Protein AF-0000000066432647 (afdb_homodimer)

Solvent-accessible surface area (backbone atoms only — not comparable to full-atom values): 32970 Å² total; per-residue (Å²): 132,80,75,77,78,53,58,47,59,56,43,50,81,70,80,72,74,79,67,53,71,60,80,69,85,65,52,72,68,50,48,53,52,50,53,54,47,49,53,48,37,49,53,50,50,54,50,50,41,52,49,50,51,51,47,51,52,51,50,52,59,48,46,57,60,50,47,56,50,50,51,52,50,44,50,54,52,53,53,49,30,69,75,46,62,86,68,66,82,50,73,85,34,76,65,25,40,55,40,36,21,44,55,39,42,52,53,93,40,69,37,74,70,45,48,65,58,34,47,36,35,67,48,68,46,65,49,78,37,71,72,94,56,37,31,38,35,41,37,40,32,36,49,92,60,86,53,38,74,60,48,62,52,42,34,36,41,32,42,43,61,66,57,46,88,92,48,48,84,71,53,79,66,41,20,35,77,48,69,44,42,46,87,77,52,62,45,87,54,88,78,64,63,79,62,88,85,66,69,72,53,50,72,50,67,28,57,62,77,76,72,59,88,52,78,83,41,88,57,26,65,60,44,47,51,50,50,44,52,52,45,52,52,54,49,42,40,56,73,42,45,55,68,40,34,63,42,29,52,62,38,70,47,74,54,65,50,63,77,75,59,81,75,68,74,71,69,75,66,73,73,74,73,74,76,72,77,75,73,82,61,88,120,133,82,75,77,79,54,59,48,62,55,43,50,83,71,80,72,74,78,66,52,71,60,80,69,85,64,50,74,70,51,48,54,53,49,52,54,48,49,51,48,38,50,53,48,51,54,51,49,42,52,49,53,51,54,46,52,52,51,50,53,60,48,45,58,59,50,45,54,50,51,51,52,50,44,49,54,52,52,52,48,30,70,75,46,63,84,68,65,80,52,74,83,35,77,67,24,41,54,38,36,19,44,54,39,41,53,53,92,42,68,36,77,72,46,47,64,58,34,48,37,38,66,46,69,48,67,48,77,38,70,73,95,56,37,31,37,36,42,35,40,31,37,49,92,59,86,54,38,73,60,48,61,50,42,35,38,41,33,42,43,59,66,57,46,88,92,48,48,83,70,54,80,66,41,19,37,77,49,70,43,43,47,88,78,53,62,44,86,54,89,80,64,64,78,60,86,83,66,69,72,53,50,73,52,67,28,57,60,78,78,73,58,87,51,78,80,41,86,57,27,65,59,44,46,51,52,50,43,52,52,45,52,51,53,49,42,40,56,72,42,46,57,67,41,34,63,41,30,52,63,38,68,47,75,55,66,52,64,76,76,60,82,77,68,72,73,70,74,67,74,73,74,73,74,76,73,77,75,76,83,57,89,119

Secondary structure (DSSP, 8-state):
----------EE---------------HHHHHHHHHHHHHHHHHHHHHHHHHHHHHHHHHHHHHHHHHHHHHHHHHHHHHHHHSGGGTT-TTSGGGHHHHHHHHHB-TT--HHHHHHHTTEEEEEEEEE-SSSEEEEEEEEE-S-SSBS-SEEEEEEEEE-SPPTT-GGG--S-EEEEEE-----B---TT----S-----GGGGGSPPPPPS-TTSTTHHHHHHHHHHHHHHHHHIIIIITTTHHHHHHTS----B--------------------------/----------EE---------------HHHHHHHHHHHHHHHHHHHHHHHHHHHHHHHHHHHHHHHHHHHHHHHHHHHHHHHHSGGGTT-TTSGGGHHHHHHHHHB-TT--HHHHHHHTTEEEEEEEEE-SSSEEEEEEEEE-S-SSBS-SEEEEEEEEE-SPPTT-GGG--S-EEEEEE-----B---TT----S-----GGGGGSPPPPPS-TTSTTHHHHHHHHHHHHHHHHHIIIIITTTHHHHHHTS----B--------------------------

Sequence (566 aa):
METVRNRNPPRMKYTAPPKMESDLNFTEKEKKTLTELKQLYLETINLDVALQRDIYNIEKKYEDKHNIIFDKRKKILDEFRKQNHGDVETNQSVPNFWLRVLKASYTEFISKRDEKILECLSDIRSRLYNEPVVKFDIEFHFDPNDYFTNTVLTKTYFLNCLPDPDDPLAYDGAEIYKCEGCVIDWKQTKDQTKTENQEPSFFEFFSPPLLPEDTLDPNYCDVNAMLQNDFEVGFYLKERVIPKAVIFFTGEIADCQSSSGSETESEDTEDESDAEEEDGVDKMETVRNRNPPRMKYTAPPKMESDLNFTEKEKKTLTELKQLYLETINLDVALQRDIYNIEKKYEDKHNIIFDKRKKILDEFRKQNHGDVETNQSVPNFWLRVLKASYTEFISKRDEKILECLSDIRSRLYNEPVVKFDIEFHFDPNDYFTNTVLTKTYFLNCLPDPDDPLAYDGAEIYKCEGCVIDWKQTKDQTKTENQEPSFFEFFSPPLLPEDTLDPNYCDVNAMLQNDFEVGFYLKERVIPKAVIFFTGEIADCQSSSGSETESEDTEDESDAEEEDGVDK

Foldseek 3Di:
DPPPPFDPQAAADDPPPPPPPPPPPDDPVVVVVVVVVLVVLLVVLVVVLVVVLVVLVVVQVCLVVVVVVQVVVLVVLVVVCVVCVPVPPDCLDSLLLVLLLCCLAEPDAADPVNSVQSSQFRAWDKHFDSPPFTKMKIKTAGDDDQFFDDRIWIKMWTKDAAADPVCRSVDDGIHTHDIATDDTGTDPDVPPPVPPPDGHHPNCLRVQDDADPDCPPPCNVVSSVVVRLSSSVVSCCHPPSRVCSVCSSVVVDRPHPHPPDPPPPPPPPVCPVVPPPPPPPDD/DPPPPFDPQAAADDPPPPPPPPPPVDDPVRVVVVVVVLVVLLVVLVVVLVVVLVVLVVVQVCLVVVVVVQVVVLVVLVVVCVVCVPVPPDCLDSLLLVLLLCCLAEPDAADPVNSVQSSQFRAWDKHFDSPPFTKMKIKTAGDDDQFFDDRIWIKMWTKDAAADPVCNSVDDGIHTHDIATDDTGTDPDVPPPVPPPDGHHPNCLRVQDDADPDCPPPCNVVSSVVVRLSSSVVSCCHPPSRVCSVCSSVVVDRPHPHPPDPPPPPPPPVCPVVPPPPPPPPD

InterPro domains:
  IPR002164 Nucleosome assembly protein [PF00956] (34-252)
  IPR002164 Nucleosome assembly protein [PTHR11875] (27-263)
  IPR037231 NAP-like superfamily [SSF143113] (26-272)

GO terms:
  GO:0005829 cytosol (C, IDA)
  GO:0016006 Nebenkern (C, IDA)
  GO:0042393 histone binding (F, IDA)
  GO:0006334 nucleosome assembly (P, IDA)
  GO:0007283 spermatogenesis (P, IMP)
  GO:0007613 memory (P, IMP)
  GO:0008049 male courtship behavior (P, IMP)

pLDDT: mean 78.14, std 24.03, range [18.36, 98.5]

Structure (mmCIF, N/CA/C/O backbone):
data_AF-0000000066432647-model_v1
#
loop_
_entity.id
_entity.type
_entity.pdbx_description
1 polymer AT14585p
#
loop_
_atom_site.group_PDB
_atom_site.id
_atom_site.type_symbol
_atom_site.label_atom_id
_atom_site.label_alt_id
_atom_site.label_comp_id
_atom_site.label_asym_id
_atom_site.label_entity_id
_atom_site.label_seq_id
_atom_site.pdbx_PDB_ins_code
_atom_site.Cartn_x
_atom_site.Cartn_y
_atom_site.Cartn_z
_atom_site.occupancy
_atom_site.B_iso_or_equiv
_atom_site.auth_seq_id
_atom_site.auth_comp_id
_atom_site.auth_asym_id
_atom_site.auth_atom_id
_atom_site.pdbx_PDB_model_num
ATOM 1 N N . MET A 1 1 ? -13.055 -0.162 -15.062 1 18.64 1 MET A N 1
ATOM 2 C CA . MET A 1 1 ? -11.656 0.205 -14.898 1 18.64 1 MET A CA 1
ATOM 3 C C . MET A 1 1 ? -11.188 -0.075 -13.469 1 18.64 1 MET A C 1
ATOM 5 O O . MET A 1 1 ? -11.484 0.688 -12.555 1 18.64 1 MET A O 1
ATOM 9 N N . GLU A 1 2 ? -11.227 -1.333 -13.156 1 24.12 2 GLU A N 1
ATOM 10 C CA . GLU A 1 2 ? -11.078 -1.922 -11.828 1 24.12 2 GLU A CA 1
ATOM 11 C C . GLU A 1 2 ? -9.734 -1.565 -11.219 1 24.12 2 GLU A C 1
ATOM 13 O O . GLU A 1 2 ? -8.688 -1.817 -11.82 1 24.12 2 GLU A O 1
ATOM 18 N N . THR A 1 3 ? -9.641 -0.494 -10.531 1 26.17 3 THR A N 1
ATOM 19 C CA . THR A 1 3 ? -8.461 0.125 -9.945 1 26.17 3 THR A CA 1
ATOM 20 C C . THR A 1 3 ? -7.691 -0.878 -9.086 1 26.17 3 THR A C 1
ATOM 22 O O . THR A 1 3 ? -8.273 -1.548 -8.234 1 26.17 3 THR A O 1
ATOM 25 N N . VAL A 1 4 ? -6.812 -1.608 -9.633 1 27.05 4 VAL A N 1
ATOM 26 C CA . VAL A 1 4 ? -5.828 -2.512 -9.047 1 27.05 4 VAL A CA 1
ATOM 27 C C . VAL A 1 4 ? -5.207 -1.866 -7.809 1 27.05 4 VAL A C 1
ATOM 29 O O . VAL A 1 4 ? -4.496 -0.864 -7.914 1 27.05 4 VAL A O 1
ATOM 32 N N . ARG A 1 5 ? -5.914 -1.972 -6.734 1 30.22 5 ARG A N 1
ATOM 33 C CA . ARG A 1 5 ? -5.602 -1.502 -5.391 1 30.22 5 ARG A CA 1
ATOM 34 C C . ARG A 1 5 ? -4.281 -2.08 -4.898 1 30.22 5 ARG A C 1
ATOM 36 O O . ARG A 1 5 ? -4.242 -3.189 -4.363 1 30.22 5 ARG A O 1
ATOM 43 N N . ASN A 1 6 ? -3.119 -2.02 -5.684 1 27.66 6 ASN A N 1
ATOM 44 C CA . ASN A 1 6 ? -1.811 -2.611 -5.43 1 27.66 6 ASN A CA 1
ATOM 45 C C . ASN A 1 6 ? -1.201 -2.084 -4.133 1 27.66 6 ASN A C 1
ATOM 47 O O . ASN A 1 6 ? -1.36 -0.908 -3.801 1 27.66 6 ASN A O 1
ATOM 51 N N . ARG A 1 7 ? -0.941 -2.92 -3.176 1 33.16 7 ARG A N 1
ATOM 52 C CA . ARG A 1 7 ? -0.026 -2.643 -2.074 1 33.16 7 ARG A CA 1
ATOM 53 C C . ARG A 1 7 ? 1.127 -1.755 -2.529 1 33.16 7 ARG A C 1
ATOM 55 O O . ARG A 1 7 ? 1.512 -1.779 -3.699 1 33.16 7 ARG A O 1
ATOM 62 N N . ASN A 1 8 ? 1.34 -0.667 -1.76 1 35.25 8 ASN A N 1
ATOM 63 C CA . ASN A 1 8 ? 2.41 0.242 -2.154 1 35.25 8 ASN A CA 1
ATOM 64 C C . ASN A 1 8 ? 3.613 -0.517 -2.707 1 35.25 8 ASN A C 1
ATOM 66 O O . ASN A 1 8 ? 4.324 -1.19 -1.96 1 35.25 8 ASN A O 1
ATOM 70 N N . PRO A 1 9 ? 3.498 -0.935 -3.895 1 40.56 9 PRO A N 1
ATOM 71 C CA . PRO A 1 9 ? 4.73 -1.571 -4.371 1 40.56 9 PRO A CA 1
ATOM 72 C C . PRO A 1 9 ? 5.957 -0.679 -4.211 1 40.56 9 PRO A C 1
ATOM 74 O O . PRO A 1 9 ? 5.844 0.548 -4.266 1 40.56 9 PRO A O 1
ATOM 77 N N . PRO A 1 10 ? 6.938 -1.25 -3.549 1 42.81 10 PRO A N 1
ATOM 78 C CA . PRO A 1 10 ? 8.219 -0.54 -3.629 1 42.81 10 PRO A CA 1
ATOM 79 C C . PRO A 1 10 ? 8.461 0.089 -5 1 42.81 10 PRO A C 1
ATOM 81 O O . PRO A 1 10 ? 8.055 -0.472 -6.02 1 42.81 10 PRO A O 1
ATOM 84 N N . ARG A 1 11 ? 8.539 1.493 -5.012 1 46.28 11 ARG A N 1
ATOM 85 C CA . ARG A 1 11 ? 8.727 2.203 -6.273 1 46.28 11 ARG A CA 1
ATOM 86 C C . ARG A 1 11 ? 10.18 2.141 -6.727 1 46.28 11 ARG A C 1
ATOM 88 O O . ARG A 1 11 ? 11.086 1.958 -5.91 1 46.28 11 ARG A O 1
ATOM 95 N N . MET A 1 12 ? 10.297 1.998 -8.055 1 44.78 12 MET A N 1
ATOM 96 C CA . MET A 1 12 ? 11.633 2.207 -8.609 1 44.78 12 MET A CA 1
ATOM 97 C C . MET A 1 12 ? 12.078 3.65 -8.422 1 44.78 12 MET A C 1
ATOM 99 O O . MET A 1 12 ? 11.25 4.555 -8.305 1 44.78 12 MET A O 1
ATOM 103 N N . LYS A 1 13 ? 13.328 3.906 -8.344 1 43.72 13 LYS A N 1
ATOM 104 C CA . LYS A 1 13 ? 13.945 5.215 -8.125 1 43.72 13 LYS A CA 1
ATOM 105 C C . LYS A 1 13 ? 13.398 6.242 -9.117 1 43.72 13 LYS A C 1
ATOM 107 O O . LYS A 1 13 ? 13.492 6.051 -10.328 1 43.72 13 LYS A O 1
ATOM 112 N N . TYR A 1 14 ? 12.391 6.996 -8.789 1 38.06 14 TYR A N 1
ATOM 113 C CA . TYR A 1 14 ? 12.031 8.172 -9.578 1 38.06 14 TYR A CA 1
ATOM 114 C C . TYR A 1 14 ? 13.031 9.297 -9.359 1 38.06 14 TYR A C 1
ATOM 116 O O . TYR A 1 14 ? 13.523 9.5 -8.25 1 38.06 14 TYR A O 1
ATOM 124 N N . THR A 1 15 ? 13.734 9.648 -10.375 1 39.22 15 THR A N 1
ATOM 125 C CA . THR A 1 15 ? 14.484 10.898 -10.289 1 39.22 15 THR A CA 1
ATOM 126 C C . THR A 1 15 ? 13.539 12.086 -10.125 1 39.22 15 THR A C 1
ATOM 128 O O . THR A 1 15 ? 12.664 12.312 -10.969 1 39.22 15 THR A O 1
ATOM 131 N N . ALA A 1 16 ? 13.406 12.625 -8.961 1 41.75 16 ALA A N 1
ATOM 132 C CA . ALA A 1 16 ? 12.594 13.797 -8.633 1 41.75 16 ALA A CA 1
ATOM 133 C C . ALA A 1 16 ? 12.812 14.922 -9.633 1 41.75 16 ALA A C 1
ATOM 135 O O . ALA A 1 16 ? 13.93 15.109 -10.133 1 41.75 16 ALA A O 1
ATOM 136 N N . PRO A 1 17 ? 11.711 15.445 -10.266 1 39.94 17 PRO A N 1
ATOM 137 C CA . PRO A 1 17 ? 11.984 16.656 -11.055 1 39.94 17 PRO A CA 1
ATOM 138 C C . PRO A 1 17 ? 12.953 17.609 -10.359 1 39.94 17 PRO A C 1
ATOM 140 O O . PRO A 1 17 ? 13.117 17.547 -9.141 1 39.94 17 PRO A O 1
ATOM 143 N N . PRO A 1 18 ? 13.68 18.516 -11.172 1 40.94 18 PRO A N 1
ATOM 144 C CA . PRO A 1 18 ? 14.648 19.469 -10.648 1 40.94 18 PRO A CA 1
ATOM 145 C C . PRO A 1 18 ? 14.125 20.234 -9.422 1 40.94 18 PRO A C 1
ATOM 147 O O . PRO A 1 18 ? 12.922 20.469 -9.305 1 40.94 18 PRO A O 1
ATOM 150 N N . LYS A 1 19 ? 14.859 20.219 -8.375 1 44.22 19 LYS A N 1
ATOM 151 C CA . LYS A 1 19 ? 14.688 21.047 -7.188 1 44.22 19 LYS A CA 1
ATOM 152 C C . LYS A 1 19 ? 14.133 22.422 -7.547 1 44.22 19 LYS A C 1
ATOM 154 O O . LYS A 1 19 ? 14.742 23.156 -8.32 1 44.22 19 LYS A O 1
ATOM 159 N N . MET A 1 20 ? 12.945 22.484 -7.742 1 38.97 20 MET A N 1
ATOM 160 C CA . MET A 1 20 ? 12.602 23.891 -7.816 1 38.97 20 MET A CA 1
ATOM 161 C C . MET A 1 20 ? 13.305 24.688 -6.719 1 38.97 20 MET A C 1
ATOM 163 O O . MET A 1 20 ? 13.055 24.469 -5.531 1 38.97 20 MET A O 1
ATOM 167 N N . GLU A 1 21 ? 14.477 24.891 -6.832 1 44.22 21 GLU A N 1
ATOM 168 C CA . GLU A 1 21 ? 15.086 25.891 -5.969 1 44.22 21 GLU A CA 1
ATOM 169 C C . GLU A 1 21 ? 14.102 27.016 -5.66 1 44.22 21 GLU A C 1
ATOM 171 O O . GLU A 1 21 ? 13.836 27.875 -6.512 1 44.22 21 GLU A O 1
ATOM 176 N N . SER A 1 22 ? 12.93 26.656 -5.195 1 47.28 22 SER A N 1
ATOM 177 C CA . SER A 1 22 ? 12.109 27.812 -4.859 1 47.28 22 SER A CA 1
ATOM 178 C C . SER A 1 22 ? 12.922 28.891 -4.148 1 47.28 22 SER A C 1
ATOM 180 O O . SER A 1 22 ? 13.68 28.594 -3.221 1 47.28 22 SER A O 1
ATOM 182 N N . ASP A 1 23 ? 13.359 29.812 -4.812 1 53.44 23 ASP A N 1
ATOM 183 C CA . ASP A 1 23 ? 13.891 31.094 -4.379 1 53.44 23 ASP A CA 1
ATOM 184 C C . ASP A 1 23 ? 13.141 31.625 -3.158 1 53.44 23 ASP A C 1
ATOM 186 O O . ASP A 1 23 ? 12.438 32.625 -3.24 1 53.44 23 ASP A O 1
ATOM 190 N N . LEU A 1 24 ? 12.594 30.703 -2.379 1 60.88 24 LEU A N 1
ATOM 191 C CA . LEU A 1 24 ? 11.906 31.297 -1.24 1 60.88 24 LEU A CA 1
ATOM 192 C C . LEU A 1 24 ? 12.883 32.062 -0.346 1 60.88 24 LEU A C 1
ATOM 194 O O . LEU A 1 24 ? 13.945 31.531 0.006 1 60.88 24 LEU A O 1
ATOM 198 N N . ASN A 1 25 ? 12.992 33.281 -0.513 1 73.81 25 ASN A N 1
ATOM 199 C CA . ASN A 1 25 ? 13.797 34.219 0.283 1 73.81 25 ASN A CA 1
ATOM 200 C C . ASN A 1 25 ? 13.438 34.125 1.765 1 73.81 25 ASN A C 1
ATOM 202 O O . ASN A 1 25 ? 12.586 34.875 2.246 1 73.81 25 ASN A O 1
ATOM 206 N N . PHE A 1 26 ? 13.992 33.062 2.488 1 82.38 26 PHE A N 1
ATOM 207 C CA . PHE A 1 26 ? 13.781 32.938 3.924 1 82.38 26 PHE A CA 1
ATOM 208 C C . PHE A 1 26 ? 14.766 33.781 4.699 1 82.38 26 PHE A C 1
ATOM 210 O O . PHE A 1 26 ? 15.914 33.969 4.277 1 82.38 26 PHE A O 1
ATOM 217 N N . THR A 1 27 ? 14.195 34.406 5.715 1 86 27 THR A N 1
ATOM 218 C CA . THR A 1 27 ? 15.086 35.125 6.637 1 86 27 THR A CA 1
ATOM 219 C C . THR A 1 27 ? 16.031 34.125 7.32 1 86 27 THR A C 1
ATOM 221 O O . THR A 1 27 ? 15.844 32.906 7.246 1 86 27 THR A O 1
ATOM 224 N N . GLU A 1 28 ? 17.062 34.688 7.945 1 86.31 28 GLU A N 1
ATOM 225 C CA . GLU A 1 28 ? 18.016 33.844 8.648 1 86.31 28 GLU A CA 1
ATOM 226 C C . GLU A 1 28 ? 17.344 33.062 9.766 1 86.31 28 GLU A C 1
ATOM 228 O O . GLU A 1 28 ? 17.688 31.891 9.992 1 86.31 28 GLU A O 1
ATOM 233 N N . LYS A 1 29 ? 16.391 33.688 10.453 1 86.94 29 LYS A N 1
ATOM 234 C CA . LYS A 1 29 ? 15.656 33 11.523 1 86.94 29 LYS A CA 1
ATOM 235 C C . LYS A 1 29 ? 14.812 31.859 10.977 1 86.94 29 LYS A C 1
ATOM 237 O O . LYS A 1 29 ? 14.742 30.781 11.57 1 86.94 29 LYS A O 1
ATOM 242 N N . GLU A 1 30 ? 14.227 32.094 9.875 1 90.25 30 GLU A N 1
ATOM 243 C CA . GLU A 1 30 ? 13.398 31.062 9.242 1 90.25 30 GLU A CA 1
ATOM 244 C C . GLU A 1 30 ? 14.25 29.891 8.773 1 90.25 30 GLU A C 1
ATOM 246 O O . GLU A 1 30 ? 13.852 28.734 8.922 1 90.25 30 GLU A O 1
ATOM 251 N N . LYS A 1 31 ? 15.43 30.203 8.211 1 90.62 31 LYS A N 1
ATOM 252 C CA . LYS A 1 31 ? 16.328 29.156 7.742 1 90.62 31 LYS A CA 1
ATOM 253 C C . LYS A 1 31 ? 16.75 28.25 8.891 1 90.62 31 LYS A C 1
ATOM 255 O O . LYS A 1 31 ? 16.828 27.031 8.727 1 90.62 31 LYS A O 1
ATOM 260 N N . LYS A 1 32 ? 17.062 28.875 10.016 1 92.38 32 LYS A N 1
ATOM 261 C CA . LYS A 1 32 ? 17.453 28.109 11.188 1 92.38 32 LYS A CA 1
ATOM 262 C C . LYS A 1 32 ? 16.328 27.188 11.641 1 92.38 32 LYS A C 1
ATOM 264 O O . LYS A 1 32 ? 16.547 26 11.922 1 92.38 32 LYS A O 1
ATOM 269 N N . THR A 1 33 ? 15.117 27.766 11.695 1 93.88 33 THR A N 1
ATOM 270 C CA . THR A 1 33 ? 13.945 27 12.086 1 93.88 33 THR A CA 1
ATOM 271 C C . THR A 1 33 ? 13.703 25.844 11.109 1 93.88 33 THR A C 1
ATOM 273 O O . THR A 1 33 ? 13.422 24.719 11.523 1 93.88 33 THR A O 1
ATOM 276 N N . LEU A 1 34 ? 13.852 26.109 9.828 1 94.62 34 LEU A N 1
ATOM 277 C CA . LEU A 1 34 ? 13.641 25.094 8.805 1 94.62 34 LEU A CA 1
ATOM 278 C C . LEU A 1 34 ? 14.664 23.969 8.914 1 94.62 34 LEU A C 1
ATOM 280 O O . LEU A 1 34 ? 14.344 22.797 8.68 1 94.62 34 LEU A O 1
ATOM 284 N N . THR A 1 35 ? 15.898 24.328 9.242 1 95.56 35 THR A N 1
ATOM 285 C CA . THR A 1 35 ? 16.938 23.312 9.445 1 95.56 35 THR A CA 1
ATOM 286 C C . THR A 1 35 ? 16.562 22.391 10.602 1 95.56 35 THR A C 1
ATOM 288 O O . THR A 1 35 ? 16.734 21.172 10.508 1 95.56 35 THR A O 1
ATOM 291 N N . GLU A 1 36 ? 16.016 22.969 11.688 1 96.88 36 GLU A N 1
ATOM 292 C CA . GLU A 1 36 ? 15.586 22.172 12.828 1 96.88 36 GLU A CA 1
ATOM 293 C C . GLU A 1 36 ? 14.438 21.25 12.438 1 96.88 36 GLU A C 1
ATOM 295 O O . GLU A 1 36 ? 14.414 20.078 12.836 1 96.88 36 GLU A O 1
ATOM 300 N N . LEU A 1 37 ? 13.516 21.781 11.68 1 97.81 37 LEU A N 1
ATOM 301 C CA . LEU A 1 37 ? 12.375 20.984 11.242 1 97.81 37 LEU A CA 1
ATOM 302 C C . LEU A 1 37 ? 12.82 19.844 10.328 1 97.81 37 LEU A C 1
ATOM 304 O O . LEU A 1 37 ? 12.273 18.75 10.391 1 97.81 37 LEU A O 1
ATOM 308 N N . LYS A 1 38 ? 13.797 20.078 9.492 1 97.06 38 LYS A N 1
ATOM 309 C CA . LYS A 1 38 ? 14.32 19.047 8.602 1 97.06 38 LYS A CA 1
ATOM 310 C C . LYS A 1 38 ? 15.031 17.953 9.391 1 97.06 38 LYS A C 1
ATOM 312 O O . LYS A 1 38 ? 15 16.781 9.008 1 97.06 38 LYS A O 1
ATOM 317 N N . GLN A 1 39 ? 15.711 18.328 10.484 1 97.81 39 GLN A N 1
ATOM 318 C CA . GLN A 1 39 ? 16.328 17.328 11.352 1 97.81 39 GLN A CA 1
ATOM 319 C C . GLN A 1 39 ? 15.258 16.422 11.969 1 97.81 39 GLN A C 1
ATOM 321 O O . GLN A 1 39 ? 15.461 15.211 12.078 1 97.81 39 GLN A O 1
ATOM 326 N N . LEU A 1 40 ? 14.164 17.016 12.398 1 98.19 40 LEU A N 1
ATOM 327 C CA . LEU A 1 40 ? 13.062 16.219 12.938 1 98.19 40 LEU A CA 1
ATOM 328 C C . LEU A 1 40 ? 12.492 15.289 11.875 1 98.19 40 LEU A C 1
ATOM 330 O O . LEU A 1 40 ? 12.117 14.156 12.172 1 98.19 40 LEU A O 1
ATOM 334 N N . TYR A 1 41 ? 12.445 15.805 10.602 1 97.62 41 TYR A N 1
ATOM 335 C CA . TYR A 1 41 ? 11.977 14.945 9.516 1 97.62 41 TYR A CA 1
ATOM 336 C C . TYR A 1 41 ? 12.922 13.766 9.312 1 97.62 41 TYR A C 1
ATOM 338 O O . TYR A 1 41 ? 12.477 12.641 9.078 1 97.62 41 TYR A O 1
ATOM 346 N N . LEU A 1 42 ? 14.211 14 9.43 1 97.69 42 LEU A N 1
ATOM 347 C CA . LEU A 1 42 ? 15.18 12.914 9.328 1 97.69 42 LEU A CA 1
ATOM 348 C C . LEU A 1 42 ? 14.93 11.867 10.406 1 97.69 42 LEU A C 1
ATOM 350 O O . LEU A 1 42 ? 15.023 10.664 10.141 1 97.69 42 LEU A O 1
ATOM 354 N N . GLU A 1 43 ? 14.602 12.297 11.656 1 98.12 43 GLU A N 1
ATOM 355 C CA . GLU A 1 43 ? 14.25 11.367 12.719 1 98.12 43 GLU A CA 1
ATOM 356 C C . GLU A 1 43 ? 13.008 10.555 12.359 1 98.12 43 GLU A C 1
ATOM 358 O O . GLU A 1 43 ? 12.938 9.359 12.648 1 98.12 43 GLU A O 1
ATOM 363 N N . THR A 1 44 ? 12.047 11.234 11.742 1 98 44 THR A N 1
ATOM 364 C CA . THR A 1 44 ? 10.836 10.555 11.297 1 98 44 THR A CA 1
ATOM 365 C C . THR A 1 44 ? 11.172 9.469 10.281 1 98 44 THR A C 1
ATOM 367 O O . THR A 1 44 ? 10.664 8.344 10.367 1 98 44 THR A O 1
ATOM 370 N N . ILE A 1 45 ? 12.023 9.797 9.32 1 97.31 45 ILE A N 1
ATOM 371 C CA . ILE A 1 45 ? 12.453 8.844 8.297 1 97.31 45 ILE A CA 1
ATOM 372 C C . ILE A 1 45 ? 13.086 7.621 8.961 1 97.31 45 ILE A C 1
ATOM 374 O O . ILE A 1 45 ? 12.789 6.484 8.594 1 97.31 45 ILE A O 1
ATOM 378 N N . ASN A 1 46 ? 13.953 7.867 9.938 1 97.56 46 ASN A N 1
ATOM 379 C CA . ASN A 1 46 ? 14.625 6.773 10.633 1 97.56 46 ASN A CA 1
ATOM 380 C C . ASN A 1 46 ? 13.617 5.852 11.32 1 97.56 46 ASN A C 1
ATOM 382 O O . ASN A 1 46 ? 13.773 4.629 11.297 1 97.56 46 ASN A O 1
ATOM 386 N N . LEU A 1 47 ? 12.617 6.414 11.922 1 97.44 47 LEU A N 1
ATOM 387 C CA . LEU A 1 47 ? 11.57 5.617 12.555 1 97.44 47 LEU A CA 1
ATOM 388 C C . LEU A 1 47 ? 10.797 4.816 11.516 1 97.44 47 LEU A C 1
ATOM 390 O O . LEU A 1 47 ? 10.453 3.654 11.75 1 97.44 47 LEU A O 1
ATOM 394 N N . ASP A 1 48 ? 10.531 5.477 10.383 1 96.5 48 ASP A N 1
ATOM 395 C CA . ASP A 1 48 ? 9.797 4.797 9.312 1 96.5 48 ASP A CA 1
ATOM 396 C C . ASP A 1 48 ? 10.586 3.602 8.781 1 96.5 48 ASP A C 1
ATOM 398 O O . ASP A 1 48 ? 10.008 2.555 8.484 1 96.5 48 ASP A O 1
ATOM 402 N N . VAL A 1 49 ? 11.867 3.754 8.609 1 95.94 49 VAL A N 1
ATOM 403 C CA . VAL A 1 49 ? 12.734 2.668 8.164 1 95.94 49 VAL A CA 1
ATOM 404 C C . VAL A 1 49 ? 12.672 1.514 9.164 1 95.94 49 VAL A C 1
ATOM 406 O O . VAL A 1 49 ? 12.547 0.352 8.773 1 95.94 49 VAL A O 1
ATOM 409 N N . ALA A 1 50 ? 12.75 1.828 10.453 1 96.81 50 ALA A N 1
ATOM 410 C CA . ALA A 1 50 ? 12.664 0.809 11.5 1 96.81 50 ALA A CA 1
ATOM 411 C C . ALA A 1 50 ? 11.312 0.109 11.469 1 96.81 50 ALA A C 1
ATOM 413 O O . ALA A 1 50 ? 11.234 -1.112 11.625 1 96.81 50 ALA A O 1
ATOM 414 N N . LEU A 1 51 ? 10.289 0.869 11.312 1 96.69 51 LEU A N 1
ATOM 415 C CA . LEU A 1 51 ? 8.945 0.314 11.203 1 96.69 51 LEU A CA 1
ATOM 416 C C . LEU A 1 51 ? 8.844 -0.647 10.023 1 96.69 51 LEU A C 1
ATOM 418 O O . LEU A 1 51 ? 8.32 -1.754 10.164 1 96.69 51 LEU A O 1
ATOM 422 N N . GLN A 1 52 ? 9.312 -0.25 8.867 1 94.5 52 GLN A N 1
ATOM 423 C CA . GLN A 1 52 ? 9.258 -1.088 7.68 1 94.5 52 GLN A CA 1
ATOM 424 C C . GLN A 1 52 ? 10.008 -2.4 7.895 1 94.5 52 GLN A C 1
ATOM 426 O O . GLN A 1 52 ? 9.547 -3.461 7.461 1 94.5 52 GLN A O 1
ATOM 431 N N . ARG A 1 53 ? 11.125 -2.324 8.516 1 93.81 53 ARG A N 1
ATOM 432 C CA . ARG A 1 53 ? 11.898 -3.523 8.82 1 93.81 53 ARG A CA 1
ATOM 433 C C . ARG A 1 53 ? 11.109 -4.473 9.711 1 93.81 53 ARG A C 1
ATOM 435 O O . ARG A 1 53 ? 11.086 -5.684 9.469 1 93.81 53 ARG A O 1
ATOM 442 N N . ASP A 1 54 ? 10.484 -3.945 10.727 1 95.62 54 ASP A N 1
ATOM 443 C CA . ASP A 1 54 ? 9.68 -4.77 11.625 1 95.62 54 ASP A CA 1
ATOM 444 C C . ASP A 1 54 ? 8.516 -5.41 10.883 1 95.62 54 ASP A C 1
ATOM 446 O O . ASP A 1 54 ? 8.172 -6.57 11.133 1 95.62 54 ASP A O 1
ATOM 450 N N . ILE A 1 55 ? 7.918 -4.641 9.992 1 94.62 55 ILE A N 1
ATOM 451 C CA . ILE A 1 55 ? 6.82 -5.168 9.195 1 94.62 55 ILE A CA 1
ATOM 452 C C . ILE A 1 55 ? 7.32 -6.316 8.32 1 94.62 55 ILE A C 1
ATOM 454 O O . ILE A 1 55 ? 6.695 -7.379 8.258 1 94.62 55 ILE A O 1
ATOM 458 N N . TYR A 1 56 ? 8.398 -6.148 7.66 1 92.56 56 TYR A N 1
ATOM 459 C CA . TYR A 1 56 ? 8.969 -7.199 6.82 1 92.56 56 TYR A CA 1
ATOM 460 C C . TYR A 1 56 ? 9.273 -8.445 7.641 1 92.56 56 TYR A C 1
ATOM 462 O O . TYR A 1 56 ? 9.07 -9.57 7.176 1 92.56 56 TYR A O 1
ATOM 470 N N . ASN A 1 57 ? 9.75 -8.258 8.844 1 94.19 57 ASN A N 1
ATOM 471 C CA . ASN A 1 57 ? 10.047 -9.383 9.719 1 94.19 57 ASN A CA 1
ATOM 472 C C . ASN A 1 57 ? 8.781 -10.156 10.078 1 94.19 57 ASN A C 1
ATOM 474 O O . ASN A 1 57 ? 8.797 -11.391 10.117 1 94.19 57 ASN A O 1
ATOM 478 N N . ILE A 1 58 ? 7.723 -9.477 10.328 1 95.81 58 ILE A N 1
ATOM 479 C CA . ILE A 1 58 ? 6.457 -10.125 10.633 1 95.81 58 ILE A CA 1
ATOM 480 C C . ILE A 1 58 ? 5.949 -10.875 9.406 1 95.81 58 ILE A C 1
ATOM 482 O O . ILE A 1 58 ? 5.465 -12.008 9.516 1 95.81 58 ILE A O 1
ATOM 486 N N . GLU A 1 59 ? 6.043 -10.203 8.227 1 94.56 59 GLU A N 1
ATOM 487 C CA . GLU A 1 59 ? 5.621 -10.844 6.984 1 94.56 59 GLU A CA 1
ATOM 488 C C . GLU A 1 59 ? 6.383 -12.148 6.75 1 94.56 59 GLU A C 1
ATOM 490 O O . GLU A 1 59 ? 5.797 -13.148 6.328 1 94.56 59 GLU A O 1
ATOM 495 N N . LYS A 1 60 ? 7.672 -12.117 7.02 1 93.88 60 LYS A N 1
ATOM 496 C CA . LYS A 1 60 ? 8.5 -13.305 6.848 1 93.88 60 LYS A CA 1
ATOM 497 C C . LYS A 1 60 ? 8.031 -14.438 7.766 1 93.88 60 LYS A C 1
ATOM 499 O O . LYS A 1 60 ? 7.98 -15.594 7.352 1 93.88 60 LYS A O 1
ATOM 504 N N . LYS A 1 61 ? 7.691 -14.094 8.953 1 94.81 61 LYS A N 1
ATOM 505 C CA . LYS A 1 61 ? 7.191 -15.086 9.898 1 94.81 61 LYS A CA 1
ATOM 506 C C . LYS A 1 61 ? 5.887 -15.703 9.406 1 94.81 61 LYS A C 1
ATOM 508 O O . LYS A 1 61 ? 5.68 -16.922 9.531 1 94.81 61 LYS A O 1
ATOM 513 N N . TYR A 1 62 ? 5.027 -14.93 8.852 1 97.06 62 TYR A N 1
ATOM 514 C CA . TYR A 1 62 ? 3.744 -15.422 8.359 1 97.06 62 TYR A CA 1
ATOM 515 C C . TYR A 1 62 ? 3.918 -16.203 7.066 1 97.06 62 TYR A C 1
ATOM 517 O O . TYR A 1 62 ? 3.096 -17.062 6.738 1 97.06 62 TYR A O 1
ATOM 525 N N . GLU A 1 63 ? 4.949 -15.859 6.289 1 95.88 63 GLU A N 1
ATOM 526 C CA . GLU A 1 63 ? 5.234 -16.594 5.062 1 95.88 63 GLU A CA 1
ATOM 527 C C . GLU A 1 63 ? 5.328 -18.094 5.328 1 95.88 63 GLU A C 1
ATOM 529 O O . GLU A 1 63 ? 4.844 -18.906 4.535 1 95.88 63 GLU A O 1
ATOM 534 N N . ASP A 1 64 ? 5.961 -18.438 6.465 1 95.56 64 ASP A N 1
ATOM 535 C CA . ASP A 1 64 ? 6.086 -19.859 6.82 1 95.56 64 ASP A CA 1
ATOM 536 C C . ASP A 1 64 ? 4.715 -20.5 6.961 1 95.56 64 ASP A C 1
ATOM 538 O O . ASP A 1 64 ? 4.508 -21.641 6.508 1 95.56 64 ASP A O 1
ATOM 542 N N . LYS A 1 65 ? 3.83 -19.828 7.598 1 97.44 65 LYS A N 1
ATOM 543 C CA . LYS A 1 65 ? 2.473 -20.344 7.766 1 97.44 65 LYS A CA 1
ATOM 544 C C . LYS A 1 65 ? 1.741 -20.406 6.43 1 97.44 65 LYS A C 1
ATOM 546 O O . LYS A 1 65 ? 1.021 -21.375 6.156 1 97.44 65 LYS A O 1
ATOM 551 N N . HIS A 1 66 ? 1.914 -19.406 5.613 1 97.75 66 HIS A N 1
ATOM 552 C CA . HIS A 1 66 ? 1.336 -19.406 4.273 1 97.75 66 HIS A CA 1
ATOM 553 C C . HIS A 1 66 ? 1.854 -20.594 3.453 1 97.75 66 HIS A C 1
ATOM 555 O O . HIS A 1 66 ? 1.087 -21.234 2.738 1 97.75 66 HIS A O 1
ATOM 561 N N . ASN A 1 67 ? 3.127 -20.844 3.594 1 97.38 67 ASN A N 1
ATOM 562 C CA . ASN A 1 67 ? 3.752 -21.906 2.822 1 97.38 67 ASN A CA 1
ATOM 563 C C . ASN A 1 67 ? 3.164 -23.266 3.174 1 97.38 67 ASN A C 1
ATOM 565 O O . ASN A 1 67 ? 3.062 -24.156 2.314 1 97.38 67 ASN A O 1
ATOM 569 N N . ILE A 1 68 ? 2.781 -23.453 4.422 1 98.12 68 ILE A N 1
ATOM 570 C CA . ILE A 1 68 ? 2.131 -24.688 4.82 1 98.12 68 ILE A CA 1
ATOM 571 C C . ILE A 1 68 ? 0.85 -24.891 4.012 1 98.12 68 ILE A C 1
ATOM 573 O O . ILE A 1 68 ? 0.585 -25.984 3.514 1 98.12 68 ILE A O 1
ATOM 577 N N . ILE A 1 69 ? 0.094 -23.844 3.826 1 98.5 69 ILE A N 1
ATOM 578 C CA . ILE A 1 69 ? -1.15 -23.891 3.066 1 98.5 69 ILE A CA 1
ATOM 579 C C . ILE A 1 69 ? -0.845 -24.141 1.59 1 98.5 69 ILE A C 1
ATOM 581 O O . ILE A 1 69 ? -1.509 -24.938 0.937 1 98.5 69 ILE A O 1
ATOM 585 N N . PHE A 1 70 ? 0.16 -23.484 1.066 1 98.31 70 PHE A N 1
ATOM 586 C CA . PHE A 1 70 ? 0.49 -23.609 -0.349 1 98.31 70 PHE A CA 1
ATOM 587 C C . PHE A 1 70 ? 1.053 -24.984 -0.66 1 98.31 70 PHE A C 1
ATOM 589 O O . PHE A 1 70 ? 0.862 -25.516 -1.761 1 98.31 70 PHE A O 1
ATOM 596 N N . ASP A 1 71 ? 1.715 -25.578 0.349 1 98.38 71 ASP A N 1
ATOM 597 C CA . ASP A 1 71 ? 2.152 -26.953 0.189 1 98.38 71 ASP A CA 1
ATOM 598 C C . ASP A 1 71 ? 0.958 -27.906 0.056 1 98.38 71 ASP A C 1
ATOM 600 O O . ASP A 1 71 ? 0.979 -28.828 -0.756 1 98.38 71 ASP A O 1
ATOM 604 N N . LYS A 1 72 ? -0.024 -27.688 0.889 1 98.31 72 LYS A N 1
ATOM 605 C CA . LYS A 1 72 ? -1.249 -28.484 0.778 1 98.31 72 LYS A CA 1
ATOM 606 C C . LYS A 1 72 ? -1.902 -28.297 -0.588 1 98.31 72 LYS A C 1
ATOM 608 O O . LYS A 1 72 ? -2.359 -29.266 -1.203 1 98.31 72 LYS A O 1
ATOM 613 N N . ARG A 1 73 ? -1.949 -27.062 -1.063 1 98.31 73 ARG A N 1
ATOM 614 C CA . ARG A 1 73 ? -2.51 -26.75 -2.377 1 98.31 73 ARG A CA 1
ATOM 615 C C . ARG A 1 73 ? -1.772 -27.516 -3.475 1 98.31 73 ARG A C 1
ATOM 617 O O . ARG A 1 73 ? -2.398 -28.141 -4.332 1 98.31 73 ARG A O 1
ATOM 624 N N . LYS A 1 74 ? -0.471 -27.438 -3.404 1 97.5 74 LYS A N 1
ATOM 625 C CA . LYS A 1 74 ? 0.357 -28.125 -4.383 1 97.5 74 LYS A CA 1
ATOM 626 C C . LYS A 1 74 ? 0.068 -29.625 -4.379 1 97.5 74 LYS A C 1
ATOM 628 O O . LYS A 1 74 ? -0.056 -30.25 -5.438 1 97.5 74 LYS A O 1
ATOM 633 N N . LYS A 1 75 ? -0.025 -30.203 -3.254 1 97.38 75 LYS A N 1
ATOM 634 C CA . LYS A 1 75 ? -0.285 -31.625 -3.123 1 97.38 75 LYS A CA 1
ATOM 635 C C . LYS A 1 75 ? -1.623 -32 -3.754 1 97.38 75 LYS A C 1
ATOM 637 O O . LYS A 1 75 ? -1.714 -33 -4.488 1 97.38 75 LYS A O 1
ATOM 642 N N . ILE A 1 76 ? -2.629 -31.266 -3.465 1 96.62 76 ILE A N 1
ATOM 643 C CA . ILE A 1 76 ? -3.963 -31.516 -4 1 96.62 76 ILE A CA 1
ATOM 644 C C . ILE A 1 76 ? -3.926 -31.453 -5.527 1 96.62 76 ILE A C 1
ATOM 646 O O . ILE A 1 76 ? -4.48 -32.312 -6.199 1 96.62 76 ILE A O 1
ATOM 650 N N . LEU A 1 77 ? -3.277 -30.484 -6.062 1 95.25 77 LEU A N 1
ATOM 651 C CA . LEU A 1 77 ? -3.193 -30.312 -7.508 1 95.25 77 LEU A CA 1
ATOM 652 C C . LEU A 1 77 ? -2.389 -31.438 -8.148 1 95.25 77 LEU A C 1
ATOM 654 O O . LEU A 1 77 ? -2.762 -31.953 -9.203 1 95.25 77 LEU A O 1
ATOM 658 N N . ASP A 1 78 ? -1.277 -31.812 -7.512 1 93.56 78 ASP A N 1
ATOM 659 C CA . ASP A 1 78 ? -0.449 -32.906 -8.008 1 93.56 78 ASP A CA 1
ATOM 660 C C . ASP A 1 78 ? -1.233 -34.219 -8.047 1 93.56 78 ASP A C 1
ATOM 662 O O . ASP A 1 78 ? -1.164 -34.969 -9.031 1 93.56 78 ASP A O 1
ATOM 666 N N . GLU A 1 79 ? -1.96 -34.5 -7.035 1 91.56 79 GLU A N 1
ATOM 667 C CA . GLU A 1 79 ? -2.76 -35.719 -6.961 1 91.56 79 GLU A CA 1
ATOM 668 C C . GLU A 1 79 ? -3.85 -35.719 -8.031 1 91.56 79 GLU A C 1
ATOM 670 O O . GLU A 1 79 ? -4.102 -36.75 -8.656 1 91.56 79 GLU A O 1
ATOM 675 N N . PHE A 1 80 ? -4.453 -34.594 -8.211 1 91.06 80 PHE A N 1
ATOM 676 C CA . PHE A 1 80 ? -5.484 -34.531 -9.242 1 91.06 80 PHE A CA 1
ATOM 677 C C . PHE A 1 80 ? -4.898 -34.781 -10.625 1 91.06 80 PHE A C 1
ATOM 679 O O . PHE A 1 80 ? -5.484 -35.5 -11.43 1 91.06 80 PHE A O 1
ATOM 686 N N . ARG A 1 81 ? -3.852 -34.188 -10.922 1 87.38 81 ARG A N 1
ATOM 687 C CA . ARG A 1 81 ? -3.191 -34.344 -12.211 1 87.38 81 ARG A CA 1
ATOM 688 C C . ARG A 1 81 ? -2.812 -35.812 -12.445 1 87.38 81 ARG A C 1
ATOM 690 O O . ARG A 1 81 ? -2.961 -36.312 -13.555 1 87.38 81 ARG A O 1
ATOM 697 N N . LYS A 1 82 ? -2.312 -36.469 -11.453 1 85.62 82 LYS A N 1
ATOM 698 C CA . LYS A 1 82 ? -1.922 -37.844 -11.562 1 85.62 82 LYS A CA 1
ATOM 699 C C . LYS A 1 82 ? -3.127 -38.75 -11.859 1 85.62 82 LYS A C 1
ATOM 701 O O . LYS A 1 82 ? -3.023 -39.688 -12.633 1 85.62 82 LYS A O 1
ATOM 706 N N . GLN A 1 83 ? -4.242 -38.375 -11.328 1 84.44 83 GLN A N 1
ATOM 707 C CA . GLN A 1 83 ? -5.449 -39.188 -11.469 1 84.44 83 GLN A CA 1
ATOM 708 C C . GLN A 1 83 ? -6.145 -38.906 -12.805 1 84.44 83 GLN A C 1
ATOM 710 O O . GLN A 1 83 ? -6.914 -39.75 -13.281 1 84.44 83 GLN A O 1
ATOM 715 N N . ASN A 1 84 ? -5.891 -37.688 -13.352 1 77.62 84 ASN A N 1
ATOM 716 C CA . ASN A 1 84 ? -6.609 -37.281 -14.562 1 77.62 84 ASN A CA 1
ATOM 717 C C . ASN A 1 84 ? -5.656 -37.062 -15.727 1 77.62 84 ASN A C 1
ATOM 719 O O . ASN A 1 84 ? -5.945 -36.25 -16.609 1 77.62 84 ASN A O 1
ATOM 723 N N . HIS A 1 85 ? -4.461 -37.469 -15.773 1 64.25 85 HIS A N 1
ATOM 724 C CA . HIS A 1 85 ? -3.402 -37.25 -16.75 1 64.25 85 HIS A CA 1
ATOM 725 C C . HIS A 1 85 ? -3.934 -37.375 -18.172 1 64.25 85 HIS A C 1
ATOM 727 O O . HIS A 1 85 ? -3.521 -36.625 -19.062 1 64.25 85 HIS A O 1
ATOM 733 N N . GLY A 1 86 ? -4.801 -38.219 -18.547 1 56.34 86 GLY A N 1
ATOM 734 C CA . GLY A 1 86 ? -5.223 -38.5 -19.906 1 56.34 86 GLY A CA 1
ATOM 735 C C . GLY A 1 86 ? -6.363 -37.625 -20.375 1 56.34 86 GLY A C 1
ATOM 736 O O . GLY A 1 86 ? -6.68 -37.562 -21.562 1 56.34 86 GLY A O 1
ATOM 737 N N . ASP A 1 87 ? -6.949 -36.938 -19.578 1 54.25 87 ASP A N 1
ATOM 738 C CA . ASP A 1 87 ? -8.18 -36.25 -19.938 1 54.25 87 ASP A CA 1
ATOM 739 C C . ASP A 1 87 ? -7.906 -34.75 -20.203 1 54.25 87 ASP A C 1
ATOM 741 O O . ASP A 1 87 ? -8.812 -33.938 -20.125 1 54.25 87 ASP A O 1
ATOM 745 N N . VAL A 1 88 ? -6.699 -34.406 -20.625 1 55.38 88 VAL A N 1
ATOM 746 C CA . VAL A 1 88 ? -6.137 -33.062 -20.688 1 55.38 88 VAL A CA 1
ATOM 747 C C . VAL A 1 88 ? -6.762 -32.281 -21.844 1 55.38 88 VAL A C 1
ATOM 749 O O . VAL A 1 88 ? -6.242 -31.234 -22.266 1 55.38 88 VAL A O 1
ATOM 752 N N . GLU A 1 89 ? -7.855 -32.75 -22.422 1 52.66 89 GLU A N 1
ATOM 753 C CA . GLU A 1 89 ? -8.188 -32.094 -23.672 1 52.66 89 GLU A CA 1
ATOM 754 C C . GLU A 1 89 ? -8.484 -30.609 -23.469 1 52.66 89 GLU A C 1
ATOM 756 O O . GLU A 1 89 ? -8.391 -29.812 -24.406 1 52.66 89 GLU A O 1
ATOM 761 N N . THR A 1 90 ? -9.047 -30.094 -22.266 1 57.06 90 THR A N 1
ATOM 762 C CA . THR A 1 90 ? -9.523 -28.719 -22.281 1 57.06 90 THR A CA 1
ATOM 763 C C . THR A 1 90 ? -8.742 -27.859 -21.297 1 57.06 90 THR A C 1
ATOM 765 O O . THR A 1 90 ? -8.445 -28.281 -20.188 1 57.06 90 THR A O 1
ATOM 768 N N . ASN A 1 91 ? -7.934 -26.75 -21.828 1 55.5 91 ASN A N 1
ATOM 769 C CA . ASN A 1 91 ? -7.238 -25.703 -21.062 1 55.5 91 ASN A CA 1
ATOM 770 C C . ASN A 1 91 ? -8.047 -25.266 -19.859 1 55.5 91 ASN A C 1
ATOM 772 O O . ASN A 1 91 ? -7.555 -24.516 -19.016 1 55.5 91 ASN A O 1
ATOM 776 N N . GLN A 1 92 ? -9.25 -25.797 -19.75 1 60.41 92 GLN A N 1
ATOM 777 C CA . GLN A 1 92 ? -10.156 -25.312 -18.703 1 60.41 92 GLN A CA 1
ATOM 778 C C . GLN A 1 92 ? -10.258 -26.312 -17.562 1 60.41 92 GLN A C 1
ATOM 780 O O . GLN A 1 92 ? -11.047 -26.109 -16.625 1 60.41 92 GLN A O 1
ATOM 785 N N . SER A 1 93 ? -9.219 -27.281 -17.641 1 78.12 93 SER A N 1
ATOM 786 C CA . SER A 1 93 ? -9.352 -28.328 -16.625 1 78.12 93 SER A CA 1
ATOM 787 C C . SER A 1 93 ? -8.312 -28.156 -15.523 1 78.12 93 SER A C 1
ATOM 789 O O . SER A 1 93 ? -7.305 -27.469 -15.703 1 78.12 93 SER A O 1
ATOM 791 N N . VAL A 1 94 ? -8.625 -28.562 -14.336 1 83.44 94 VAL A N 1
ATOM 792 C CA . VAL A 1 94 ? -7.832 -28.5 -13.109 1 83.44 94 VAL A CA 1
ATOM 793 C C . VAL A 1 94 ? -6.402 -28.953 -13.391 1 83.44 94 VAL A C 1
ATOM 795 O O . VAL A 1 94 ? -5.453 -28.422 -12.812 1 83.44 94 VAL A O 1
ATOM 798 N N . PRO A 1 95 ? -6.211 -29.828 -14.383 1 78.81 95 PRO A N 1
ATOM 799 C CA . PRO A 1 95 ? -4.828 -30.219 -14.68 1 78.81 95 PRO A CA 1
ATOM 800 C C . PRO A 1 95 ? -3.992 -29.062 -15.219 1 78.81 95 PRO A C 1
ATOM 802 O O . PRO A 1 95 ? -2.764 -29.062 -15.094 1 78.81 95 PRO A O 1
ATOM 805 N N . ASN A 1 96 ? -4.637 -28.078 -15.781 1 89 96 ASN A N 1
ATOM 806 C CA . ASN A 1 96 ? -3.969 -26.875 -16.281 1 89 96 ASN A CA 1
ATOM 807 C C . ASN A 1 96 ? -4.25 -25.672 -15.383 1 89 96 ASN A C 1
ATOM 809 O O . ASN A 1 96 ? -4.438 -24.562 -15.875 1 89 96 ASN A O 1
ATOM 813 N N . PHE A 1 97 ? -4.266 -25.922 -14.117 1 93.88 97 PHE A N 1
ATOM 814 C CA . PHE A 1 97 ? -4.703 -24.969 -13.117 1 93.88 97 PHE A CA 1
ATOM 815 C C . PHE A 1 97 ? -3.941 -23.656 -13.258 1 93.88 97 PHE A C 1
ATOM 817 O O . PHE A 1 97 ? -4.547 -22.594 -13.438 1 93.88 97 PHE A O 1
ATOM 824 N N . TRP A 1 98 ? -2.598 -23.688 -13.234 1 94.81 98 TRP A N 1
ATOM 825 C CA . TRP A 1 98 ? -1.801 -22.469 -13.188 1 94.81 98 TRP A CA 1
ATOM 826 C C . TRP A 1 98 ? -1.807 -21.766 -14.539 1 94.81 98 TRP A C 1
ATOM 828 O O . TRP A 1 98 ? -1.731 -20.531 -14.602 1 94.81 98 TRP A O 1
ATOM 838 N N . LEU A 1 99 ? -1.846 -22.547 -15.625 1 92.69 99 LEU A N 1
ATOM 839 C CA . LEU A 1 99 ? -2.008 -21.922 -16.938 1 92.69 99 LEU A CA 1
ATOM 840 C C . LEU A 1 99 ? -3.277 -21.078 -16.969 1 92.69 99 LEU A C 1
ATOM 842 O O . LEU A 1 99 ? -3.248 -19.922 -17.406 1 92.69 99 LEU A O 1
ATOM 846 N N . ARG A 1 100 ? -4.348 -21.641 -16.5 1 90.56 100 ARG A N 1
ATOM 847 C CA . ARG A 1 100 ? -5.621 -20.922 -16.469 1 90.56 100 ARG A CA 1
ATOM 848 C C . ARG A 1 100 ? -5.547 -19.719 -15.547 1 90.56 100 ARG A C 1
ATOM 850 O O . ARG A 1 100 ? -6.086 -18.656 -15.867 1 90.56 100 ARG A O 1
ATOM 857 N N . VAL A 1 101 ? -4.934 -19.906 -14.406 1 93.25 101 VAL A N 1
ATOM 858 C CA . VAL A 1 101 ? -4.777 -18.812 -13.453 1 93.25 101 VAL A CA 1
ATOM 859 C C . VAL A 1 101 ? -4.008 -17.672 -14.102 1 93.25 101 VAL A C 1
ATOM 861 O O . VAL A 1 101 ? -4.414 -16.5 -14.008 1 93.25 101 VAL A O 1
ATOM 864 N N . LEU A 1 102 ? -2.906 -17.984 -14.75 1 92 102 LEU A N 1
ATOM 865 C CA . LEU A 1 102 ? -2.086 -16.953 -15.391 1 92 102 LEU A CA 1
ATOM 866 C C . LEU A 1 102 ? -2.855 -16.266 -16.516 1 92 102 LEU A C 1
ATOM 868 O O . LEU A 1 102 ? -2.783 -15.039 -16.656 1 92 102 LEU A O 1
ATOM 872 N N . LYS A 1 103 ? -3.605 -16.938 -17.234 1 88.25 103 LYS A N 1
ATOM 873 C CA . LYS A 1 103 ? -4.387 -16.375 -18.344 1 88.25 103 LYS A CA 1
ATOM 874 C C . LYS A 1 103 ? -5.477 -15.438 -17.812 1 88.25 103 LYS A C 1
ATOM 876 O O . LYS A 1 103 ? -5.828 -14.453 -18.469 1 88.25 103 LYS A O 1
ATOM 881 N N . ALA A 1 104 ? -5.992 -15.828 -16.672 1 85.69 104 ALA A N 1
ATOM 882 C CA . ALA A 1 104 ? -7.055 -15.023 -16.062 1 85.69 104 ALA A CA 1
ATOM 883 C C . ALA A 1 104 ? -6.492 -13.758 -15.422 1 85.69 104 ALA A C 1
ATOM 885 O O . ALA A 1 104 ? -7.215 -12.773 -15.242 1 85.69 104 ALA A O 1
ATOM 886 N N . SER A 1 105 ? -5.242 -13.758 -14.977 1 82.38 105 SER A N 1
ATOM 887 C CA . SER A 1 105 ? -4.648 -12.656 -14.234 1 82.38 105 SER A CA 1
ATOM 888 C C . SER A 1 105 ? -3.926 -11.68 -15.156 1 82.38 105 SER A C 1
ATOM 890 O O . SER A 1 105 ? -3.99 -10.469 -14.961 1 82.38 105 SER A O 1
ATOM 892 N N . TYR A 1 106 ? -2.92 -12.109 -16.062 1 71.12 106 TYR A N 1
ATOM 893 C CA . TYR A 1 106 ? -2.061 -11.266 -16.875 1 71.12 106 TYR A CA 1
ATOM 894 C C . TYR A 1 106 ? -2.184 -11.641 -18.359 1 71.12 106 TYR A C 1
ATOM 896 O O . TYR A 1 106 ? -1.877 -12.766 -18.75 1 71.12 106 TYR A O 1
ATOM 904 N N . THR A 1 107 ? -3.051 -11.023 -19.078 1 58.5 107 THR A N 1
ATOM 905 C CA . THR A 1 107 ? -3.398 -11.516 -20.406 1 58.5 107 THR A CA 1
ATOM 906 C C . THR A 1 107 ? -2.348 -11.094 -21.422 1 58.5 107 THR A C 1
ATOM 908 O O . THR A 1 107 ? -2.111 -11.797 -22.406 1 58.5 107 THR A O 1
ATOM 911 N N . GLU A 1 108 ? -1.573 -10.109 -21.281 1 60.16 108 GLU A N 1
ATOM 912 C CA . GLU A 1 108 ? -1.155 -9.469 -22.531 1 60.16 108 GLU A CA 1
ATOM 913 C C . GLU A 1 108 ? -0.017 -10.242 -23.188 1 60.16 108 GLU A C 1
ATOM 915 O O . GLU A 1 108 ? 0.147 -10.195 -24.406 1 60.16 108 GLU A O 1
ATOM 920 N N . PHE A 1 109 ? 0.416 -11.516 -22.672 1 69.69 109 PHE A N 1
ATOM 921 C CA . PHE A 1 109 ? 1.626 -11.891 -23.391 1 69.69 109 PHE A CA 1
ATOM 922 C C . PHE A 1 109 ? 1.814 -13.406 -23.391 1 69.69 109 PHE A C 1
ATOM 924 O O . PHE A 1 109 ? 2.939 -13.898 -23.5 1 69.69 109 PHE A O 1
ATOM 931 N N . ILE A 1 110 ? 0.743 -14.109 -23.375 1 86.12 110 ILE A N 1
ATOM 932 C CA . ILE A 1 110 ? 0.938 -15.555 -23.422 1 86.12 110 ILE A CA 1
ATOM 933 C C . ILE A 1 110 ? 0.585 -16.078 -24.812 1 86.12 110 ILE A C 1
ATOM 935 O O . ILE A 1 110 ? -0.589 -16.125 -25.188 1 86.12 110 ILE A O 1
ATOM 939 N N . SER A 1 111 ? 1.622 -16.438 -25.578 1 84.94 111 SER A N 1
ATOM 940 C CA . SER A 1 111 ? 1.431 -16.984 -26.906 1 84.94 111 SER A CA 1
ATOM 941 C C . SER A 1 111 ? 0.954 -18.422 -26.859 1 84.94 111 SER A C 1
ATOM 943 O O . SER A 1 111 ? 0.93 -19.047 -25.797 1 84.94 111 SER A O 1
ATOM 945 N N . LYS A 1 112 ? 0.535 -18.969 -28.047 1 85.75 112 LYS A N 1
ATOM 946 C CA . LYS A 1 112 ? 0.128 -20.359 -28.141 1 85.75 112 LYS A CA 1
ATOM 947 C C . LYS A 1 112 ? 1.277 -21.297 -27.766 1 85.75 112 LYS A C 1
ATOM 949 O O . LYS A 1 112 ? 1.062 -22.328 -27.125 1 85.75 112 LYS A O 1
ATOM 954 N N . ARG A 1 113 ? 2.461 -20.969 -28.234 1 87.56 113 ARG A N 1
ATOM 955 C CA . ARG A 1 113 ? 3.641 -21.75 -27.875 1 87.56 113 ARG A CA 1
ATOM 956 C C . ARG A 1 113 ? 3.865 -21.734 -26.375 1 87.56 113 ARG A C 1
ATOM 958 O O . ARG A 1 113 ? 4.176 -22.766 -25.781 1 87.56 113 ARG A O 1
ATOM 965 N N . ASP A 1 114 ? 3.729 -20.609 -25.75 1 92.06 114 ASP A N 1
ATOM 966 C CA . ASP A 1 114 ? 3.896 -20.484 -24.297 1 92.06 114 ASP A CA 1
ATOM 967 C C . ASP A 1 114 ? 2.883 -21.344 -23.547 1 92.06 114 ASP A C 1
ATOM 969 O O . ASP A 1 114 ? 3.203 -21.938 -22.516 1 92.06 114 ASP A O 1
ATOM 973 N N . GLU A 1 115 ? 1.674 -21.359 -24.109 1 91.19 115 GLU A N 1
ATOM 974 C CA . GLU A 1 115 ? 0.62 -22.125 -23.453 1 91.19 115 GLU A CA 1
ATOM 975 C C . GLU A 1 115 ? 1.009 -23.594 -23.328 1 91.19 115 GLU A C 1
ATOM 977 O O . GLU A 1 115 ? 0.783 -24.219 -22.297 1 91.19 115 GLU A O 1
ATOM 982 N N . LYS A 1 116 ? 1.545 -24.141 -24.406 1 90.69 116 LYS A N 1
ATOM 983 C CA . LYS A 1 116 ? 1.955 -25.547 -24.391 1 90.69 116 LYS A CA 1
ATOM 984 C C . LYS A 1 116 ? 3.006 -25.797 -23.312 1 90.69 116 LYS A C 1
ATOM 986 O O . LYS A 1 116 ? 2.963 -26.828 -22.625 1 90.69 116 LYS A O 1
ATOM 991 N N . ILE A 1 117 ? 3.893 -24.891 -23.188 1 93.38 117 ILE A N 1
ATOM 992 C CA . ILE A 1 117 ? 4.941 -25.016 -22.172 1 93.38 117 ILE A CA 1
ATOM 993 C C . ILE A 1 117 ? 4.34 -24.859 -20.781 1 93.38 117 ILE A C 1
ATOM 995 O O . ILE A 1 117 ? 4.645 -25.625 -19.875 1 93.38 117 ILE A O 1
ATOM 999 N N . LEU A 1 118 ? 3.453 -23.891 -20.656 1 94 118 LEU A N 1
ATOM 1000 C CA . LEU A 1 118 ? 2.877 -23.531 -19.359 1 94 118 LEU A CA 1
ATOM 1001 C C . LEU A 1 118 ? 1.901 -24.594 -18.891 1 94 118 LEU A C 1
ATOM 1003 O O . LEU A 1 118 ? 1.514 -24.625 -17.719 1 94 118 LEU A O 1
ATOM 1007 N N . GLU A 1 119 ? 1.462 -25.484 -19.703 1 92 119 GLU A N 1
ATOM 1008 C CA . GLU A 1 119 ? 0.702 -26.641 -19.281 1 92 119 GLU A CA 1
ATOM 1009 C C . GLU A 1 119 ? 1.506 -27.5 -18.297 1 92 119 GLU A C 1
ATOM 1011 O O . GLU A 1 119 ? 0.935 -28.266 -17.516 1 92 119 GLU A O 1
ATOM 1016 N N . CYS A 1 120 ? 2.865 -27.391 -18.391 1 93.75 120 CYS A N 1
ATOM 1017 C CA . CYS A 1 120 ? 3.742 -28.156 -17.516 1 93.75 120 CYS A CA 1
ATOM 1018 C C . CYS A 1 120 ? 4.023 -27.406 -16.219 1 93.75 120 CYS A C 1
ATOM 1020 O O . CYS A 1 120 ? 4.758 -27.906 -15.359 1 93.75 120 CYS A O 1
ATOM 1022 N N . LEU A 1 121 ? 3.447 -26.219 -16.062 1 95.94 121 LEU A N 1
ATOM 1023 C CA . LEU A 1 121 ? 3.605 -25.438 -14.852 1 95.94 121 LEU A CA 1
ATOM 1024 C C . LEU A 1 121 ? 2.809 -26.031 -13.703 1 95.94 121 LEU A C 1
ATOM 1026 O O . LEU A 1 121 ? 1.579 -26.109 -13.758 1 95.94 121 LEU A O 1
ATOM 1030 N N . SER A 1 122 ? 3.48 -26.438 -12.625 1 95.88 122 SER A N 1
ATOM 1031 C CA . SER A 1 122 ? 2.82 -27.203 -11.57 1 95.88 122 SER A CA 1
ATOM 1032 C C . SER A 1 122 ? 2.602 -26.344 -10.328 1 95.88 122 SER A C 1
ATOM 1034 O O . SER A 1 122 ? 1.759 -26.672 -9.484 1 95.88 122 SER A O 1
ATOM 1036 N N . ASP A 1 123 ? 3.41 -25.281 -10.148 1 97.56 123 ASP A N 1
ATOM 1037 C CA . ASP A 1 123 ? 3.287 -24.453 -8.961 1 97.56 123 ASP A CA 1
ATOM 1038 C C . ASP A 1 123 ? 3.941 -23.094 -9.172 1 97.56 123 ASP A C 1
ATOM 1040 O O . ASP A 1 123 ? 4.895 -22.969 -9.945 1 97.56 123 ASP A O 1
ATOM 1044 N N . ILE A 1 124 ? 3.404 -22.078 -8.594 1 97.5 124 ILE A N 1
ATOM 1045 C CA . ILE A 1 124 ? 4.031 -20.75 -8.492 1 97.5 124 ILE A CA 1
ATOM 1046 C C . ILE A 1 124 ? 4.141 -20.344 -7.02 1 97.5 124 ILE A C 1
ATOM 1048 O O . ILE A 1 124 ? 3.17 -20.453 -6.266 1 97.5 124 ILE A O 1
ATOM 1052 N N . ARG A 1 125 ? 5.348 -19.891 -6.629 1 97.75 125 ARG A N 1
ATOM 1053 C CA . ARG A 1 125 ? 5.617 -19.531 -5.238 1 97.75 125 ARG A CA 1
ATOM 1054 C C . ARG A 1 125 ? 6.328 -18.188 -5.148 1 97.75 125 ARG A C 1
ATOM 1056 O O . ARG A 1 125 ? 7.012 -17.766 -6.086 1 97.75 125 ARG A O 1
ATOM 1063 N N . SER A 1 126 ? 6.066 -17.547 -4.059 1 97.19 126 SER A N 1
ATOM 1064 C CA . SER A 1 126 ? 6.871 -16.375 -3.713 1 97.19 126 SER A CA 1
ATOM 1065 C C . SER A 1 126 ? 7.699 -16.625 -2.457 1 97.19 126 SER A C 1
ATOM 1067 O O . SER A 1 126 ? 7.258 -17.328 -1.549 1 97.19 126 SER A O 1
ATOM 1069 N N . ARG A 1 127 ? 8.875 -16.125 -2.393 1 96.88 127 ARG A N 1
ATOM 1070 C CA . ARG A 1 127 ? 9.75 -16.234 -1.232 1 96.88 127 ARG A CA 1
ATOM 1071 C C . ARG A 1 127 ? 10.336 -14.875 -0.858 1 96.88 127 ARG A C 1
ATOM 1073 O O . ARG A 1 127 ? 10.844 -14.156 -1.718 1 96.88 127 ARG A O 1
ATOM 1080 N N . LEU A 1 128 ? 10.25 -14.586 0.39 1 95.88 128 LEU A N 1
ATOM 1081 C CA . LEU A 1 128 ? 10.75 -13.32 0.908 1 95.88 128 LEU A CA 1
ATOM 1082 C C . LEU A 1 128 ? 12.086 -13.508 1.614 1 95.88 128 LEU A C 1
ATOM 1084 O O . LEU A 1 128 ? 12.273 -14.477 2.352 1 95.88 128 LEU A O 1
ATOM 1088 N N . TYR A 1 129 ? 12.961 -12.555 1.392 1 95.56 129 TYR A N 1
ATOM 1089 C CA . TYR A 1 129 ? 14.234 -12.484 2.092 1 95.56 129 TYR A CA 1
ATOM 1090 C C . TYR A 1 129 ? 14.43 -11.125 2.74 1 95.56 129 TYR A C 1
ATOM 1092 O O . TYR A 1 129 ? 14.266 -10.086 2.088 1 95.56 129 TYR A O 1
ATOM 1100 N N . ASN A 1 130 ? 14.805 -11.07 3.986 1 92.31 130 ASN A N 1
ATOM 1101 C CA . ASN A 1 130 ? 14.977 -9.797 4.684 1 92.31 130 ASN A CA 1
ATOM 1102 C C . ASN A 1 130 ? 16.438 -9.539 5.02 1 92.31 130 ASN A C 1
ATOM 1104 O O . ASN A 1 130 ? 16.828 -8.406 5.32 1 92.31 130 ASN A O 1
ATOM 1108 N N . GLU A 1 131 ? 17.266 -10.523 5.137 1 88.75 131 GLU A N 1
ATOM 1109 C CA . GLU A 1 131 ? 18.688 -10.414 5.414 1 88.75 131 GLU A CA 1
ATOM 1110 C C . GLU A 1 131 ? 19.5 -11.297 4.48 1 88.75 131 GLU A C 1
ATOM 1112 O O . GLU A 1 131 ? 19.078 -12.406 4.137 1 88.75 131 GLU A O 1
ATOM 1117 N N . PRO A 1 132 ? 20.594 -10.742 4.059 1 89.5 132 PRO A N 1
ATOM 1118 C CA . PRO A 1 132 ? 21.234 -9.453 4.316 1 89.5 132 PRO A CA 1
ATOM 1119 C C . PRO A 1 132 ? 20.609 -8.305 3.521 1 89.5 132 PRO A C 1
ATOM 1121 O O . PRO A 1 132 ? 20.781 -7.137 3.869 1 89.5 132 PRO A O 1
ATOM 1124 N N . VAL A 1 133 ? 19.969 -8.695 2.383 1 90.19 133 VAL A N 1
ATOM 1125 C CA . VAL A 1 133 ? 19.266 -7.707 1.562 1 90.19 133 VAL A CA 1
ATOM 1126 C C . VAL A 1 133 ? 17.781 -8.055 1.483 1 90.19 133 VAL A C 1
ATOM 1128 O O . VAL A 1 133 ? 17.406 -9.227 1.516 1 90.19 133 VAL A O 1
ATOM 1131 N N . VAL A 1 134 ? 16.984 -7.012 1.424 1 92.88 134 VAL A N 1
ATOM 1132 C CA . VAL A 1 134 ? 15.555 -7.242 1.272 1 92.88 134 VAL A CA 1
ATOM 1133 C C . VAL A 1 134 ? 15.234 -7.547 -0.189 1 92.88 134 VAL A C 1
ATOM 1135 O O . VAL A 1 134 ? 15.523 -6.738 -1.075 1 92.88 134 VAL A O 1
ATOM 1138 N N . LYS A 1 135 ? 14.695 -8.703 -0.43 1 95.88 135 LYS A N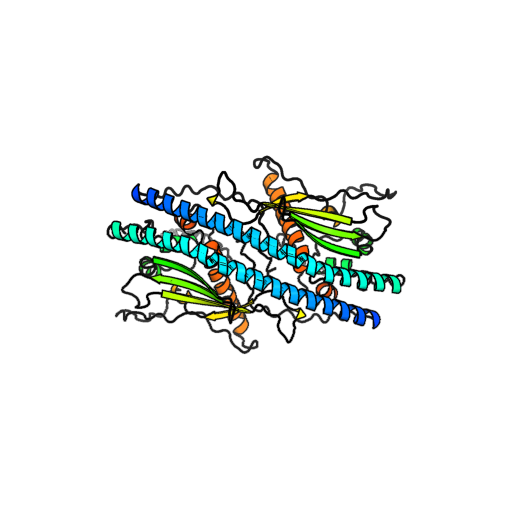 1
ATOM 1139 C CA . LYS A 1 135 ? 14.305 -9.102 -1.777 1 95.88 135 LYS A CA 1
ATOM 1140 C C . LYS A 1 135 ? 13.195 -10.148 -1.737 1 95.88 135 LYS A C 1
ATOM 1142 O O . LYS A 1 135 ? 12.891 -10.695 -0.675 1 95.88 135 LYS A O 1
ATOM 1147 N N . PHE A 1 136 ? 12.523 -10.344 -2.861 1 96.44 136 PHE A N 1
ATOM 1148 C CA . PHE A 1 136 ? 11.609 -11.477 -2.963 1 96.44 136 PHE A CA 1
ATOM 1149 C C . PHE A 1 136 ? 11.742 -12.156 -4.32 1 96.44 136 PHE A C 1
ATOM 1151 O O . PHE A 1 136 ? 12.102 -11.516 -5.312 1 96.44 136 PHE A O 1
ATOM 1158 N N . ASP A 1 137 ? 11.461 -13.438 -4.277 1 97.62 137 ASP A N 1
ATOM 1159 C CA . ASP A 1 137 ? 11.477 -14.266 -5.477 1 97.62 137 ASP A CA 1
ATOM 1160 C C . ASP A 1 137 ? 10.055 -14.633 -5.91 1 97.62 137 ASP A C 1
ATOM 1162 O O . ASP A 1 137 ? 9.164 -14.789 -5.07 1 97.62 137 ASP A O 1
ATOM 1166 N N . ILE A 1 138 ? 9.922 -14.703 -7.176 1 97.5 138 ILE A N 1
ATOM 1167 C CA . ILE A 1 138 ? 8.812 -15.445 -7.77 1 97.5 138 ILE A CA 1
ATOM 1168 C C . ILE A 1 138 ? 9.336 -16.688 -8.461 1 97.5 138 ILE A C 1
ATOM 1170 O O . ILE A 1 138 ? 10.156 -16.609 -9.375 1 97.5 138 ILE A O 1
ATOM 1174 N N . GLU A 1 139 ? 8.836 -17.812 -8.016 1 98.44 139 GLU A N 1
ATOM 1175 C CA . GLU A 1 139 ? 9.32 -19.109 -8.516 1 98.44 139 GLU A CA 1
ATOM 1176 C C . GLU A 1 139 ? 8.242 -19.828 -9.305 1 98.44 139 GLU A C 1
ATOM 1178 O O . GLU A 1 139 ? 7.137 -20.047 -8.805 1 98.44 139 GLU A O 1
ATOM 1183 N N . PHE A 1 140 ? 8.555 -20.219 -10.523 1 98.06 140 PHE A N 1
ATOM 1184 C CA . PHE A 1 140 ? 7.691 -21.047 -11.352 1 98.06 140 PHE A CA 1
ATOM 1185 C C . PHE A 1 140 ? 8.219 -22.484 -11.406 1 98.06 140 PHE A C 1
ATOM 1187 O O . PHE A 1 140 ? 9.305 -22.719 -11.938 1 98.06 140 PHE A O 1
ATOM 1194 N N . HIS A 1 141 ? 7.473 -23.406 -10.836 1 98.25 141 HIS A N 1
ATOM 1195 C CA . HIS A 1 141 ? 7.867 -24.812 -10.805 1 98.25 141 HIS A CA 1
ATOM 1196 C C . HIS A 1 141 ? 7.246 -25.594 -11.961 1 98.25 141 HIS A C 1
ATOM 1198 O O . HIS A 1 141 ? 6.035 -25.531 -12.172 1 98.25 141 HIS A O 1
ATOM 1204 N N . PHE A 1 142 ? 8.078 -26.312 -12.672 1 96.88 142 PHE A N 1
ATOM 1205 C CA . PHE A 1 142 ? 7.617 -27.047 -13.844 1 96.88 142 PHE A CA 1
ATOM 1206 C C . PHE A 1 142 ? 7.844 -28.547 -13.664 1 96.88 142 PHE A C 1
ATOM 1208 O O . PHE A 1 142 ? 8.867 -28.969 -13.125 1 96.88 142 PHE A O 1
ATOM 1215 N N . ASP A 1 143 ? 6.895 -29.297 -14.07 1 94.31 143 ASP A N 1
ATOM 1216 C CA . ASP A 1 143 ? 7.117 -30.719 -14.266 1 94.31 143 ASP A CA 1
ATOM 1217 C C . ASP A 1 143 ? 8.07 -30.969 -15.43 1 94.31 143 ASP A C 1
ATOM 1219 O O . ASP A 1 143 ? 8.289 -30.094 -16.266 1 94.31 143 ASP A O 1
ATOM 1223 N N . PRO A 1 144 ? 8.672 -32.156 -15.43 1 94.06 144 PRO A N 1
ATOM 1224 C CA . PRO A 1 144 ? 9.523 -32.469 -16.578 1 94.06 144 PRO A CA 1
ATOM 1225 C C . PRO A 1 144 ? 8.812 -32.219 -17.906 1 94.06 144 PRO A C 1
ATOM 1227 O O . PRO A 1 144 ? 7.625 -32.531 -18.047 1 94.06 144 PRO A O 1
ATOM 1230 N N . ASN A 1 145 ? 9.523 -31.641 -18.844 1 93.25 145 ASN A N 1
ATOM 1231 C CA . ASN A 1 145 ? 8.938 -31.281 -20.141 1 93.25 145 ASN A CA 1
ATOM 1232 C C . ASN A 1 145 ? 9.969 -31.344 -21.25 1 93.25 145 ASN A C 1
ATOM 1234 O O . ASN A 1 145 ? 11.148 -31.594 -21.016 1 93.25 145 ASN A O 1
ATOM 1238 N N . ASP A 1 146 ? 9.508 -31.078 -22.469 1 93.44 146 ASP A N 1
ATOM 1239 C CA . ASP A 1 146 ? 10.383 -31.281 -23.625 1 93.44 146 ASP A CA 1
ATOM 1240 C C . ASP A 1 146 ? 10.992 -29.953 -24.078 1 93.44 146 ASP A C 1
ATOM 1242 O O . ASP A 1 146 ? 11.656 -29.891 -25.109 1 93.44 146 ASP A O 1
ATOM 1246 N N . TYR A 1 147 ? 10.852 -28.938 -23.328 1 93.88 147 TYR A N 1
ATOM 1247 C CA . TYR A 1 147 ? 11.234 -27.625 -23.812 1 93.88 147 TYR A CA 1
ATOM 1248 C C . TYR A 1 147 ? 12.508 -27.125 -23.141 1 93.88 147 TYR A C 1
ATOM 1250 O O . TYR A 1 147 ? 13.383 -26.562 -23.781 1 93.88 147 TYR A O 1
ATOM 1258 N N . PHE A 1 148 ? 12.695 -27.312 -21.859 1 96.44 148 PHE A N 1
ATOM 1259 C CA . PHE A 1 148 ? 13.898 -26.922 -21.141 1 96.44 148 PHE A CA 1
ATOM 1260 C C . PHE A 1 148 ? 14.172 -27.875 -19.984 1 96.44 148 PHE A C 1
ATOM 1262 O O . PHE A 1 148 ? 13.312 -28.688 -19.625 1 96.44 148 PHE A O 1
ATOM 1269 N N . THR A 1 149 ? 15.383 -27.828 -19.359 1 96.88 149 THR A N 1
ATOM 1270 C CA . THR A 1 149 ? 15.781 -28.766 -18.328 1 96.88 149 THR A CA 1
ATOM 1271 C C . THR A 1 149 ? 15.547 -28.172 -16.938 1 96.88 149 THR A C 1
ATOM 1273 O O . THR A 1 149 ? 15.57 -28.891 -15.938 1 96.88 149 THR A O 1
ATOM 1276 N N . ASN A 1 150 ? 15.297 -26.875 -16.906 1 97.31 150 ASN A N 1
ATOM 1277 C CA . ASN A 1 150 ? 15.055 -26.234 -15.617 1 97.31 150 ASN A CA 1
ATOM 1278 C C . ASN A 1 150 ? 13.844 -26.844 -14.914 1 97.31 150 ASN A C 1
ATOM 1280 O O . ASN A 1 150 ? 12.828 -27.125 -15.555 1 97.31 150 ASN A O 1
ATOM 1284 N N . THR A 1 151 ? 13.898 -27.016 -13.633 1 97.94 151 THR A N 1
ATOM 1285 C CA . THR A 1 151 ? 12.727 -27.438 -12.875 1 97.94 151 THR A CA 1
ATOM 1286 C C . THR A 1 151 ? 12.016 -26.234 -12.258 1 97.94 151 THR A C 1
ATOM 1288 O O . THR A 1 151 ? 10.828 -26.312 -11.945 1 97.94 151 THR A O 1
ATOM 1291 N N . VAL A 1 152 ? 12.836 -25.219 -12.016 1 98.5 152 VAL A N 1
ATOM 1292 C CA . VAL A 1 152 ? 12.289 -23.984 -11.461 1 98.5 152 VAL A CA 1
ATOM 1293 C C . VAL A 1 152 ? 12.852 -22.781 -12.211 1 98.5 152 VAL A C 1
ATOM 1295 O O . VAL A 1 152 ? 14.055 -22.688 -12.438 1 98.5 152 VAL A O 1
ATOM 1298 N N . LEU A 1 153 ? 11.992 -21.922 -12.734 1 98.12 153 LEU A N 1
ATOM 1299 C CA . LEU A 1 153 ? 12.391 -20.609 -13.234 1 98.12 153 LEU A CA 1
ATOM 1300 C C . LEU A 1 153 ? 12.109 -19.531 -12.203 1 98.12 153 LEU A C 1
ATOM 1302 O O . LEU A 1 153 ? 11.031 -19.5 -11.602 1 98.12 153 LEU A O 1
ATOM 1306 N N . THR A 1 154 ? 13.039 -18.656 -11.961 1 98.31 154 THR A N 1
ATOM 1307 C CA . THR A 1 154 ? 12.938 -17.719 -10.844 1 98.31 154 THR A CA 1
ATOM 1308 C C . THR A 1 154 ? 13.141 -16.281 -11.328 1 98.31 154 THR A C 1
ATOM 1310 O O . THR A 1 154 ? 14.016 -16.016 -12.156 1 98.31 154 THR A O 1
ATOM 1313 N N . LYS A 1 155 ? 12.297 -15.406 -10.898 1 97.19 155 LYS A N 1
ATOM 1314 C CA . LYS A 1 155 ? 12.461 -13.953 -11.008 1 97.19 155 LYS A CA 1
ATOM 1315 C C . LYS A 1 155 ? 12.688 -13.328 -9.633 1 97.19 155 LYS A C 1
ATOM 1317 O O . LYS A 1 155 ? 11.914 -13.562 -8.703 1 97.19 155 LYS A O 1
ATOM 1322 N N . THR A 1 156 ? 13.734 -12.492 -9.469 1 97.5 156 THR A N 1
ATOM 1323 C CA . THR A 1 156 ? 14.078 -11.914 -8.172 1 97.5 156 THR A CA 1
ATOM 1324 C C . THR A 1 156 ? 14.016 -10.391 -8.234 1 97.5 156 THR A C 1
ATOM 1326 O O . THR A 1 156 ? 14.5 -9.773 -9.188 1 97.5 156 THR A O 1
ATOM 1329 N N . TYR A 1 157 ? 13.414 -9.789 -7.25 1 95.56 157 TYR A N 1
ATOM 1330 C CA . TYR A 1 157 ? 13.344 -8.336 -7.105 1 95.56 157 TYR A CA 1
ATOM 1331 C C . TYR A 1 157 ? 14.039 -7.883 -5.828 1 95.56 157 TYR A C 1
ATOM 1333 O O . TYR A 1 157 ? 13.766 -8.398 -4.742 1 95.56 157 TYR A O 1
ATOM 1341 N N . PHE A 1 158 ? 14.953 -6.91 -5.945 1 93.38 1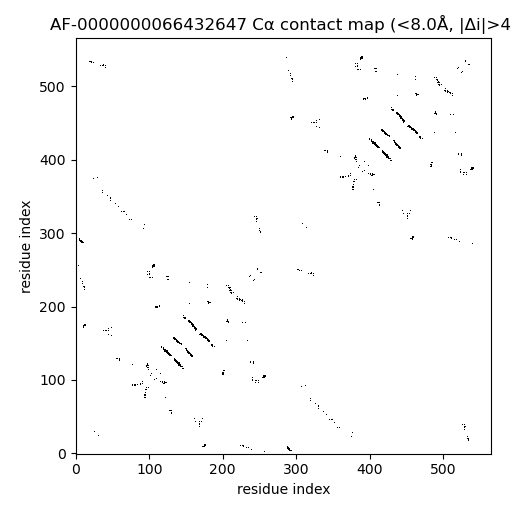58 PHE A N 1
ATOM 1342 C CA . PHE A 1 158 ? 15.703 -6.383 -4.809 1 93.38 158 PHE A CA 1
ATOM 1343 C C . PHE A 1 158 ? 15.172 -5.016 -4.398 1 93.38 158 PHE A C 1
ATOM 1345 O O . PHE A 1 158 ? 14.953 -4.145 -5.25 1 93.38 158 PHE A O 1
ATOM 1352 N N . LEU A 1 159 ? 14.969 -4.84 -3.16 1 92.12 159 LEU A N 1
ATOM 1353 C CA . LEU A 1 159 ? 14.391 -3.613 -2.625 1 92.12 159 LEU A CA 1
ATOM 1354 C C . LEU A 1 159 ? 15.398 -2.871 -1.754 1 92.12 159 LEU A C 1
ATOM 1356 O O . LEU A 1 159 ? 16.094 -3.484 -0.936 1 92.12 159 LEU A O 1
ATOM 1360 N N . ASN A 1 160 ? 15.555 -1.643 -1.976 1 91.5 160 ASN A N 1
ATOM 1361 C CA . ASN A 1 160 ? 16.297 -0.757 -1.081 1 91.5 160 ASN A CA 1
ATOM 1362 C C . ASN A 1 160 ? 15.367 -0.075 -0.078 1 91.5 160 ASN A C 1
ATOM 1364 O O . ASN A 1 160 ? 14.523 0.738 -0.46 1 91.5 160 ASN A O 1
ATOM 1368 N N . CYS A 1 161 ? 15.531 -0.372 1.2 1 91.44 161 CYS A N 1
ATOM 1369 C CA . CYS A 1 161 ? 14.633 0.138 2.236 1 91.44 161 CYS A CA 1
ATOM 1370 C C . CYS A 1 161 ? 15.273 1.302 2.982 1 91.44 161 CYS A C 1
ATOM 1372 O O . CYS A 1 161 ? 14.664 1.877 3.887 1 91.44 161 CYS A O 1
ATOM 1374 N N . LEU A 1 162 ? 16.484 1.649 2.66 1 93.56 162 LEU A N 1
ATOM 1375 C CA . LEU A 1 162 ? 17.219 2.695 3.367 1 93.56 162 LEU A CA 1
ATOM 1376 C C . LEU A 1 162 ? 17.203 3.996 2.572 1 93.56 162 LEU A C 1
ATOM 1378 O O . LEU A 1 162 ? 17.172 3.977 1.341 1 93.56 162 LEU A O 1
ATOM 1382 N N . PRO A 1 163 ? 17.203 5.125 3.293 1 93.69 163 PRO A N 1
ATOM 1383 C CA . PRO A 1 163 ? 17.344 6.402 2.592 1 93.69 163 PRO A CA 1
ATOM 1384 C C . PRO A 1 163 ? 18.688 6.543 1.883 1 93.69 163 PRO A C 1
ATOM 1386 O O . PRO A 1 163 ? 19.688 5.973 2.328 1 93.69 163 PRO A O 1
ATOM 1389 N N . ASP A 1 164 ? 18.656 7.27 0.769 1 90.69 164 ASP A N 1
ATOM 1390 C CA . ASP A 1 164 ? 19.922 7.625 0.113 1 90.69 164 ASP A CA 1
ATOM 1391 C C . ASP A 1 164 ? 20.797 8.484 1.027 1 90.69 164 ASP A C 1
ATOM 1393 O O . ASP A 1 164 ? 20.375 9.547 1.476 1 90.69 164 ASP A O 1
ATOM 1397 N N . PRO A 1 165 ? 21.969 8.023 1.295 1 91.88 165 PRO A N 1
ATOM 1398 C CA . PRO A 1 165 ? 22.828 8.812 2.176 1 91.88 165 PRO A CA 1
ATOM 1399 C C . PRO A 1 165 ? 23.094 10.219 1.644 1 91.88 165 PRO A C 1
ATOM 1401 O O . PRO A 1 165 ? 23.297 11.148 2.428 1 91.88 165 PRO A O 1
ATOM 1404 N N . ASP A 1 166 ? 23.062 10.438 0.316 1 91.19 166 ASP A N 1
ATOM 1405 C CA . ASP A 1 166 ? 23.359 11.734 -0.296 1 91.19 166 ASP A CA 1
ATOM 1406 C C . ASP A 1 166 ? 22.125 12.633 -0.285 1 91.19 166 ASP A C 1
ATOM 1408 O O . ASP A 1 166 ? 22.234 13.852 -0.452 1 91.19 166 ASP A O 1
ATOM 1412 N N . ASP A 1 167 ? 20.969 12.078 -0.113 1 91.56 167 ASP A N 1
ATOM 1413 C CA . ASP A 1 167 ? 19.734 12.836 -0.057 1 91.56 167 ASP A CA 1
ATOM 1414 C C . ASP A 1 167 ? 18.672 12.117 0.787 1 91.56 167 ASP A C 1
ATOM 1416 O O . ASP A 1 167 ? 17.625 11.734 0.279 1 91.56 167 ASP A O 1
ATOM 1420 N N . PRO A 1 168 ? 18.984 12.039 2.062 1 93.69 168 PRO A N 1
ATOM 1421 C CA . PRO A 1 168 ? 18.109 11.242 2.928 1 93.69 168 PRO A CA 1
ATOM 1422 C C . PRO A 1 168 ? 16.703 11.797 3.025 1 93.69 168 PRO A C 1
ATOM 1424 O O . PRO A 1 168 ? 15.75 11.047 3.254 1 93.69 168 PRO A O 1
ATOM 1427 N N . LEU A 1 169 ? 16.484 13.07 2.816 1 93.75 169 LEU A N 1
ATOM 1428 C CA . LEU A 1 169 ? 15.188 13.711 2.984 1 93.75 169 LEU A CA 1
ATOM 1429 C C . LEU A 1 169 ? 14.266 13.375 1.824 1 93.75 169 LEU A C 1
ATOM 1431 O O . LEU A 1 169 ? 13.055 13.594 1.905 1 93.75 169 LEU A O 1
ATOM 1435 N N . ALA A 1 170 ? 14.812 12.82 0.814 1 89 170 ALA A N 1
ATOM 1436 C CA . ALA A 1 170 ? 14.016 12.438 -0.347 1 89 170 ALA A CA 1
ATOM 1437 C C . ALA A 1 170 ? 13.438 11.039 -0.173 1 89 170 ALA A C 1
ATOM 1439 O O . ALA A 1 170 ? 12.758 10.523 -1.066 1 89 170 ALA A O 1
ATOM 1440 N N . TYR A 1 171 ? 13.703 10.469 0.917 1 91 171 TYR A N 1
ATOM 1441 C CA . TYR A 1 171 ? 13.242 9.117 1.195 1 91 171 TYR A CA 1
ATOM 1442 C C . TYR A 1 171 ? 11.727 9.016 1.063 1 91 171 TYR A C 1
ATOM 1444 O O . TYR A 1 171 ? 10.992 9.82 1.635 1 91 171 TYR A O 1
ATOM 1452 N N . ASP A 1 172 ? 11.289 8.016 0.356 1 86.88 172 ASP A N 1
ATOM 1453 C CA . ASP A 1 172 ? 9.859 7.828 0.137 1 86.88 172 ASP A CA 1
ATOM 1454 C C . ASP A 1 172 ? 9.469 6.359 0.272 1 86.88 172 ASP A C 1
ATOM 1456 O O . ASP A 1 172 ? 8.594 5.875 -0.451 1 86.88 172 ASP A O 1
ATOM 1460 N N . GLY A 1 173 ? 10.148 5.633 1.097 1 88.75 173 GLY A N 1
ATOM 14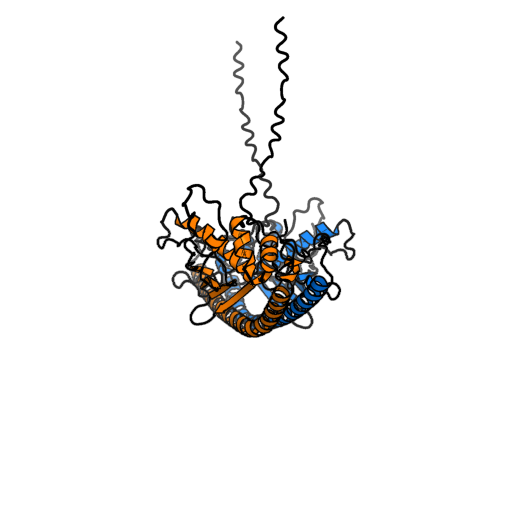61 C CA . GLY A 1 173 ? 9.852 4.223 1.295 1 88.75 173 GLY A CA 1
ATOM 1462 C C . GLY A 1 173 ? 10.773 3.301 0.519 1 88.75 173 GLY A C 1
ATOM 1463 O O . GLY A 1 173 ? 11.766 3.752 -0.056 1 88.75 173 GLY A O 1
ATOM 1464 N N . ALA A 1 174 ? 10.453 2.027 0.598 1 87.12 174 ALA A N 1
ATOM 1465 C CA . ALA A 1 174 ? 11.266 1.023 -0.086 1 87.12 174 ALA A CA 1
ATOM 1466 C C . ALA A 1 174 ? 11.148 1.168 -1.601 1 87.12 174 ALA A C 1
ATOM 1468 O O . ALA A 1 174 ? 10.07 1.434 -2.127 1 87.12 174 ALA A O 1
ATOM 1469 N N . GLU A 1 175 ? 12.258 1.017 -2.277 1 84.44 175 GLU A N 1
ATOM 1470 C CA . GLU A 1 175 ? 12.297 1.113 -3.734 1 84.44 175 GLU A CA 1
ATOM 1471 C C . GLU A 1 175 ? 12.977 -0.108 -4.352 1 84.44 175 GLU A C 1
ATOM 1473 O O . GLU A 1 175 ? 13.961 -0.613 -3.814 1 84.44 175 GLU A O 1
ATOM 1478 N N . ILE A 1 176 ? 12.375 -0.541 -5.438 1 86.31 176 ILE A N 1
ATOM 1479 C CA . ILE A 1 176 ? 13.039 -1.604 -6.188 1 86.31 176 ILE A CA 1
ATOM 1480 C C . ILE A 1 176 ? 14.258 -1.039 -6.918 1 86.31 176 ILE A C 1
ATOM 1482 O O . ILE A 1 176 ? 14.172 0.011 -7.555 1 86.31 176 ILE A O 1
ATOM 1486 N N . TYR A 1 177 ? 15.391 -1.631 -6.82 1 84.25 177 TYR A N 1
ATOM 1487 C CA . TYR A 1 177 ? 16.562 -1.048 -7.473 1 84.25 177 TYR A CA 1
ATOM 1488 C C . TYR A 1 177 ? 17.234 -2.057 -8.398 1 84.25 177 TYR A C 1
ATOM 1490 O O . TYR A 1 177 ? 18.078 -1.691 -9.211 1 84.25 177 TYR A O 1
ATOM 1498 N N . LYS A 1 178 ? 16.812 -3.293 -8.344 1 87.56 178 LYS A N 1
ATOM 1499 C CA . LYS A 1 178 ? 17.422 -4.336 -9.164 1 87.56 178 LYS A CA 1
ATOM 1500 C C . LYS A 1 178 ? 16.453 -5.496 -9.383 1 87.56 178 LYS A C 1
ATOM 1502 O O . LYS A 1 178 ? 15.625 -5.801 -8.516 1 87.56 178 LYS A O 1
ATOM 1507 N N . CYS A 1 179 ? 16.484 -5.984 -10.539 1 92.69 179 CYS A N 1
ATOM 1508 C CA . CYS A 1 179 ? 15.719 -7.168 -10.906 1 92.69 179 CYS A CA 1
ATOM 1509 C C . CYS A 1 179 ? 16.609 -8.195 -11.602 1 92.69 179 CYS A C 1
ATOM 1511 O O . CYS A 1 179 ? 17.438 -7.844 -12.438 1 92.69 179 CYS A O 1
ATOM 1513 N N . GLU A 1 180 ? 16.469 -9.43 -11.195 1 94.75 180 GLU A N 1
ATOM 1514 C CA . GLU A 1 180 ? 17.25 -10.5 -11.805 1 94.75 180 GLU A CA 1
ATOM 1515 C C . GLU A 1 180 ? 16.344 -11.641 -12.273 1 94.75 180 GLU A C 1
ATOM 1517 O O . GLU A 1 180 ? 15.438 -12.062 -11.547 1 94.75 180 GLU A O 1
ATOM 1522 N N . GLY A 1 181 ? 16.531 -12.039 -13.484 1 95.94 181 GLY A N 1
ATOM 1523 C CA . GLY A 1 181 ? 15.867 -13.234 -13.984 1 95.94 181 GLY A CA 1
ATOM 1524 C C . GLY A 1 181 ? 16.734 -14.477 -13.883 1 95.94 181 GLY A C 1
ATOM 1525 O O . GLY A 1 181 ? 17.484 -14.633 -12.922 1 95.94 181 GLY A O 1
ATOM 1526 N N . CYS A 1 182 ? 16.406 -15.453 -14.703 1 95 182 CYS A N 1
ATOM 1527 C CA . CYS A 1 182 ? 17.234 -16.656 -14.711 1 95 182 CYS A CA 1
ATOM 1528 C C . CYS A 1 182 ? 17.422 -17.188 -16.141 1 95 182 CYS A C 1
ATOM 1530 O O . CYS A 1 182 ? 16.641 -16.859 -17.031 1 95 182 CYS A O 1
ATOM 1532 N N . VAL A 1 183 ? 18.484 -17.922 -16.312 1 95.69 183 VAL A N 1
ATOM 1533 C CA . VAL A 1 183 ? 18.797 -18.516 -17.609 1 95.69 183 VAL A CA 1
ATOM 1534 C C . VAL A 1 183 ? 17.922 -19.75 -17.828 1 95.69 183 VAL A C 1
ATOM 1536 O O . VAL A 1 183 ? 17.844 -20.625 -16.953 1 95.69 183 VAL A O 1
ATOM 1539 N N . ILE A 1 184 ? 17.234 -19.781 -18.891 1 96.5 184 ILE A N 1
ATOM 1540 C CA . ILE A 1 184 ? 16.453 -20.969 -19.266 1 96.5 184 ILE A CA 1
ATOM 1541 C C . ILE A 1 184 ? 17.297 -21.891 -20.125 1 96.5 184 ILE A C 1
ATOM 1543 O O . ILE A 1 184 ? 17.828 -21.484 -21.172 1 96.5 184 ILE A O 1
ATOM 1547 N N . ASP A 1 185 ? 17.469 -23.109 -19.703 1 96 185 ASP A N 1
ATOM 1548 C CA . ASP A 1 185 ? 18.234 -24.109 -20.438 1 96 185 ASP A CA 1
ATOM 1549 C C . ASP A 1 185 ? 17.359 -24.844 -21.438 1 96 185 ASP A C 1
ATOM 1551 O O . ASP A 1 185 ? 17.016 -26.016 -21.266 1 96 185 ASP A O 1
ATOM 1555 N N . TRP A 1 186 ? 17.109 -24.234 -22.547 1 94.62 186 TRP A N 1
ATOM 1556 C CA . TRP A 1 186 ? 16.203 -24.75 -23.578 1 94.62 186 TRP A CA 1
ATOM 1557 C C . TRP A 1 186 ? 16.766 -26.031 -24.188 1 94.62 186 TRP A C 1
ATOM 1559 O O . TRP A 1 186 ? 17.969 -26.125 -24.453 1 94.62 186 TRP A O 1
ATOM 1569 N N . LYS A 1 187 ? 15.883 -26.984 -24.328 1 91.75 187 LYS A N 1
ATOM 1570 C CA . LYS A 1 187 ? 16.266 -28.203 -25.047 1 91.75 187 LYS A CA 1
ATOM 1571 C C . LYS A 1 187 ? 16.312 -27.969 -26.547 1 91.75 187 LYS A C 1
ATOM 1573 O O . LYS A 1 187 ? 15.602 -27.109 -27.078 1 91.75 187 LYS A O 1
ATOM 1578 N N . GLN A 1 188 ? 17.453 -28.375 -27.234 1 71.44 188 GLN A N 1
ATOM 1579 C CA . GLN A 1 188 ? 17.75 -28.172 -28.641 1 71.44 188 GLN A CA 1
ATOM 1580 C C . GLN A 1 188 ? 16.547 -28.531 -29.516 1 71.44 188 GLN A C 1
ATOM 1582 O O . GLN A 1 188 ? 15.992 -29.625 -29.406 1 71.44 188 GLN A O 1
ATOM 1587 N N . THR A 1 189 ? 15.531 -27.75 -29.5 1 58.81 189 THR A N 1
ATOM 1588 C CA . THR A 1 189 ? 14.594 -28.109 -30.547 1 58.81 189 THR A CA 1
ATOM 1589 C C . THR A 1 189 ? 15.195 -27.859 -31.922 1 58.81 189 THR A C 1
ATOM 1591 O O . THR A 1 189 ? 15.961 -26.906 -32.094 1 58.81 189 THR A O 1
ATOM 1594 N N . LYS A 1 190 ? 15.203 -28.891 -32.75 1 51.19 190 LYS A N 1
ATOM 1595 C CA . LYS A 1 190 ? 15.602 -28.828 -34.156 1 51.19 190 LYS A CA 1
ATOM 1596 C C . LYS A 1 190 ? 15.234 -27.484 -34.75 1 51.19 190 LYS A C 1
ATOM 1598 O O . LYS A 1 190 ? 15.984 -26.938 -35.562 1 51.19 190 LYS A O 1
ATOM 1603 N N . ASP A 1 191 ? 13.969 -27.062 -34.781 1 47.25 191 ASP A N 1
ATOM 1604 C CA . ASP A 1 191 ? 13.422 -25.969 -35.594 1 47.25 191 ASP A CA 1
ATOM 1605 C C . ASP A 1 191 ? 13.633 -24.625 -34.906 1 47.25 191 ASP A C 1
ATOM 1607 O O . ASP A 1 191 ? 12.68 -23.875 -34.688 1 47.25 191 ASP A O 1
ATOM 1611 N N . GLN A 1 192 ? 14.5 -24.531 -33.969 1 48.81 192 GLN A N 1
ATOM 1612 C CA . GLN A 1 192 ? 14.648 -23.188 -33.406 1 48.81 192 GLN A CA 1
ATOM 1613 C C . GLN A 1 192 ? 15.133 -22.203 -34.469 1 48.81 192 GLN A C 1
ATOM 1615 O O . GLN A 1 192 ? 16.312 -21.875 -34.531 1 48.81 192 GLN A O 1
ATOM 1620 N N . THR A 1 193 ? 14.859 -22.453 -35.656 1 40.09 193 THR A N 1
ATOM 1621 C CA . THR A 1 193 ? 15.18 -21.328 -36.531 1 40.09 193 THR A CA 1
ATOM 1622 C C . THR A 1 193 ? 14.719 -20.016 -35.906 1 40.09 193 THR A C 1
ATOM 1624 O O . THR A 1 193 ? 13.547 -19.875 -35.562 1 40.09 193 THR A O 1
ATOM 1627 N N . LYS A 1 194 ? 15.531 -19.297 -35.406 1 45.56 194 LYS A N 1
ATOM 1628 C CA . LYS A 1 194 ? 15.32 -17.891 -35.062 1 45.56 194 LYS A CA 1
ATOM 1629 C C . LYS A 1 194 ? 14.398 -17.219 -36.094 1 45.56 194 LYS A C 1
ATOM 1631 O O . LYS A 1 194 ? 14.844 -16.781 -37.156 1 45.56 194 LYS A O 1
ATOM 1636 N N . THR A 1 195 ? 13.328 -17.719 -36.562 1 42.81 195 THR A N 1
ATOM 1637 C CA . THR A 1 195 ? 12.688 -16.797 -37.5 1 42.81 195 THR A CA 1
ATOM 1638 C C . THR A 1 195 ? 12.523 -15.422 -36.844 1 42.81 195 THR A C 1
ATOM 1640 O O . THR A 1 195 ? 12.219 -15.32 -35.656 1 42.81 195 THR A O 1
ATOM 1643 N N . GLU A 1 196 ? 12.859 -14.328 -37.469 1 47.72 196 GLU A N 1
ATOM 1644 C CA . GLU A 1 196 ? 12.914 -12.883 -37.281 1 47.72 196 GLU A CA 1
ATOM 1645 C C . GLU A 1 196 ? 11.766 -12.398 -36.406 1 47.72 196 GLU A C 1
ATOM 1647 O O . GLU A 1 196 ? 11.906 -11.422 -35.656 1 47.72 196 GLU A O 1
ATOM 1652 N N . ASN A 1 197 ? 10.438 -12.727 -36.719 1 50.06 197 ASN A N 1
ATOM 1653 C CA . ASN A 1 197 ? 9.258 -12.031 -36.219 1 50.06 197 ASN A CA 1
ATOM 1654 C C . ASN A 1 197 ? 8.797 -12.602 -34.875 1 50.06 197 ASN A C 1
ATOM 1656 O O . ASN A 1 197 ? 7.805 -13.328 -34.812 1 50.06 197 ASN A O 1
ATOM 1660 N N . GLN A 1 198 ? 9.648 -12.758 -33.969 1 57.25 198 GLN A N 1
ATOM 1661 C CA . GLN A 1 198 ? 9.383 -13.555 -32.781 1 57.25 198 GLN A CA 1
ATOM 1662 C C . GLN A 1 198 ? 8.328 -12.891 -31.891 1 57.25 198 GLN A C 1
ATOM 1664 O O . GLN A 1 198 ? 8.469 -11.719 -31.531 1 57.25 198 GLN A O 1
ATOM 1669 N N . GLU A 1 199 ? 7.09 -13.336 -31.953 1 66.25 199 GLU A N 1
ATOM 1670 C CA . GLU A 1 199 ? 6.02 -12.953 -31.031 1 66.25 199 GLU A CA 1
ATOM 1671 C C . GLU A 1 199 ? 6.516 -12.891 -29.594 1 66.25 199 GLU A C 1
ATOM 1673 O O . GLU A 1 199 ? 7.395 -13.656 -29.203 1 66.25 199 GLU A O 1
ATOM 1678 N N . PRO A 1 200 ? 6.152 -11.805 -29.016 1 79.25 200 PRO A N 1
ATOM 1679 C CA . PRO A 1 200 ? 6.535 -11.727 -27.609 1 79.25 200 PRO A CA 1
ATOM 1680 C C . PRO A 1 200 ? 6.191 -12.992 -26.828 1 79.25 200 PRO A C 1
ATOM 1682 O O . PRO A 1 200 ? 5.168 -13.625 -27.094 1 79.25 200 PRO A O 1
ATOM 1685 N N . SER A 1 201 ? 7.133 -13.539 -26.078 1 88.06 201 SER A N 1
ATOM 1686 C CA . SER A 1 201 ? 6.988 -14.758 -25.281 1 88.06 201 SER A CA 1
ATOM 1687 C C . SER A 1 201 ? 6.863 -14.43 -23.797 1 88.06 201 SER A C 1
ATOM 1689 O O . SER A 1 201 ? 7.531 -13.523 -23.297 1 88.06 201 SER A O 1
ATOM 1691 N N . PHE A 1 202 ? 6.023 -15.148 -23.109 1 90.94 202 PHE A N 1
ATOM 1692 C CA . PHE A 1 202 ? 5.891 -15.062 -21.672 1 90.94 202 PHE A CA 1
ATOM 1693 C C . PHE A 1 202 ? 7.242 -15.242 -20.984 1 90.94 202 PHE A C 1
ATOM 1695 O O . PHE A 1 202 ? 7.516 -14.617 -19.953 1 90.94 202 PHE A O 1
ATOM 1702 N N . PHE A 1 203 ? 8.086 -16.047 -21.547 1 93.5 203 PHE A N 1
ATOM 1703 C CA . PHE A 1 203 ? 9.312 -16.484 -20.875 1 93.5 203 PHE A CA 1
ATOM 1704 C C . PHE A 1 203 ? 10.367 -15.383 -20.922 1 93.5 203 PHE A C 1
ATOM 1706 O O . PHE A 1 203 ? 11.391 -15.477 -20.25 1 93.5 203 PHE A O 1
ATOM 1713 N N . GLU A 1 204 ? 10.094 -14.281 -21.656 1 89.44 204 GLU A N 1
ATOM 1714 C CA . GLU A 1 204 ? 10.938 -13.094 -21.562 1 89.44 204 GLU A CA 1
ATOM 1715 C C . GLU A 1 204 ? 10.859 -12.453 -20.188 1 89.44 204 GLU A C 1
ATOM 1717 O O . GLU A 1 204 ? 11.711 -11.641 -19.828 1 89.44 204 GLU A O 1
ATOM 1722 N N . PHE A 1 205 ? 9.836 -12.852 -19.5 1 91.56 205 PHE A N 1
ATOM 1723 C CA . PHE A 1 205 ? 9.68 -12.414 -18.125 1 91.56 205 PHE A CA 1
ATOM 1724 C C . PHE A 1 205 ? 10.945 -12.695 -17.312 1 91.56 205 PHE A C 1
ATOM 1726 O O . PHE A 1 205 ? 11.305 -11.922 -16.422 1 91.56 205 PHE A O 1
ATOM 1733 N N . PHE A 1 206 ? 11.664 -13.758 -17.609 1 95.38 206 PHE A N 1
ATOM 1734 C CA . PHE A 1 206 ? 12.82 -14.203 -16.828 1 95.38 206 PHE A CA 1
ATOM 1735 C C . PHE A 1 206 ? 14.102 -13.586 -17.375 1 95.38 206 PHE A C 1
ATOM 1737 O O . PHE A 1 206 ? 15.203 -13.945 -16.938 1 95.38 206 PHE A O 1
ATOM 1744 N N . SER A 1 207 ? 13.953 -12.711 -18.328 1 92.38 207 SER A N 1
ATOM 1745 C CA . SER A 1 207 ? 15.094 -12.016 -18.906 1 92.38 207 SER A CA 1
ATOM 1746 C C . SER A 1 207 ? 14.891 -10.508 -18.906 1 92.38 207 SER A C 1
ATOM 1748 O O . SER A 1 207 ? 14.805 -9.883 -19.969 1 92.38 207 SER A O 1
ATOM 1750 N N . PRO A 1 208 ? 14.914 -9.914 -17.734 1 91.56 208 PRO A N 1
ATOM 1751 C CA . PRO A 1 208 ? 14.727 -8.461 -17.672 1 91.56 208 PRO A CA 1
ATOM 1752 C C . PRO A 1 208 ? 15.914 -7.695 -18.266 1 91.56 208 PRO A C 1
ATOM 1754 O O . PRO A 1 208 ? 17.047 -8.188 -18.234 1 91.56 208 PRO A O 1
ATOM 1757 N N . PRO A 1 209 ? 15.578 -6.555 -18.719 1 87.69 209 PRO A N 1
ATOM 1758 C CA . PRO A 1 209 ? 16.688 -5.738 -19.219 1 87.69 209 PRO A CA 1
ATOM 1759 C C . PRO A 1 209 ? 17.578 -5.207 -18.094 1 87.69 209 PRO A C 1
ATOM 1761 O O . PRO A 1 209 ? 17.172 -5.188 -16.938 1 87.69 209 PRO A O 1
ATOM 1764 N N . LEU A 1 210 ? 18.734 -4.91 -18.484 1 84.12 210 LEU A N 1
ATOM 1765 C CA . LEU A 1 210 ? 19.656 -4.34 -17.516 1 84.12 210 LEU A CA 1
ATOM 1766 C C . LEU A 1 210 ? 19.562 -2.818 -17.5 1 84.12 210 LEU A C 1
ATOM 1768 O O . LEU A 1 210 ? 19.562 -2.178 -18.547 1 84.12 210 LEU A O 1
ATOM 1772 N N . LEU A 1 211 ? 19.359 -2.314 -16.281 1 83.62 211 LEU A N 1
ATOM 1773 C CA . LEU A 1 211 ? 19.344 -0.861 -16.156 1 83.62 211 LEU A CA 1
ATOM 1774 C C . LEU A 1 211 ? 20.75 -0.286 -16.359 1 83.62 211 LEU A C 1
ATOM 1776 O O . LEU A 1 211 ? 21.703 -0.728 -15.711 1 83.62 211 LEU A O 1
ATOM 1780 N N . PRO A 1 212 ? 20.828 0.657 -17.203 1 84.62 212 PRO A N 1
ATOM 1781 C CA . PRO A 1 212 ? 22.125 1.298 -17.359 1 84.62 212 PRO A CA 1
ATOM 1782 C C . PRO A 1 212 ? 22.625 1.948 -16.078 1 84.62 212 PRO A C 1
ATOM 1784 O O . PRO A 1 212 ? 21.828 2.498 -15.312 1 84.62 212 PRO A O 1
ATOM 1787 N N . GLU A 1 213 ? 23.828 1.847 -15.836 1 81 213 GLU A N 1
ATOM 1788 C CA . GLU A 1 213 ? 24.406 2.438 -14.633 1 81 213 GLU A CA 1
ATOM 1789 C C . GLU A 1 213 ? 24.375 3.961 -14.695 1 81 213 GLU A C 1
ATOM 1791 O O . GLU A 1 213 ? 24.125 4.621 -13.68 1 81 213 GLU A O 1
ATOM 1796 N N . ASP A 1 214 ? 24.641 4.469 -15.953 1 83.19 214 ASP A N 1
ATOM 1797 C CA . ASP A 1 214 ? 24.656 5.91 -16.172 1 83.19 214 ASP A CA 1
ATOM 1798 C C . ASP A 1 214 ? 23.25 6.449 -16.422 1 83.19 214 ASP A C 1
ATOM 1800 O O . ASP A 1 214 ? 22.625 6.133 -17.438 1 83.19 214 ASP A O 1
ATOM 1804 N N . THR A 1 215 ? 22.75 7.258 -15.531 1 81.75 215 THR A N 1
ATOM 1805 C CA . THR A 1 215 ? 21.406 7.828 -15.648 1 81.75 215 THR A CA 1
ATOM 1806 C C . THR A 1 215 ? 21.312 8.711 -16.891 1 81.75 215 THR A C 1
ATOM 1808 O O . THR A 1 215 ? 20.203 9.031 -17.344 1 81.75 215 THR A O 1
ATOM 1811 N N . LEU A 1 216 ? 22.453 9.148 -17.453 1 86.62 216 LEU A N 1
ATOM 1812 C CA . LEU A 1 216 ? 22.453 10 -18.641 1 86.62 216 LEU A CA 1
ATOM 1813 C C . LEU A 1 216 ? 22.344 9.164 -19.906 1 86.62 216 LEU A C 1
ATOM 1815 O O . LEU A 1 216 ? 22.156 9.703 -21 1 86.62 216 LEU A O 1
ATOM 1819 N N . ASP A 1 217 ? 22.375 7.879 -19.719 1 89 217 ASP A N 1
ATOM 1820 C CA . ASP A 1 217 ? 22.156 6.984 -20.844 1 89 217 ASP A CA 1
ATOM 1821 C C . ASP A 1 217 ? 20.781 7.211 -21.469 1 89 217 ASP A C 1
ATOM 1823 O O . ASP A 1 217 ? 19.781 7.273 -20.75 1 89 217 ASP A O 1
ATOM 1827 N N . PRO A 1 218 ? 20.703 7.438 -22.781 1 89.25 218 PRO A N 1
ATOM 1828 C CA . PRO A 1 218 ? 19.438 7.742 -23.453 1 89.25 218 PRO A CA 1
ATOM 1829 C C . PRO A 1 218 ? 18.375 6.668 -23.219 1 89.25 218 PRO A C 1
ATOM 1831 O O . PRO A 1 218 ? 17.188 6.949 -23.312 1 89.25 218 PRO A O 1
ATOM 1834 N N . ASN A 1 219 ? 18.828 5.465 -22.922 1 88.81 219 ASN A N 1
ATOM 1835 C CA . ASN A 1 219 ? 17.875 4.375 -22.75 1 88.81 219 ASN A CA 1
ATOM 1836 C C . ASN A 1 219 ? 17.453 4.223 -21.281 1 88.81 219 ASN A C 1
ATOM 1838 O O . ASN A 1 219 ? 16.625 3.383 -20.953 1 88.81 219 ASN A O 1
ATOM 1842 N N . TYR A 1 220 ? 18 5.023 -20.469 1 86.94 220 TYR A N 1
ATOM 1843 C CA . TYR A 1 220 ? 17.797 4.863 -19.031 1 86.94 220 TYR A CA 1
ATOM 1844 C C . TYR A 1 220 ? 16.328 4.957 -18.672 1 86.94 220 TYR A C 1
ATOM 1846 O O . TYR A 1 220 ? 15.789 4.074 -18 1 86.94 220 TYR A O 1
ATOM 1854 N N . CYS A 1 221 ? 15.703 5.965 -19.156 1 84.25 221 CYS A N 1
ATOM 1855 C CA . CYS A 1 221 ? 14.312 6.211 -18.781 1 84.25 221 CYS A CA 1
ATOM 1856 C C . CYS A 1 221 ? 13.406 5.098 -19.297 1 84.25 221 CYS A C 1
ATOM 1858 O O . CYS A 1 221 ? 12.516 4.645 -18.578 1 84.25 221 CYS A O 1
ATOM 1860 N N . ASP A 1 222 ? 13.672 4.707 -20.484 1 87.56 222 ASP A N 1
ATOM 1861 C CA . ASP A 1 222 ? 12.852 3.65 -21.078 1 87.56 222 ASP A CA 1
ATOM 1862 C C . ASP A 1 222 ? 13.016 2.338 -20.312 1 87.56 222 ASP A C 1
ATOM 1864 O O . ASP A 1 222 ? 12.031 1.67 -20 1 87.56 222 ASP A O 1
ATOM 1868 N N . VAL A 1 223 ? 14.227 1.988 -20.062 1 86.5 223 VAL A N 1
ATOM 1869 C CA . VAL A 1 223 ? 14.508 0.742 -19.359 1 86.5 223 VAL A CA 1
ATOM 1870 C C . VAL A 1 223 ? 13.945 0.807 -17.953 1 86.5 223 VAL A C 1
ATOM 1872 O O . VAL A 1 223 ? 13.391 -0.176 -17.453 1 86.5 223 VAL A O 1
ATOM 1875 N N . ASN A 1 224 ? 14.016 1.948 -17.406 1 85.69 224 ASN A N 1
ATOM 1876 C CA . ASN A 1 224 ? 13.484 2.131 -16.062 1 85.69 224 ASN A CA 1
ATOM 1877 C C . ASN A 1 224 ? 11.969 1.922 -16.031 1 85.69 224 ASN A C 1
ATOM 1879 O O . ASN A 1 224 ? 11.438 1.323 -15.086 1 85.69 224 ASN A O 1
ATOM 1883 N N . ALA A 1 225 ? 11.367 2.426 -16.953 1 84.62 225 ALA A N 1
ATOM 1884 C CA . ALA A 1 225 ? 9.922 2.254 -17.047 1 84.62 225 ALA A CA 1
ATOM 1885 C C . ALA A 1 225 ? 9.555 0.783 -17.219 1 84.62 225 ALA A C 1
ATOM 1887 O O . ALA A 1 225 ? 8.594 0.302 -16.609 1 84.62 225 ALA A O 1
ATOM 1888 N N . MET A 1 226 ? 10.336 0.112 -18.047 1 85.19 226 MET A N 1
ATOM 1889 C CA . MET A 1 226 ? 10.109 -1.314 -18.25 1 85.19 226 MET A CA 1
ATOM 1890 C C . MET A 1 226 ? 10.289 -2.092 -16.953 1 85.19 226 MET A C 1
ATOM 1892 O O . MET A 1 226 ? 9.492 -2.977 -16.641 1 85.19 226 MET A O 1
ATOM 1896 N N . LEU A 1 227 ? 11.273 -1.71 -16.312 1 86 227 LEU A N 1
ATOM 1897 C CA . LEU A 1 227 ? 11.578 -2.393 -15.055 1 86 227 LEU A CA 1
ATOM 1898 C C . LEU A 1 227 ? 10.5 -2.121 -14.016 1 86 227 LEU A C 1
ATOM 1900 O O . LEU A 1 227 ? 10.148 -3.008 -13.234 1 86 227 LEU A O 1
ATOM 1904 N N . GLN A 1 228 ? 9.977 -0.953 -14.023 1 85 228 GLN A N 1
ATOM 1905 C CA . GLN A 1 228 ? 8.891 -0.619 -13.109 1 85 228 GLN A CA 1
ATOM 1906 C C . GLN A 1 228 ? 7.656 -1.469 -13.391 1 85 228 GLN A C 1
ATOM 1908 O O . GLN A 1 228 ? 7.023 -1.986 -12.469 1 85 228 GLN A O 1
ATOM 1913 N N . ASN A 1 229 ? 7.387 -1.535 -14.594 1 85.12 229 ASN A N 1
ATOM 1914 C CA . ASN A 1 229 ? 6.258 -2.373 -14.984 1 85.12 229 ASN A CA 1
ATOM 1915 C C . ASN A 1 229 ? 6.488 -3.834 -14.609 1 85.12 229 ASN A C 1
ATOM 1917 O O . ASN A 1 229 ? 5.578 -4.508 -14.117 1 85.12 229 ASN A O 1
ATOM 1921 N N . ASP A 1 230 ? 7.645 -4.273 -14.922 1 89.69 230 ASP A N 1
ATOM 1922 C CA . ASP A 1 230 ? 8.031 -5.637 -14.57 1 89.69 230 ASP A CA 1
ATOM 1923 C C . ASP A 1 230 ? 7.836 -5.898 -13.078 1 89.69 230 ASP A C 1
ATOM 1925 O O . ASP A 1 230 ? 7.285 -6.93 -12.688 1 89.69 230 ASP A O 1
ATOM 1929 N N . PHE A 1 231 ? 8.219 -4.922 -12.359 1 89.19 231 PHE A N 1
ATOM 1930 C CA . PHE A 1 231 ? 8.07 -5.039 -10.914 1 89.19 231 PHE A CA 1
ATOM 1931 C C . PHE A 1 231 ? 6.594 -5.09 -10.523 1 89.19 231 PHE A C 1
ATOM 1933 O O . PHE A 1 231 ? 6.203 -5.867 -9.648 1 89.19 231 PHE A O 1
ATOM 1940 N N . GLU A 1 232 ? 5.812 -4.301 -11.07 1 88.06 232 GLU A N 1
ATOM 1941 C CA . GLU A 1 232 ? 4.379 -4.301 -10.773 1 88.06 232 GLU A CA 1
ATOM 1942 C C . GLU A 1 232 ? 3.77 -5.68 -11.023 1 88.06 232 GLU A C 1
ATOM 1944 O O . GLU A 1 232 ? 2.932 -6.141 -10.242 1 88.06 232 GLU A O 1
ATOM 1949 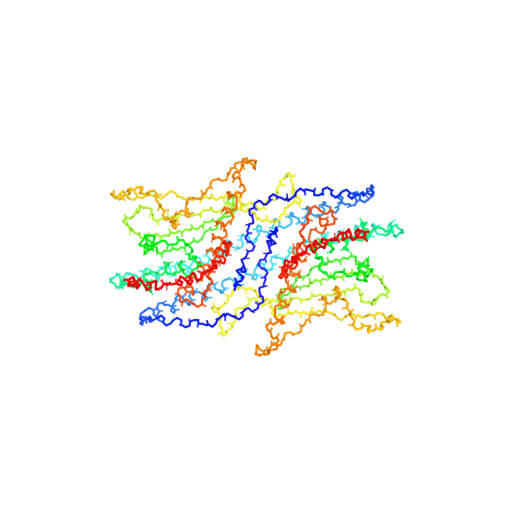N N . VAL A 1 233 ? 4.188 -6.309 -12.023 1 89.06 233 VAL A N 1
ATOM 1950 C CA . VAL A 1 233 ? 3.703 -7.648 -12.344 1 89.06 233 VAL A CA 1
ATOM 1951 C C . VAL A 1 233 ? 4.145 -8.625 -11.258 1 89.06 233 VAL A C 1
ATOM 1953 O O . VAL A 1 233 ? 3.336 -9.414 -10.75 1 89.06 233 VAL A O 1
ATOM 1956 N N . GLY A 1 234 ? 5.457 -8.578 -10.93 1 92.56 234 GLY A N 1
ATOM 1957 C CA . GLY A 1 234 ? 5.961 -9.438 -9.875 1 92.56 234 GLY A CA 1
ATOM 1958 C C . GLY A 1 234 ? 5.227 -9.266 -8.562 1 92.56 234 GLY A C 1
ATOM 1959 O O . GLY A 1 234 ? 4.875 -10.25 -7.906 1 92.56 234 GLY A O 1
ATOM 1960 N N . PHE A 1 235 ? 4.992 -8.055 -8.297 1 90.62 235 PHE A N 1
ATOM 1961 C CA . PHE A 1 235 ? 4.281 -7.75 -7.062 1 90.62 235 PHE A CA 1
ATOM 1962 C C . PHE A 1 235 ? 2.844 -8.25 -7.125 1 90.62 235 PHE A C 1
ATOM 1964 O O . PHE A 1 235 ? 2.318 -8.773 -6.141 1 90.62 235 PHE A O 1
ATOM 1971 N N . TYR A 1 236 ? 2.246 -8.102 -8.141 1 90.81 236 TYR A N 1
ATOM 1972 C CA . TYR A 1 236 ? 0.878 -8.562 -8.344 1 90.81 236 TYR A CA 1
ATOM 1973 C C . TYR A 1 236 ? 0.793 -10.078 -8.203 1 90.81 236 TYR A C 1
ATOM 1975 O O . TYR A 1 236 ? -0.114 -10.602 -7.543 1 90.81 236 TYR A O 1
ATOM 1983 N N . LEU A 1 237 ? 1.678 -10.766 -8.797 1 94.25 237 LEU A N 1
ATOM 1984 C CA . LEU A 1 237 ? 1.736 -12.219 -8.656 1 94.25 237 LEU A CA 1
ATOM 1985 C C . LEU A 1 237 ? 1.865 -12.617 -7.188 1 94.25 237 LEU A C 1
ATOM 1987 O O . LEU A 1 237 ? 1.121 -13.477 -6.707 1 94.25 237 LEU A O 1
ATOM 1991 N N . LYS A 1 238 ? 2.76 -11.914 -6.531 1 94.88 238 LYS A N 1
ATOM 1992 C CA . LYS A 1 238 ? 3.074 -12.234 -5.141 1 94.88 238 LYS A CA 1
ATOM 1993 C C . LYS A 1 238 ? 1.879 -11.969 -4.23 1 94.88 238 LYS A C 1
ATOM 1995 O O . LYS A 1 238 ? 1.51 -12.812 -3.416 1 94.88 238 LYS A O 1
ATOM 2000 N N . GLU A 1 239 ? 1.254 -10.859 -4.449 1 91.69 239 GLU A N 1
ATOM 2001 C CA . GLU A 1 239 ? 0.292 -10.383 -3.459 1 91.69 239 GLU A CA 1
ATOM 2002 C C . GLU A 1 239 ? -1.123 -10.836 -3.799 1 91.69 239 GLU A C 1
ATOM 2004 O O . GLU A 1 239 ? -1.973 -10.953 -2.914 1 91.69 239 GLU A O 1
ATOM 2009 N N . ARG A 1 240 ? -1.342 -11.125 -5.051 1 92.25 240 ARG A N 1
ATOM 2010 C CA . ARG A 1 240 ? -2.729 -11.359 -5.441 1 92.25 240 ARG A CA 1
ATOM 2011 C C . ARG A 1 240 ? -2.887 -12.711 -6.125 1 92.25 240 ARG A C 1
ATOM 2013 O O . ARG A 1 240 ? -3.639 -13.57 -5.652 1 92.25 240 ARG A O 1
ATOM 2020 N N . VAL A 1 241 ? -2.152 -12.914 -7.105 1 94 241 VAL A N 1
ATOM 2021 C CA . VAL A 1 241 ? -2.393 -14.07 -7.961 1 94 241 VAL A CA 1
ATOM 2022 C C . VAL A 1 241 ? -2.109 -15.352 -7.18 1 94 241 VAL A C 1
ATOM 2024 O O . VAL A 1 241 ? -2.936 -16.266 -7.156 1 94 241 VAL A O 1
ATOM 2027 N N . ILE A 1 242 ? -0.993 -15.469 -6.516 1 96.56 242 ILE A N 1
ATOM 2028 C CA . ILE A 1 242 ? -0.568 -16.688 -5.828 1 96.56 242 ILE A CA 1
ATOM 2029 C C . ILE A 1 242 ? -1.526 -16.984 -4.68 1 96.56 242 ILE A C 1
ATOM 2031 O O . ILE A 1 242 ? -2.062 -18.094 -4.586 1 96.56 242 ILE A O 1
ATOM 2035 N N . PRO A 1 243 ? -1.871 -16.016 -3.906 1 96 243 PRO A N 1
ATOM 2036 C CA . PRO A 1 243 ? -2.783 -16.312 -2.801 1 96 243 PRO A CA 1
ATOM 2037 C C . PRO A 1 243 ? -4.207 -16.609 -3.273 1 96 243 PRO A C 1
ATOM 2039 O O . PRO A 1 243 ? -4.906 -17.422 -2.67 1 96 243 PRO A O 1
ATOM 2042 N N . LYS A 1 244 ? -4.637 -15.969 -4.379 1 95.5 244 LYS A N 1
ATOM 2043 C CA . LYS A 1 244 ? -6.023 -16.062 -4.824 1 95.5 244 LYS A CA 1
ATOM 2044 C C . LYS A 1 244 ? -6.16 -16.969 -6.039 1 95.5 244 LYS A C 1
ATOM 2046 O O . LYS A 1 244 ? -7.113 -16.844 -6.812 1 95.5 244 LYS A O 1
ATOM 2051 N N . ALA A 1 245 ? -5.246 -17.797 -6.203 1 95.69 245 ALA A N 1
ATOM 2052 C CA . ALA A 1 245 ? -5.133 -18.578 -7.434 1 95.69 245 ALA A CA 1
ATOM 2053 C C . ALA A 1 245 ? -6.453 -19.266 -7.766 1 95.69 245 ALA A C 1
ATOM 2055 O O . ALA A 1 245 ? -6.91 -19.234 -8.906 1 95.69 245 ALA A O 1
ATOM 2056 N N . VAL A 1 246 ? -7.137 -19.922 -6.832 1 95.88 246 VAL A N 1
ATOM 2057 C CA . VAL A 1 246 ? -8.344 -20.688 -7.09 1 95.88 246 VAL A CA 1
ATOM 2058 C C . VAL A 1 246 ? -9.461 -19.766 -7.562 1 95.88 246 VAL A C 1
ATOM 2060 O O . VAL A 1 246 ? -10.289 -20.156 -8.391 1 95.88 246 VAL A O 1
ATOM 2063 N N . ILE A 1 247 ? -9.461 -18.594 -7.059 1 93.69 247 ILE A N 1
ATOM 2064 C CA . ILE A 1 247 ? -10.5 -17.641 -7.434 1 93.69 247 ILE A CA 1
ATOM 2065 C C . ILE A 1 247 ? -10.273 -17.172 -8.867 1 93.69 247 ILE A C 1
ATOM 2067 O O . ILE A 1 247 ? -11.234 -16.984 -9.625 1 93.69 247 ILE A O 1
ATOM 2071 N N . PHE A 1 248 ? -9.055 -16.953 -9.219 1 91.62 248 PHE A N 1
ATOM 2072 C CA . PHE A 1 248 ? -8.734 -16.672 -10.609 1 91.62 248 PHE A CA 1
ATOM 2073 C C . PHE A 1 248 ? -9.141 -17.828 -11.508 1 91.62 248 PHE A C 1
ATOM 2075 O O . PHE A 1 248 ? -9.703 -17.625 -12.586 1 91.62 248 PHE A O 1
ATOM 2082 N N . PHE A 1 249 ? -8.852 -19.016 -11.031 1 92.88 249 PHE A N 1
ATOM 2083 C CA . PHE A 1 249 ? -9.148 -20.219 -11.805 1 92.88 249 PHE A CA 1
ATOM 2084 C C . PHE A 1 249 ? -10.641 -20.344 -12.07 1 92.88 249 PHE A C 1
ATOM 2086 O O . PHE A 1 249 ? -11.055 -20.641 -13.195 1 92.88 249 PHE A O 1
ATOM 2093 N N . THR A 1 250 ? -11.422 -20.078 -11.031 1 91.38 250 THR A N 1
ATOM 2094 C CA . THR A 1 250 ? -12.867 -20.25 -11.156 1 91.38 250 THR A CA 1
ATOM 2095 C C . THR A 1 250 ? -13.492 -19.047 -11.844 1 91.38 250 THR A C 1
ATOM 2097 O O . THR A 1 250 ? -14.664 -19.078 -12.227 1 91.38 250 THR A O 1
ATOM 2100 N N . GLY A 1 251 ? -12.75 -17.922 -11.992 1 86.19 251 GLY A N 1
ATOM 2101 C CA . GLY A 1 251 ? -13.242 -16.734 -12.68 1 86.19 251 GLY A CA 1
ATOM 2102 C C . GLY A 1 251 ? -14.062 -15.828 -11.789 1 86.19 251 GLY A C 1
ATOM 2103 O O . GLY A 1 251 ? -14.75 -14.93 -12.273 1 86.19 251 GLY A O 1
ATOM 2104 N N . GLU A 1 252 ? -14.148 -16.094 -10.57 1 82.5 252 GLU A N 1
ATOM 2105 C CA . GLU A 1 252 ? -14.906 -15.266 -9.633 1 82.5 252 GLU A CA 1
ATOM 2106 C C . GLU A 1 252 ? -14.273 -13.883 -9.484 1 82.5 252 GLU A C 1
ATOM 2108 O O . GLU A 1 252 ? -14.938 -12.938 -9.047 1 82.5 252 GLU A O 1
ATOM 2113 N N . ILE A 1 253 ? -13.016 -13.766 -9.648 1 70.62 253 ILE A N 1
ATOM 2114 C CA . ILE A 1 253 ? -12.32 -12.492 -9.773 1 70.62 253 ILE A CA 1
ATOM 2115 C C . ILE A 1 253 ? -11.836 -12.305 -11.211 1 70.62 253 ILE A C 1
ATOM 2117 O O . ILE A 1 253 ? -11.391 -13.258 -11.852 1 70.62 253 ILE A O 1
ATOM 2121 N N . ALA A 1 254 ? -12.531 -11.484 -12.117 1 55.97 254 ALA A N 1
ATOM 2122 C CA . ALA A 1 254 ? -11.844 -11.219 -13.375 1 55.97 254 ALA A CA 1
ATOM 2123 C C . ALA A 1 254 ? -11.094 -9.891 -13.32 1 55.97 254 ALA A C 1
ATOM 2125 O O . ALA A 1 254 ? -11.703 -8.836 -13.125 1 55.97 254 ALA A O 1
ATOM 2126 N N . ASP A 1 255 ? -10.031 -9.859 -12.633 1 55.56 255 ASP A N 1
ATOM 2127 C CA . ASP A 1 255 ? -9.219 -8.648 -12.57 1 55.56 255 ASP A CA 1
ATOM 2128 C C . ASP A 1 255 ? -8.18 -8.633 -13.695 1 55.56 255 ASP A C 1
ATOM 2130 O O . ASP A 1 255 ? -7.312 -9.508 -13.766 1 55.56 255 ASP A O 1
ATOM 2134 N N . CYS A 1 256 ? -8.664 -8.383 -14.953 1 48.19 256 CYS A N 1
ATOM 2135 C CA . CYS A 1 256 ? -7.637 -8.312 -15.984 1 48.19 256 CYS A CA 1
ATOM 2136 C C . CYS A 1 256 ? -6.676 -7.16 -15.719 1 48.19 256 CYS A C 1
ATOM 2138 O O . CYS A 1 256 ? -7.094 -6 -15.68 1 48.19 256 CYS A O 1
ATOM 2140 N N . GLN A 1 257 ? -5.801 -7.344 -14.914 1 48.97 257 GLN A N 1
ATOM 2141 C CA . GLN A 1 257 ? -4.773 -6.309 -14.875 1 48.97 257 GLN A CA 1
ATOM 2142 C C . GLN A 1 257 ? -4.203 -6.043 -16.266 1 48.97 257 GLN A C 1
ATOM 2144 O O . GLN A 1 257 ? -3.539 -6.906 -16.844 1 48.97 257 GLN A O 1
ATOM 2149 N N . SER A 1 258 ? -5.039 -5.449 -17.172 1 42.09 258 SER A N 1
ATOM 2150 C CA . SER A 1 258 ? -4.352 -5.02 -18.391 1 42.09 258 SER A CA 1
ATOM 2151 C C . SER A 1 258 ? -3.156 -4.133 -18.062 1 42.09 258 SER A C 1
ATOM 2153 O O . SER A 1 258 ? -3.168 -3.408 -17.062 1 42.09 258 SER A O 1
ATOM 2155 N N . SER A 1 259 ? -1.948 -4.676 -18.344 1 41.53 259 SER A N 1
ATOM 2156 C CA . SER A 1 259 ? -0.899 -3.664 -18.391 1 41.53 259 SER A CA 1
ATOM 2157 C C . SER A 1 259 ? -1.409 -2.369 -19.016 1 41.53 259 SER A C 1
ATOM 2159 O O . SER A 1 259 ? -1.826 -2.354 -20.172 1 41.53 259 SER A O 1
ATOM 2161 N N . SER A 1 260 ? -2.146 -1.65 -18.5 1 35.72 260 SER A N 1
ATOM 2162 C CA . SER A 1 260 ? -2.504 -0.37 -19.094 1 35.72 260 SER A CA 1
ATOM 2163 C C . SER A 1 260 ? -1.338 0.214 -19.891 1 35.72 260 SER A C 1
ATOM 2165 O O . SER A 1 260 ? -0.387 0.739 -19.312 1 35.72 260 SER A O 1
ATOM 2167 N N . GLY A 1 261 ? -0.595 -0.373 -20.891 1 32.06 261 GLY A N 1
ATOM 2168 C CA . GLY A 1 261 ? -0.237 0.563 -21.938 1 32.06 261 GLY A CA 1
ATOM 2169 C C . GLY A 1 261 ? -1.327 1.578 -22.234 1 32.06 261 GLY A C 1
ATOM 2170 O O . GLY A 1 261 ? -2.457 1.437 -21.75 1 32.06 261 GLY A O 1
ATOM 2171 N N . SER A 1 262 ? -0.986 2.746 -23.016 1 32.12 262 SER A N 1
ATOM 2172 C CA . SER A 1 262 ? -1.878 3.688 -23.672 1 32.12 262 SER A CA 1
ATOM 2173 C C . SER A 1 262 ? -3.061 2.971 -24.328 1 32.12 262 SER A C 1
ATOM 2175 O O . SER A 1 262 ? -2.875 2.082 -25.156 1 32.12 262 SER A O 1
ATOM 2177 N N . GLU A 1 263 ? -4.02 2.588 -23.625 1 31.19 263 GLU A N 1
ATOM 2178 C CA . GLU A 1 263 ? -5.211 2.273 -24.406 1 31.19 263 GLU A CA 1
ATOM 2179 C C . GLU A 1 263 ? -5.305 3.158 -25.641 1 31.19 263 GLU A C 1
ATOM 2181 O O . GLU A 1 263 ? -5.516 4.367 -25.531 1 31.19 263 GLU A O 1
ATOM 2186 N N . THR A 1 264 ? -4.367 2.945 -26.594 1 27.45 264 THR A N 1
ATOM 2187 C CA . THR A 1 264 ? -4.762 3.379 -27.938 1 27.45 264 THR A CA 1
ATOM 2188 C C . THR A 1 264 ? -6.188 2.938 -28.25 1 27.45 264 THR A C 1
ATOM 2190 O O . THR A 1 264 ? -6.504 1.747 -28.188 1 27.45 264 THR A O 1
ATOM 2193 N N . GLU A 1 265 ? -7.137 3.754 -27.812 1 28.86 265 GLU A N 1
ATOM 2194 C CA . GLU A 1 265 ? -8.461 3.715 -28.422 1 28.86 265 GLU A CA 1
ATOM 2195 C C . GLU A 1 265 ? -8.383 3.336 -29.906 1 28.86 265 GLU A C 1
ATOM 2197 O O . GLU A 1 265 ? -7.848 4.094 -30.719 1 28.86 265 GLU A O 1
ATOM 2202 N N . SER A 1 266 ? -8.016 2.117 -30.156 1 27.28 266 SER A N 1
ATOM 2203 C CA . SER A 1 266 ? -8.273 1.728 -31.531 1 27.28 266 SER A CA 1
ATOM 2204 C C . SER A 1 266 ? -9.68 2.133 -31.969 1 27.28 266 SER A C 1
ATOM 2206 O O . SER A 1 266 ? -10.664 1.713 -31.359 1 27.28 266 SER A O 1
ATOM 2208 N N . GLU A 1 267 ? -9.828 3.412 -32.281 1 27.59 267 GLU A N 1
ATOM 2209 C CA . GLU A 1 267 ? -10.914 3.896 -33.125 1 27.59 267 GLU A CA 1
ATOM 2210 C C . GLU A 1 267 ? -11.219 2.914 -34.25 1 27.59 267 GLU A C 1
ATOM 2212 O O . GLU A 1 267 ? -10.391 2.715 -35.156 1 27.59 267 GLU A O 1
ATOM 2217 N N . ASP A 1 268 ? -11.711 1.736 -33.812 1 27.09 268 ASP A N 1
ATOM 2218 C CA . ASP A 1 268 ? -12.312 0.953 -34.906 1 27.09 268 ASP A CA 1
ATOM 2219 C C . ASP A 1 268 ? -13.078 1.851 -35.875 1 27.09 268 ASP A C 1
ATOM 2221 O O . ASP A 1 268 ? -14.094 2.445 -35.5 1 27.09 268 ASP A O 1
ATOM 2225 N N . THR A 1 269 ? -12.289 2.67 -36.531 1 28.27 269 THR A N 1
ATOM 2226 C CA . THR A 1 269 ? -12.836 3.307 -37.719 1 28.27 269 THR A CA 1
ATOM 2227 C C . THR A 1 269 ? -13.602 2.295 -38.562 1 28.27 269 THR A C 1
ATOM 2229 O O . THR A 1 269 ? -13.023 1.34 -39.094 1 28.27 269 THR A O 1
ATOM 2232 N N . GLU A 1 270 ? -14.781 1.823 -37.938 1 27.86 270 GLU A N 1
ATOM 2233 C CA . GLU A 1 270 ? -15.75 1.159 -38.812 1 27.86 270 GLU A CA 1
ATOM 2234 C C . GLU A 1 270 ? -15.781 1.8 -40.219 1 27.86 270 GLU A C 1
ATOM 2236 O O . GLU A 1 270 ? -16.109 2.977 -40.344 1 27.86 270 GLU A O 1
ATOM 2241 N N . ASP A 1 271 ? -14.719 1.57 -40.938 1 28.27 271 ASP A N 1
ATOM 2242 C CA . ASP A 1 271 ? -14.766 1.834 -42.375 1 28.27 271 ASP A CA 1
ATOM 2243 C C . ASP A 1 271 ? -16.062 1.319 -43 1 28.27 271 ASP A C 1
ATOM 2245 O O . ASP A 1 271 ? -16.297 0.109 -43.062 1 28.27 271 ASP A O 1
ATOM 2249 N N . GLU A 1 272 ? -17.234 1.931 -42.5 1 29.02 272 GLU A N 1
ATOM 2250 C CA . GLU A 1 272 ? -18.484 1.738 -43.25 1 29.02 272 GLU A CA 1
ATOM 2251 C C . GLU A 1 272 ? -18.25 1.86 -44.75 1 29.02 272 GLU A C 1
ATOM 2253 O O . GLU A 1 272 ? -17.969 2.951 -45.25 1 29.02 272 GLU A O 1
ATOM 2258 N N . SER A 1 273 ? -17.359 1.021 -45.312 1 27.84 273 SER A N 1
ATOM 2259 C CA . SER A 1 273 ? -17.297 0.903 -46.75 1 27.84 273 SER A CA 1
ATOM 2260 C C . SER A 1 273 ? -18.688 0.814 -47.375 1 27.84 273 SER A C 1
ATOM 2262 O O . SER A 1 273 ? -19.438 -0.129 -47.094 1 27.84 273 SER A O 1
ATOM 2264 N N . ASP A 1 274 ? -19.406 1.987 -47.375 1 28.05 274 ASP A N 1
ATOM 2265 C CA . ASP A 1 274 ? -20.625 2.154 -48.156 1 28.05 274 ASP A CA 1
ATOM 2266 C C . ASP A 1 274 ? -20.453 1.602 -49.562 1 28.05 274 ASP A C 1
ATOM 2268 O O . ASP A 1 274 ? -19.625 2.094 -50.344 1 28.05 274 ASP A O 1
ATOM 2272 N N . ALA A 1 275 ? -20.484 0.29 -49.75 1 28.53 275 ALA A N 1
ATOM 2273 C CA . ALA A 1 275 ? -20.641 -0.366 -51.062 1 28.53 275 ALA A CA 1
ATOM 2274 C C . ALA A 1 275 ? -21.688 0.338 -51.906 1 28.53 275 ALA A C 1
ATOM 2276 O O . ALA A 1 275 ? -22.875 0.307 -51.594 1 28.53 275 ALA A O 1
ATOM 2277 N N . GLU A 1 276 ? -21.375 1.632 -52.375 1 27.06 276 GLU A N 1
ATOM 2278 C CA . GLU A 1 276 ? -22.234 2.254 -53.406 1 27.06 276 GLU A CA 1
ATOM 2279 C C . GLU A 1 276 ? -22.516 1.29 -54.531 1 27.06 276 GLU A C 1
ATOM 2281 O O . GLU A 1 276 ? -21.594 0.766 -55.156 1 27.06 276 GLU A O 1
ATOM 2286 N N . GLU A 1 277 ? -23.5 0.437 -54.375 1 28.2 277 GLU A N 1
ATOM 2287 C CA . GLU A 1 277 ? -24.125 -0.338 -55.438 1 28.2 277 GLU A CA 1
ATOM 2288 C C . GLU A 1 277 ? -24.391 0.533 -56.656 1 28.2 277 GLU A C 1
ATOM 2290 O O . GLU A 1 277 ? -25.156 1.496 -56.594 1 28.2 277 GLU A O 1
ATOM 2295 N N . GLU A 1 278 ? -23.234 0.997 -57.344 1 26.03 278 GLU A N 1
ATOM 2296 C CA . GLU A 1 278 ? -23.469 1.676 -58.625 1 26.03 278 GLU A CA 1
ATOM 2297 C C . GLU A 1 278 ? -24.391 0.87 -59.531 1 26.03 278 GLU A C 1
ATOM 2299 O O . GLU A 1 278 ? -24.125 -0.297 -59.812 1 26.03 278 GLU A O 1
ATOM 2304 N N . ASP A 1 279 ? -25.656 1.117 -59.438 1 30.83 279 ASP A N 1
ATOM 2305 C CA . ASP A 1 279 ? -26.719 0.718 -60.344 1 30.83 279 ASP A CA 1
ATOM 2306 C C . ASP A 1 279 ? -26.391 1.109 -61.781 1 30.83 279 ASP A C 1
ATOM 2308 O O . ASP A 1 279 ? -26.875 2.133 -62.281 1 30.83 279 ASP A O 1
ATOM 2312 N N . GLY A 1 280 ? -25.078 1.054 -62.281 1 24.8 280 GLY A N 1
ATOM 2313 C CA . GLY A 1 280 ? -25.031 1.488 -63.688 1 24.8 280 GLY A CA 1
ATOM 2314 C C . GLY A 1 280 ? -26.016 0.75 -64.562 1 24.8 280 GLY A C 1
ATOM 2315 O O . GLY A 1 280 ? -25.859 -0.454 -64.812 1 24.8 280 GLY A O 1
ATOM 2316 N N . VAL A 1 281 ? -27.281 1.137 -64.5 1 26.17 281 VAL A N 1
ATOM 2317 C CA . VAL A 1 281 ? -28.375 0.777 -65.375 1 26.17 281 VAL A CA 1
ATOM 2318 C C . VAL A 1 281 ? -28.047 1.216 -66.812 1 26.17 281 VAL A C 1
ATOM 2320 O O . VAL A 1 281 ? -28.656 0.76 -67.812 1 26.17 281 VAL A O 1
ATOM 2323 N N . ASP A 1 282 ? -27.141 2.029 -67.312 1 25.41 282 ASP A N 1
ATOM 2324 C CA . ASP A 1 282 ? -27.531 2.594 -68.562 1 25.41 282 ASP A CA 1
ATOM 2325 C C . ASP A 1 282 ? -27.625 1.507 -69.625 1 25.41 282 ASP A C 1
ATOM 2327 O O . ASP A 1 282 ? -26.641 0.821 -69.938 1 25.41 282 ASP A O 1
ATOM 2331 N N . LYS A 1 283 ? -28.953 1.024 -69.688 1 20.25 283 LYS A N 1
ATOM 2332 C CA . LYS A 1 283 ? -29.516 1.068 -71.062 1 20.25 283 LYS A CA 1
ATOM 2333 C C . LYS A 1 283 ? -29.828 2.504 -71.438 1 20.25 283 LYS A C 1
ATOM 2335 O O . LYS A 1 283 ? -30.328 3.297 -70.688 1 20.25 283 LYS A O 1
ATOM 2340 N N . MET B 1 1 ? 3.238 13.461 -14.461 1 18.36 1 MET B N 1
ATOM 2341 C CA . MET B 1 1 ? 2.08 12.781 -13.898 1 18.36 1 MET B CA 1
ATOM 2342 C C . MET B 1 1 ? 2.502 11.812 -12.797 1 18.36 1 MET B C 1
ATOM 2344 O O . MET B 1 1 ? 3.016 10.727 -13.086 1 18.36 1 MET B O 1
ATOM 2348 N N . GLU B 1 2 ? 3.049 12.391 -11.766 1 23.48 2 GLU B N 1
ATOM 2349 C CA . GLU B 1 2 ? 3.775 11.766 -10.672 1 23.48 2 GLU B CA 1
ATOM 2350 C C . GLU B 1 2 ? 2.893 10.766 -9.922 1 23.48 2 GLU B C 1
ATOM 2352 O O . GLU B 1 2 ? 1.806 11.117 -9.461 1 23.48 2 GLU B O 1
ATOM 2357 N N . THR B 1 3 ? 2.869 9.562 -10.312 1 26.34 3 THR B N 1
ATOM 2358 C CA . THR B 1 3 ? 2.041 8.453 -9.836 1 26.34 3 THR B CA 1
ATOM 2359 C C . THR B 1 3 ? 2.141 8.312 -8.32 1 26.34 3 THR B C 1
ATOM 2361 O O . THR B 1 3 ? 3.24 8.25 -7.77 1 26.34 3 THR B O 1
ATOM 2364 N N . VAL B 1 4 ? 1.372 8.984 -7.562 1 26.59 4 VAL B N 1
ATOM 2365 C CA . VAL B 1 4 ? 1.144 8.922 -6.121 1 26.59 4 VAL B CA 1
ATOM 2366 C C . VAL B 1 4 ? 1.115 7.465 -5.664 1 26.59 4 VAL B C 1
ATOM 2368 O O . VAL B 1 4 ? 0.199 6.715 -6.012 1 26.59 4 VAL B O 1
ATOM 2371 N N . ARG B 1 5 ? 2.258 6.934 -5.434 1 30.2 5 ARG B N 1
ATOM 2372 C CA . ARG B 1 5 ? 2.584 5.586 -4.977 1 30.2 5 ARG B CA 1
ATOM 2373 C C . ARG B 1 5 ? 1.956 5.305 -3.615 1 30.2 5 ARG B C 1
ATOM 2375 O O . ARG B 1 5 ? 2.52 5.664 -2.578 1 30.2 5 ARG B O 1
ATOM 2382 N N . ASN B 1 6 ? 0.592 5.586 -3.385 1 29.22 6 ASN B N 1
ATOM 2383 C CA . ASN B 1 6 ? -0.19 5.508 -2.156 1 29.22 6 ASN B CA 1
ATOM 2384 C C . ASN B 1 6 ? -0.129 4.109 -1.544 1 29.22 6 ASN B C 1
ATOM 2386 O O . ASN B 1 6 ? -0.128 3.111 -2.266 1 29.22 6 ASN B O 1
ATOM 2390 N N . ARG B 1 7 ? 0.371 3.939 -0.387 1 33.69 7 ARG B N 1
ATOM 2391 C CA . ARG B 1 7 ? 0.123 2.764 0.439 1 33.69 7 ARG B CA 1
ATOM 2392 C C . ARG B 1 7 ? -1.277 2.209 0.197 1 33.69 7 ARG B C 1
ATOM 2394 O O . ARG B 1 7 ? -2.191 2.953 -0.161 1 33.69 7 ARG B O 1
ATOM 2401 N N . ASN B 1 8 ? -1.395 0.882 -0.019 1 34.62 8 ASN B N 1
ATOM 2402 C CA . ASN B 1 8 ? -2.695 0.286 -0.304 1 34.62 8 ASN B CA 1
ATOM 2403 C C . ASN B 1 8 ? -3.789 0.885 0.575 1 34.62 8 ASN B C 1
ATOM 2405 O O . ASN B 1 8 ? -3.824 0.642 1.782 1 34.62 8 ASN B O 1
ATOM 2409 N N . PRO B 1 9 ? -4.25 2.016 0.219 1 40.31 9 PRO B N 1
ATOM 2410 C CA . PRO B 1 9 ? -5.355 2.475 1.061 1 40.31 9 PRO B CA 1
ATOM 2411 C C . PRO B 1 9 ? -6.477 1.447 1.173 1 40.31 9 PRO B C 1
ATOM 2413 O O . PRO B 1 9 ? -6.699 0.664 0.245 1 40.31 9 PRO B O 1
ATOM 2416 N N . PRO B 1 10 ? -6.801 1.163 2.412 1 42.03 10 PRO B N 1
ATOM 2417 C CA . PRO B 1 10 ? -8.055 0.423 2.561 1 42.03 10 PRO B CA 1
ATOM 2418 C C . PRO B 1 10 ? -9.125 0.873 1.569 1 42.03 10 PRO B C 1
ATOM 2420 O O . PRO B 1 10 ? -9.195 2.055 1.224 1 42.03 10 PRO B O 1
ATOM 2423 N N . ARG B 1 11 ? -9.539 -0.074 0.637 1 45.28 11 ARG B N 1
ATOM 2424 C CA . ARG B 1 11 ? -10.523 0.254 -0.389 1 45.28 11 ARG B CA 1
ATOM 2425 C C . ARG B 1 11 ? -11.938 0.278 0.194 1 45.28 11 ARG B C 1
ATOM 2427 O O . ARG B 1 11 ? -12.203 -0.369 1.208 1 45.28 11 ARG B O 1
ATOM 2434 N N . MET B 1 12 ? -12.672 1.256 -0.29 1 44.97 12 MET B N 1
ATOM 2435 C CA . MET B 1 12 ? -14.102 1.184 -0.013 1 44.97 12 MET B CA 1
ATOM 2436 C C . MET B 1 12 ? -14.727 -0.032 -0.689 1 44.97 12 MET B C 1
ATOM 2438 O O . MET B 1 12 ? -14.219 -0.518 -1.698 1 44.97 12 MET B O 1
ATOM 2442 N N . LYS B 1 13 ? -15.797 -0.536 -0.193 1 43.53 13 LYS B N 1
ATOM 2443 C CA . LYS B 1 13 ? -16.5 -1.719 -0.669 1 43.53 13 LYS B CA 1
ATOM 2444 C C . LYS B 1 13 ? -16.812 -1.611 -2.158 1 43.53 13 LYS B C 1
ATOM 2446 O O . LYS B 1 13 ? -17.484 -0.67 -2.594 1 43.53 13 LYS B O 1
ATOM 2451 N N . TYR B 1 14 ? -16.016 -2.119 -3.049 1 37.47 14 TYR B N 1
ATOM 2452 C CA . TYR B 1 14 ? -16.391 -2.287 -4.445 1 37.47 14 TYR B CA 1
ATOM 2453 C C . TYR B 1 14 ? -17.391 -3.436 -4.602 1 37.47 14 TYR B C 1
ATOM 2455 O O . TYR B 1 14 ? -17.266 -4.465 -3.936 1 37.47 14 TYR B O 1
ATOM 2463 N N . THR B 1 15 ? -18.547 -3.131 -4.996 1 38.75 15 THR B N 1
ATOM 2464 C CA . THR B 1 15 ? -19.422 -4.219 -5.43 1 38.75 15 THR B CA 1
ATOM 2465 C C . THR B 1 15 ? -18.844 -4.918 -6.656 1 38.75 15 THR B C 1
ATOM 2467 O O . THR B 1 15 ? -18.609 -4.281 -7.684 1 38.75 15 THR B O 1
ATOM 2470 N N . ALA B 1 16 ? -18.297 -6.098 -6.516 1 41.25 16 ALA B N 1
ATOM 2471 C CA . ALA B 1 16 ? -17.734 -6.934 -7.574 1 41.25 16 ALA B CA 1
ATOM 2472 C C . ALA B 1 16 ? -18.688 -7.031 -8.758 1 41.25 16 ALA B C 1
ATOM 2474 O O . ALA B 1 16 ? -19.906 -7.098 -8.586 1 41.25 16 ALA B O 1
ATOM 2475 N N . PRO B 1 17 ? -18.219 -6.68 -10.016 1 39.47 17 PRO B N 1
ATOM 2476 C CA . PRO B 1 17 ? -19.141 -7 -11.109 1 39.47 17 PRO B CA 1
ATOM 2477 C C . PRO B 1 17 ? -19.812 -8.367 -10.945 1 39.47 17 PRO B C 1
ATOM 2479 O O . PRO B 1 17 ? -19.297 -9.219 -10.211 1 39.47 17 PRO B O 1
ATOM 2482 N N . PRO B 1 18 ? -21.031 -8.594 -11.625 1 40.47 18 PRO B N 1
ATOM 2483 C CA . PRO B 1 18 ? -21.781 -9.852 -11.531 1 40.47 18 PRO B CA 1
ATOM 2484 C C . PRO B 1 18 ? -20.891 -11.078 -11.719 1 40.47 18 PRO B C 1
ATOM 2486 O O . PRO B 1 18 ? -19.891 -11.023 -12.438 1 40.47 18 PRO B O 1
ATOM 2489 N N . LYS B 1 19 ? -20.953 -12 -10.82 1 43.66 19 LYS B N 1
ATOM 2490 C CA . LYS B 1 19 ? -20.391 -13.344 -10.898 1 43.66 19 LYS B CA 1
ATOM 2491 C C . LYS B 1 19 ? -20.438 -13.883 -12.32 1 43.66 19 LYS B C 1
ATOM 2493 O O . LYS B 1 19 ? -21.516 -13.992 -12.914 1 43.66 19 LYS B O 1
ATOM 2498 N N . MET B 1 20 ? -19.578 -13.492 -13.07 1 38.75 20 MET B N 1
ATOM 2499 C CA . MET B 1 20 ? -19.672 -14.32 -14.266 1 38.75 20 MET B CA 1
ATOM 2500 C C . MET B 1 20 ? -19.859 -15.789 -13.906 1 38.75 20 MET B C 1
ATOM 2502 O O . MET B 1 20 ? -18.984 -16.391 -13.289 1 38.75 20 MET B O 1
ATOM 2506 N N . GLU B 1 21 ? -20.922 -16.141 -13.469 1 44.06 21 GLU B N 1
ATOM 2507 C CA . GLU B 1 21 ? -21.203 -17.562 -13.422 1 44.06 21 GLU B CA 1
ATOM 2508 C C . GLU B 1 21 ? -20.516 -18.312 -14.562 1 44.06 21 GLU B C 1
ATOM 2510 O O . GLU B 1 21 ? -20.938 -18.234 -15.711 1 44.06 21 GLU B O 1
ATOM 2515 N N . SER B 1 22 ? -19.234 -18.109 -14.703 1 47.19 22 SER B N 1
ATOM 2516 C CA . SER B 1 22 ? -18.656 -18.938 -15.758 1 47.19 22 SER B CA 1
ATOM 2517 C C . SER B 1 22 ? -19.219 -20.359 -15.703 1 47.19 22 SER B C 1
ATOM 2519 O O . SER B 1 22 ? -19.297 -20.969 -14.633 1 47.19 22 SER B O 1
ATOM 2521 N N . ASP B 1 23 ? -20.156 -20.641 -16.438 1 53.31 23 ASP B N 1
ATOM 2522 C CA . ASP B 1 23 ? -20.672 -21.938 -16.828 1 53.31 23 ASP B CA 1
ATOM 2523 C C . ASP B 1 23 ? -19.531 -22.953 -16.969 1 53.31 23 ASP B C 1
ATOM 2525 O O . ASP B 1 23 ? -19.234 -23.422 -18.078 1 53.31 23 ASP B O 1
ATOM 2529 N N . LEU B 1 24 ? -18.469 -22.75 -16.219 1 60.88 24 LEU B N 1
ATOM 2530 C CA . LEU B 1 24 ? -17.438 -23.766 -16.422 1 60.88 24 LEU B CA 1
ATOM 2531 C C . LEU B 1 24 ? -17.953 -25.141 -15.992 1 60.88 24 LEU B C 1
ATOM 2533 O O . LEU B 1 24 ? -18.516 -25.281 -14.906 1 60.88 24 LEU B O 1
ATOM 2537 N N . ASN B 1 25 ? -18.438 -25.891 -16.875 1 73.88 25 ASN B N 1
ATOM 2538 C CA . ASN B 1 25 ? -18.906 -27.25 -16.703 1 73.88 25 ASN B CA 1
ATOM 2539 C C . ASN B 1 25 ? -17.812 -28.141 -16.094 1 73.88 25 ASN B C 1
ATOM 2541 O O . ASN B 1 25 ? -17.062 -28.781 -16.812 1 73.88 25 ASN B O 1
ATOM 2545 N N . PHE B 1 26 ? -17.641 -28.047 -14.711 1 82.44 26 PHE B N 1
ATOM 2546 C CA . PHE B 1 26 ? -16.688 -28.891 -14.008 1 82.44 26 PHE B CA 1
ATOM 2547 C C . PHE B 1 26 ? -17.297 -30.25 -13.703 1 82.44 26 PHE B C 1
ATOM 2549 O O . PHE B 1 26 ? -18.5 -30.359 -13.461 1 82.44 26 PHE B O 1
ATOM 2556 N N . THR B 1 27 ? -16.438 -31.234 -13.906 1 86.19 27 THR B N 1
ATOM 2557 C CA . THR B 1 27 ? -16.844 -32.562 -13.461 1 86.19 27 THR B CA 1
ATOM 2558 C C . THR B 1 27 ? -17.031 -32.594 -11.945 1 86.19 27 THR B C 1
ATOM 2560 O O . THR B 1 27 ? -16.625 -31.672 -11.242 1 86.19 27 THR B O 1
ATOM 2563 N N . GLU B 1 28 ? -17.688 -33.656 -11.492 1 86.62 28 GLU B N 1
ATOM 2564 C CA . GLU B 1 28 ? -17.891 -33.781 -10.055 1 86.62 28 GLU B CA 1
ATOM 2565 C C . GLU B 1 28 ? -16.562 -33.844 -9.305 1 86.62 28 GLU B C 1
ATOM 2567 O O . GLU B 1 28 ? -16.438 -33.312 -8.211 1 86.62 28 GLU B O 1
ATOM 2572 N N . LYS B 1 29 ? -15.586 -34.531 -9.883 1 86.94 29 LYS B N 1
ATOM 2573 C CA . LYS B 1 29 ? -14.258 -34.656 -9.281 1 86.94 29 LYS B CA 1
ATOM 2574 C C . LYS B 1 29 ? -13.578 -33.281 -9.211 1 86.94 29 LYS B C 1
ATOM 2576 O O . LYS B 1 29 ? -12.945 -32.938 -8.203 1 86.94 29 LYS B O 1
ATOM 2581 N N . GLU B 1 30 ? -13.727 -32.531 -10.211 1 90.38 30 GLU B N 1
ATOM 2582 C CA . GLU B 1 30 ? -13.148 -31.203 -10.258 1 90.38 30 GLU B CA 1
ATOM 2583 C C . GLU B 1 30 ? -13.797 -30.281 -9.227 1 90.38 30 GLU B C 1
ATOM 2585 O O . GLU B 1 30 ? -13.109 -29.5 -8.562 1 90.38 30 GLU B O 1
ATOM 2590 N N . LYS B 1 31 ? -15.125 -30.391 -9.109 1 90.62 31 LYS B N 1
ATOM 2591 C CA . LYS B 1 31 ? -15.852 -29.562 -8.148 1 90.62 31 LYS B CA 1
ATOM 2592 C C . LYS B 1 31 ? -15.383 -29.844 -6.719 1 90.62 31 LYS B C 1
ATOM 2594 O O . LYS B 1 31 ? -15.227 -28.922 -5.918 1 90.62 31 LYS B O 1
ATOM 2599 N N . LYS B 1 32 ? -15.195 -31.125 -6.441 1 92.44 32 LYS B N 1
ATOM 2600 C CA . LYS B 1 32 ? -14.711 -31.516 -5.117 1 92.44 32 LYS B CA 1
ATOM 2601 C C . LYS B 1 32 ? -13.328 -30.922 -4.852 1 92.44 32 LYS B C 1
ATOM 2603 O O . LYS B 1 32 ? -13.078 -30.375 -3.773 1 92.44 32 LYS B O 1
ATOM 2608 N N . THR B 1 33 ? -12.461 -31.062 -5.859 1 93.81 33 THR B N 1
ATOM 2609 C CA . THR B 1 33 ? -11.109 -30.516 -5.742 1 93.81 33 THR B CA 1
ATOM 2610 C C . THR B 1 33 ? -11.141 -29 -5.559 1 93.81 33 THR B C 1
ATOM 2612 O O . THR B 1 33 ? -10.422 -28.453 -4.723 1 93.81 33 THR B O 1
ATOM 2615 N N . LEU B 1 34 ? -12.008 -28.344 -6.289 1 94.62 34 LEU B N 1
ATOM 2616 C CA . LEU B 1 34 ? -12.125 -26.891 -6.211 1 94.62 34 LEU B CA 1
ATOM 2617 C C . LEU B 1 34 ? -12.633 -26.453 -4.84 1 94.62 34 LEU B C 1
ATOM 2619 O O . LEU B 1 34 ? -12.203 -25.422 -4.312 1 94.62 34 LEU B O 1
ATOM 2623 N N . THR B 1 35 ? -13.539 -27.219 -4.27 1 95.56 35 THR B N 1
ATOM 2624 C CA . THR B 1 35 ? -14.031 -26.922 -2.932 1 95.56 35 THR B CA 1
ATOM 2625 C C . THR B 1 35 ? -12.906 -27 -1.907 1 95.56 35 THR B C 1
ATOM 2627 O O . THR B 1 35 ? -12.805 -26.156 -1.019 1 95.56 35 THR B O 1
ATOM 2630 N N . GLU B 1 36 ? -12.039 -28.016 -2.064 1 96.88 36 GLU B N 1
ATOM 2631 C CA . GLU B 1 36 ? -10.891 -28.156 -1.175 1 96.88 36 GLU B CA 1
ATOM 2632 C C . GLU B 1 36 ? -9.938 -26.984 -1.324 1 96.88 36 GLU B C 1
ATOM 2634 O O . GLU B 1 36 ? -9.422 -26.453 -0.331 1 96.88 36 GLU B O 1
ATOM 2639 N N . LEU B 1 37 ? -9.703 -26.594 -2.545 1 97.75 37 LEU B N 1
ATOM 2640 C CA . LEU B 1 37 ? -8.812 -25.469 -2.809 1 97.75 37 LEU B CA 1
ATOM 2641 C C . LEU B 1 37 ? -9.383 -24.172 -2.24 1 97.75 37 LEU B C 1
ATOM 2643 O O . LEU B 1 37 ? -8.641 -23.328 -1.731 1 97.75 37 LEU B O 1
ATOM 2647 N N . LYS B 1 38 ? -10.68 -23.984 -2.311 1 97.06 38 LYS B N 1
ATOM 2648 C CA . LYS B 1 38 ? -11.32 -22.797 -1.762 1 97.06 38 LYS B CA 1
ATOM 2649 C C . LYS B 1 38 ? -11.227 -22.766 -0.239 1 97.06 38 LYS B C 1
ATOM 2651 O O . LYS B 1 38 ? -11.109 -21.703 0.363 1 97.06 38 LYS B O 1
ATOM 2656 N N . GLN B 1 39 ? -11.289 -23.953 0.392 1 97.81 39 GLN B N 1
ATOM 2657 C CA . GLN B 1 39 ? -11.086 -24.016 1.836 1 97.81 39 GLN B CA 1
ATOM 2658 C C . GLN B 1 39 ? -9.68 -23.562 2.215 1 97.81 39 GLN B C 1
ATOM 2660 O O . GLN B 1 39 ? -9.492 -22.875 3.215 1 97.81 39 GLN B O 1
ATOM 2665 N N . LEU B 1 40 ? -8.711 -24 1.447 1 98.19 40 LEU B N 1
ATOM 2666 C CA . LEU B 1 40 ? -7.336 -23.562 1.682 1 98.19 40 LEU B CA 1
ATOM 2667 C C . LEU B 1 40 ? -7.207 -22.047 1.505 1 98.19 40 LEU B C 1
ATOM 2669 O O . LEU B 1 40 ? -6.465 -21.391 2.24 1 98.19 40 LEU B O 1
ATOM 2673 N N . TYR B 1 41 ? -7.953 -21.5 0.502 1 97.56 41 TYR B N 1
ATOM 2674 C CA . TYR B 1 41 ? -7.938 -20.062 0.315 1 97.56 41 TYR B CA 1
ATOM 2675 C C . TYR B 1 41 ? -8.531 -19.344 1.525 1 97.56 41 TYR B C 1
ATOM 2677 O O . TYR B 1 41 ? -8.016 -18.312 1.955 1 97.56 41 TYR B O 1
ATOM 2685 N N . LEU B 1 42 ? -9.57 -19.906 2.096 1 97.69 42 LEU B N 1
ATOM 2686 C CA . LEU B 1 42 ? -10.148 -19.328 3.309 1 97.69 42 LEU B CA 1
ATOM 2687 C C . LEU B 1 42 ? -9.125 -19.297 4.438 1 97.69 42 LEU B C 1
ATOM 2689 O O . LEU B 1 42 ? -9.047 -18.328 5.184 1 97.69 42 LEU B O 1
ATOM 2693 N N . GLU B 1 43 ? -8.305 -20.375 4.574 1 98.12 43 GLU B N 1
ATOM 2694 C CA . GLU B 1 43 ? -7.23 -20.391 5.562 1 98.12 43 GLU B CA 1
ATOM 2695 C C . GLU B 1 43 ? -6.215 -19.281 5.293 1 98.12 43 GLU B C 1
ATOM 2697 O O . GLU B 1 43 ? -5.711 -18.656 6.227 1 98.12 43 GLU B O 1
ATOM 2702 N N . THR B 1 44 ? -5.922 -19.094 4.012 1 98 44 THR B N 1
ATOM 2703 C CA . THR B 1 44 ? -5.004 -18.031 3.623 1 98 44 THR B CA 1
ATOM 2704 C C . THR B 1 44 ? -5.543 -16.672 4.047 1 98 44 THR B C 1
ATOM 2706 O O . THR B 1 44 ? -4.809 -15.844 4.594 1 98 44 THR B O 1
ATOM 2709 N N . ILE B 1 45 ? -6.828 -16.438 3.797 1 97.31 45 ILE B N 1
ATOM 2710 C CA . ILE B 1 45 ? -7.477 -15.18 4.172 1 97.31 45 ILE B CA 1
ATOM 2711 C C . ILE B 1 45 ? -7.352 -14.961 5.676 1 97.31 45 ILE B C 1
ATOM 2713 O O . ILE B 1 45 ? -7.023 -13.859 6.125 1 97.31 45 ILE B O 1
ATOM 2717 N N . ASN B 1 46 ? -7.59 -16.016 6.453 1 97.56 46 ASN B N 1
ATOM 2718 C CA . ASN B 1 46 ? -7.5 -15.914 7.906 1 97.56 46 ASN B CA 1
ATOM 2719 C C . ASN B 1 46 ? -6.098 -15.516 8.352 1 97.56 46 ASN B C 1
ATOM 2721 O O . ASN B 1 46 ? -5.938 -14.703 9.266 1 97.56 46 ASN B O 1
ATOM 2725 N N . LEU B 1 47 ? -5.109 -16.078 7.734 1 97.44 47 LEU B N 1
ATOM 2726 C CA . LEU B 1 47 ? -3.732 -15.711 8.047 1 97.44 47 LEU B CA 1
ATOM 2727 C C . LEU B 1 47 ? -3.449 -14.258 7.68 1 97.44 47 LEU B C 1
ATOM 2729 O O . LEU B 1 47 ? -2.756 -13.555 8.414 1 97.44 47 LEU B O 1
ATOM 2733 N N . ASP B 1 48 ? -3.994 -13.859 6.523 1 96.5 48 ASP B N 1
ATOM 2734 C CA . ASP B 1 48 ? -3.797 -12.484 6.078 1 96.5 48 ASP B CA 1
ATOM 2735 C C . ASP B 1 48 ? -4.422 -11.5 7.062 1 96.5 48 ASP B C 1
ATOM 2737 O O . ASP B 1 48 ? -3.852 -10.438 7.336 1 96.5 48 ASP B O 1
ATOM 2741 N N . VAL B 1 49 ? -5.594 -11.789 7.547 1 96 49 VAL B N 1
ATOM 2742 C CA . VAL B 1 49 ? -6.27 -10.953 8.531 1 96 49 VAL B CA 1
ATOM 2743 C C . VAL B 1 49 ? -5.414 -10.844 9.797 1 96 49 VAL B C 1
ATOM 2745 O O . VAL B 1 49 ? -5.238 -9.75 10.344 1 96 49 VAL B O 1
ATOM 2748 N N . ALA B 1 50 ? -4.875 -11.969 10.25 1 96.81 50 ALA B N 1
ATOM 2749 C CA . ALA B 1 50 ? -4.008 -11.977 11.422 1 96.81 50 ALA B CA 1
ATOM 2750 C C . ALA B 1 50 ? -2.748 -11.156 11.18 1 96.81 50 ALA B C 1
ATOM 2752 O O . ALA B 1 50 ? -2.303 -10.414 12.062 1 96.81 50 ALA B O 1
ATOM 2753 N N . LEU B 1 51 ? -2.184 -11.312 10.039 1 96.75 51 LEU B N 1
ATOM 2754 C CA . LEU B 1 51 ? -1.006 -10.531 9.664 1 96.75 51 LEU B CA 1
ATOM 2755 C C . LEU B 1 51 ? -1.309 -9.039 9.695 1 96.75 51 LEU B C 1
ATOM 2757 O O . LEU B 1 51 ? -0.538 -8.258 10.25 1 96.75 51 LEU B O 1
ATOM 2761 N N . GLN B 1 52 ? -2.404 -8.625 9.094 1 94.56 52 GLN B N 1
ATOM 2762 C CA . GLN B 1 52 ? -2.783 -7.219 9.055 1 94.56 52 GLN B CA 1
ATOM 2763 C C . GLN B 1 52 ? -2.963 -6.656 10.461 1 94.56 52 GLN B C 1
ATOM 2765 O O . GLN B 1 52 ? -2.561 -5.527 10.742 1 94.56 52 GLN B O 1
ATOM 2770 N N . ARG B 1 53 ? -3.562 -7.41 11.312 1 93.88 53 ARG B N 1
ATOM 2771 C CA . ARG B 1 53 ? -3.742 -6.996 12.695 1 93.88 53 ARG B CA 1
ATOM 2772 C C . ARG B 1 53 ? -2.398 -6.773 13.383 1 93.88 53 ARG B C 1
ATOM 2774 O O . ARG B 1 53 ? -2.209 -5.781 14.086 1 93.88 53 ARG B O 1
ATOM 2781 N N . ASP B 1 54 ? -1.483 -7.688 13.195 1 95.62 54 ASP B N 1
ATOM 2782 C CA . ASP B 1 54 ? -0.156 -7.559 13.781 1 95.62 54 ASP B CA 1
ATOM 2783 C C . ASP B 1 54 ? 0.564 -6.32 13.25 1 95.62 54 ASP B C 1
ATOM 2785 O O . ASP B 1 54 ? 1.26 -5.629 13.992 1 95.62 54 ASP B O 1
ATOM 2789 N N . ILE B 1 55 ? 0.389 -6.086 11.961 1 94.62 55 ILE B N 1
ATOM 2790 C CA . ILE B 1 55 ? 0.994 -4.906 11.352 1 94.62 55 ILE B CA 1
ATOM 2791 C C . ILE B 1 55 ? 0.406 -3.645 11.977 1 94.62 55 ILE B C 1
ATOM 2793 O O . ILE B 1 55 ? 1.143 -2.729 12.344 1 94.62 55 ILE B O 1
ATOM 2797 N N . TYR B 1 56 ? -0.858 -3.564 12.102 1 92.56 56 TYR B N 1
ATOM 2798 C CA . TYR B 1 56 ? -1.509 -2.41 12.711 1 92.56 56 TYR B CA 1
ATOM 2799 C C . TYR B 1 56 ? -1.027 -2.203 14.141 1 92.56 56 TYR B C 1
ATOM 2801 O O . TYR B 1 56 ? -0.834 -1.066 14.586 1 92.56 56 TYR B O 1
ATOM 2809 N N . ASN B 1 57 ? -0.826 -3.273 14.852 1 94.19 57 ASN B N 1
ATOM 2810 C CA . ASN B 1 57 ? -0.336 -3.184 16.219 1 94.19 57 ASN B CA 1
ATOM 2811 C C . ASN B 1 57 ? 1.073 -2.602 16.281 1 94.19 57 ASN B C 1
ATOM 2813 O O . ASN B 1 57 ? 1.383 -1.797 17.156 1 94.19 57 ASN B O 1
ATOM 2817 N N . ILE B 1 58 ? 1.896 -2.988 15.367 1 95.88 58 ILE B N 1
ATOM 2818 C CA . ILE B 1 58 ? 3.252 -2.451 15.305 1 95.88 58 ILE B CA 1
ATOM 2819 C C . ILE B 1 58 ? 3.203 -0.965 14.953 1 95.88 58 ILE B C 1
ATOM 2821 O O . ILE B 1 58 ? 3.93 -0.158 15.539 1 95.88 58 ILE B O 1
ATOM 2825 N N . GLU B 1 59 ? 2.34 -0.63 13.961 1 94.69 59 GLU B N 1
ATOM 2826 C CA . GLU B 1 59 ? 2.189 0.769 13.57 1 94.69 59 GLU B CA 1
ATOM 2827 C C . GLU B 1 59 ? 1.763 1.629 14.75 1 94.69 59 GLU B C 1
ATOM 2829 O O . GLU B 1 59 ? 2.262 2.742 14.93 1 94.69 59 GLU B O 1
ATOM 2834 N N . LYS B 1 60 ? 0.846 1.114 15.539 1 93.88 60 LYS B N 1
ATOM 2835 C CA . LYS B 1 60 ? 0.369 1.838 16.719 1 93.88 60 LYS B CA 1
ATOM 2836 C C . LYS B 1 60 ? 1.502 2.084 17.703 1 93.88 60 LYS B C 1
ATOM 2838 O O . LYS B 1 60 ? 1.608 3.17 18.281 1 93.88 60 LYS B O 1
ATOM 2843 N N . LYS B 1 61 ? 2.326 1.107 17.875 1 94.88 61 LYS B N 1
ATOM 2844 C CA . LYS B 1 61 ? 3.473 1.25 18.766 1 94.88 61 LYS B CA 1
ATOM 2845 C C . LYS B 1 61 ? 4.43 2.33 18.266 1 94.88 61 LYS B C 1
ATOM 2847 O O . LYS B 1 61 ? 4.961 3.109 19.062 1 94.88 61 LYS B O 1
ATOM 2852 N N . TYR B 1 62 ? 4.645 2.4 17 1 97.12 62 TYR B N 1
ATOM 2853 C CA . TYR B 1 62 ? 5.555 3.385 16.422 1 97.12 62 TYR B CA 1
ATOM 2854 C C . TYR B 1 62 ? 4.926 4.773 16.422 1 97.12 62 TYR B C 1
ATOM 2856 O O . TYR B 1 62 ? 5.633 5.781 16.422 1 97.12 62 TYR B O 1
ATOM 2864 N N . GLU B 1 63 ? 3.588 4.82 16.359 1 95.88 63 GLU B N 1
ATOM 2865 C CA . GLU B 1 63 ? 2.891 6.102 16.406 1 95.88 63 GLU B CA 1
ATOM 2866 C C . GLU B 1 63 ? 3.316 6.918 17.625 1 95.88 63 GLU B C 1
ATOM 2868 O O . GLU B 1 63 ? 3.49 8.133 17.531 1 95.88 63 GLU B O 1
ATOM 2873 N N . ASP B 1 64 ? 3.488 6.215 18.75 1 95.56 64 ASP B N 1
ATOM 2874 C CA . ASP B 1 64 ? 3.914 6.898 19.969 1 95.56 64 ASP B CA 1
ATOM 2875 C C . ASP B 1 64 ? 5.266 7.578 19.781 1 95.56 64 ASP B C 1
ATOM 2877 O O . ASP B 1 64 ? 5.469 8.711 20.219 1 95.56 64 ASP B O 1
ATOM 2881 N N . LYS B 1 65 ? 6.152 6.898 19.156 1 97.44 65 LYS B N 1
ATOM 2882 C CA . LYS B 1 65 ? 7.473 7.457 18.875 1 97.44 65 LYS B CA 1
ATOM 2883 C C . LYS B 1 65 ? 7.383 8.609 17.875 1 97.44 65 LYS B C 1
ATOM 2885 O O . LYS B 1 65 ? 8.062 9.625 18.016 1 97.44 65 LYS B O 1
ATOM 2890 N N . HIS B 1 66 ? 6.57 8.445 16.875 1 97.81 66 HIS B N 1
ATOM 2891 C CA . HIS B 1 66 ? 6.336 9.516 15.906 1 97.81 66 HIS B CA 1
ATOM 2892 C C . HIS B 1 66 ? 5.77 10.758 16.594 1 97.81 66 HIS B C 1
ATOM 2894 O O . HIS B 1 66 ? 6.18 11.883 16.281 1 97.81 66 HIS B O 1
ATOM 2900 N N . ASN B 1 67 ? 4.871 10.523 17.5 1 97.44 67 ASN B N 1
ATOM 2901 C CA . ASN B 1 67 ? 4.215 11.633 18.188 1 97.44 67 ASN B CA 1
ATOM 2902 C C . ASN B 1 67 ? 5.211 12.453 19 1 97.44 67 ASN B C 1
ATOM 2904 O O . ASN B 1 67 ? 5.059 13.672 19.125 1 97.44 67 ASN B O 1
ATOM 2908 N N . ILE B 1 68 ? 6.219 11.805 19.547 1 98.19 68 ILE B N 1
ATOM 2909 C CA . ILE B 1 68 ? 7.266 12.531 20.266 1 98.19 68 ILE B CA 1
ATOM 2910 C C . ILE B 1 68 ? 7.934 13.531 19.328 1 98.19 68 ILE B C 1
ATOM 2912 O O . ILE B 1 68 ? 8.156 14.688 19.688 1 98.19 68 ILE B O 1
ATOM 2916 N N . ILE B 1 69 ? 8.195 13.133 18.109 1 98.5 69 ILE B N 1
ATOM 2917 C CA . ILE B 1 69 ? 8.828 13.992 17.109 1 98.5 69 ILE B CA 1
ATOM 2918 C C . ILE B 1 69 ? 7.863 15.102 16.703 1 98.5 69 ILE B C 1
ATOM 2920 O O . ILE B 1 69 ? 8.258 16.266 16.594 1 98.5 69 ILE B O 1
ATOM 2924 N N . PHE B 1 70 ? 6.613 14.781 16.516 1 98.31 70 PHE B N 1
ATOM 2925 C CA . PHE B 1 70 ? 5.633 15.758 16.078 1 98.31 70 PHE B CA 1
ATOM 2926 C C . PHE B 1 70 ? 5.344 16.781 17.172 1 98.31 70 PHE B C 1
ATOM 2928 O O . PHE B 1 70 ? 5.051 17.938 16.875 1 98.31 70 PHE B O 1
ATOM 2935 N N . ASP B 1 71 ? 5.473 16.328 18.422 1 98.44 71 ASP B N 1
ATOM 2936 C CA . ASP B 1 71 ? 5.367 17.266 19.531 1 98.44 71 ASP B CA 1
ATOM 2937 C C . ASP B 1 71 ? 6.5 18.297 19.484 1 98.44 71 ASP B C 1
ATOM 2939 O O . ASP B 1 71 ? 6.285 19.469 19.75 1 98.44 71 ASP B O 1
ATOM 2943 N N . LYS B 1 72 ? 7.695 17.812 19.234 1 98.31 72 LYS B N 1
ATOM 2944 C CA . LYS B 1 72 ? 8.828 18.719 19.094 1 98.31 72 LYS B CA 1
ATOM 2945 C C . LYS B 1 72 ? 8.602 19.703 17.938 1 98.31 72 LYS B C 1
ATOM 2947 O O . LYS B 1 72 ? 8.883 20.891 18.062 1 98.31 72 LYS B O 1
ATOM 2952 N N . ARG B 1 73 ? 8.078 19.203 16.812 1 98.31 73 ARG B N 1
ATOM 2953 C CA . ARG B 1 73 ? 7.773 20.047 15.664 1 98.31 73 ARG B CA 1
ATOM 2954 C C . ARG B 1 73 ? 6.781 21.141 16.031 1 98.31 73 ARG B C 1
ATOM 2956 O O . ARG B 1 73 ? 6.996 22.312 15.711 1 98.31 73 ARG B O 1
ATOM 2963 N N . LYS B 1 74 ? 5.738 20.719 16.688 1 97.56 74 LYS B N 1
ATOM 2964 C CA . LYS B 1 74 ? 4.715 21.656 17.125 1 97.56 74 LYS B CA 1
ATOM 2965 C C . LYS B 1 74 ? 5.316 22.75 18.016 1 97.56 74 LYS B C 1
ATOM 2967 O O . LYS B 1 74 ? 5.012 23.922 17.844 1 97.56 74 LYS B O 1
ATOM 2972 N N . LYS B 1 75 ? 6.129 22.391 18.922 1 97.38 75 LYS B N 1
ATOM 2973 C CA . LYS B 1 75 ? 6.758 23.328 19.828 1 97.38 75 LYS B CA 1
ATOM 2974 C C . LYS B 1 75 ? 7.609 24.344 19.078 1 97.38 75 LYS B C 1
ATOM 2976 O O . LYS B 1 75 ? 7.539 25.547 19.359 1 97.38 75 LYS B O 1
ATOM 2981 N N . ILE B 1 76 ? 8.406 23.875 18.188 1 96.69 76 ILE B N 1
ATOM 2982 C CA . ILE B 1 76 ? 9.273 24.734 17.391 1 96.69 76 ILE B CA 1
ATOM 2983 C C . ILE B 1 76 ? 8.422 25.75 16.609 1 96.69 76 ILE B C 1
ATOM 2985 O O . ILE B 1 76 ? 8.734 26.938 16.578 1 96.69 76 ILE B O 1
ATOM 2989 N N . LEU B 1 77 ? 7.375 25.297 16.016 1 95.25 77 LEU B N 1
ATOM 2990 C CA . LEU B 1 77 ? 6.504 26.156 15.219 1 95.25 77 LEU B CA 1
ATOM 2991 C C . LEU B 1 77 ? 5.785 27.172 16.109 1 95.25 77 LEU B C 1
ATOM 2993 O O . LEU B 1 77 ? 5.664 28.344 15.742 1 95.25 77 LEU B O 1
ATOM 2997 N N . ASP B 1 78 ? 5.305 26.719 17.266 1 93.62 78 ASP B N 1
ATOM 2998 C CA . ASP B 1 78 ? 4.633 27.609 18.203 1 93.62 78 ASP B CA 1
ATOM 2999 C C . ASP B 1 78 ? 5.57 28.719 18.688 1 93.62 78 ASP B C 1
ATOM 3001 O O . ASP B 1 78 ? 5.176 29.891 18.734 1 93.62 78 ASP B O 1
ATOM 3005 N N . GLU B 1 79 ? 6.762 28.375 18.984 1 91.81 79 GLU B N 1
ATOM 3006 C CA . GLU B 1 79 ? 7.75 29.344 19.453 1 91.81 79 GLU B CA 1
ATOM 3007 C C . GLU B 1 79 ? 8.078 30.359 18.359 1 91.81 79 GLU B C 1
ATOM 3009 O O . GLU B 1 79 ? 8.211 31.547 18.641 1 91.81 79 GLU B O 1
ATOM 3014 N N . PHE B 1 80 ? 8.203 29.859 17.188 1 91.25 80 PHE B N 1
ATOM 3015 C CA . PHE B 1 80 ? 8.492 30.766 16.078 1 91.25 80 PHE B CA 1
ATOM 3016 C C . PHE B 1 80 ? 7.348 31.75 15.867 1 91.25 80 PHE B C 1
ATOM 3018 O O . PHE B 1 80 ? 7.574 32.938 15.656 1 91.25 80 PHE B O 1
ATOM 3025 N N . ARG B 1 81 ? 6.188 31.297 15.867 1 87.5 81 ARG B N 1
ATOM 3026 C CA . ARG B 1 81 ? 5.012 32.156 15.695 1 87.5 81 ARG B CA 1
ATOM 3027 C C . ARG B 1 81 ? 4.938 33.219 16.781 1 87.5 81 ARG B C 1
ATOM 3029 O O . ARG B 1 81 ? 4.602 34.375 16.516 1 87.5 81 ARG B O 1
ATOM 3036 N N . LYS B 1 82 ? 5.203 32.844 17.984 1 85.75 82 LYS B N 1
ATOM 3037 C CA . LYS B 1 82 ? 5.168 33.781 19.109 1 85.75 82 LYS B CA 1
ATOM 3038 C C . LYS B 1 82 ? 6.207 34.875 18.938 1 85.75 82 LYS B C 1
ATOM 3040 O O . LYS B 1 82 ? 5.949 36.031 19.281 1 85.75 82 LYS B O 1
ATOM 3045 N N . GLN B 1 83 ? 7.316 34.531 18.344 1 84.56 83 GLN B N 1
ATOM 3046 C CA . GLN B 1 83 ? 8.422 35.469 18.219 1 84.56 83 GLN B CA 1
ATOM 3047 C C . GLN B 1 83 ? 8.227 36.375 17 1 84.56 83 GLN B C 1
ATOM 3049 O O . GLN B 1 83 ? 8.805 37.469 16.938 1 84.56 83 GLN B O 1
ATOM 3054 N N . ASN B 1 84 ? 7.422 35.875 16 1 77.69 84 ASN B N 1
ATOM 3055 C CA . ASN B 1 84 ? 7.281 36.625 14.766 1 77.69 84 ASN B CA 1
ATOM 3056 C C . ASN B 1 84 ? 5.836 37.031 14.516 1 77.69 84 ASN B C 1
ATOM 3058 O O . ASN B 1 84 ? 5.41 37.156 13.367 1 77.69 84 ASN B O 1
ATOM 3062 N N . HIS B 1 85 ? 4.938 37.031 15.406 1 64.12 85 HIS B N 1
ATOM 3063 C CA . HIS B 1 85 ? 3.506 37.312 15.328 1 64.12 85 HIS B CA 1
ATOM 3064 C C . HIS B 1 85 ? 3.219 38.5 14.422 1 64.12 85 HIS B C 1
ATOM 3066 O O . HIS B 1 85 ? 2.24 38.469 13.672 1 64.12 85 HIS B O 1
ATOM 3072 N N . GLY B 1 86 ? 3.906 39.562 14.383 1 56.16 86 GLY B N 1
ATOM 3073 C CA . GLY B 1 86 ? 3.59 40.781 13.68 1 56.16 86 GLY B CA 1
ATOM 3074 C C . GLY B 1 86 ? 4.074 40.812 12.242 1 56.16 86 GLY B C 1
ATOM 3075 O O . GLY B 1 86 ? 3.695 41.688 11.461 1 56.16 86 GLY B O 1
ATOM 3076 N N . ASP B 1 87 ? 4.828 39.969 11.867 1 54.25 87 ASP B N 1
ATOM 3077 C CA . ASP B 1 87 ? 5.48 40.062 10.57 1 54.25 87 ASP B CA 1
ATOM 3078 C C . ASP B 1 87 ? 4.773 39.156 9.539 1 54.25 87 ASP B C 1
ATOM 3080 O O . ASP B 1 87 ? 5.371 38.781 8.531 1 54.25 87 ASP B O 1
ATOM 3084 N N . VAL B 1 88 ? 3.482 38.906 9.695 1 55.28 88 VAL B N 1
ATOM 3085 C CA . VAL B 1 88 ? 2.693 37.875 9.016 1 55.28 88 VAL B CA 1
ATOM 3086 C C . VAL B 1 88 ? 2.402 38.312 7.586 1 55.28 88 VAL B C 1
ATOM 3088 O O . VAL B 1 88 ? 1.488 37.812 6.938 1 55.28 88 VAL B O 1
ATOM 3091 N N . GLU B 1 89 ? 3.109 39.312 7.078 1 52.16 89 GLU B N 1
ATOM 3092 C CA . GLU B 1 89 ? 2.549 39.781 5.824 1 52.16 89 GLU B CA 1
ATOM 3093 C C . GLU B 1 89 ? 2.537 38.688 4.758 1 52.16 89 GLU B C 1
ATOM 3095 O O . GLU B 1 89 ? 1.733 38.75 3.826 1 52.16 89 GLU B O 1
ATOM 3100 N N . THR B 1 90 ? 3.531 37.688 4.66 1 55.75 90 THR B N 1
ATOM 3101 C CA . THR B 1 90 ? 3.574 36.906 3.445 1 55.75 90 THR B CA 1
ATOM 3102 C C . THR B 1 90 ? 3.24 35.438 3.752 1 55.75 90 THR B C 1
ATOM 3104 O O . THR B 1 90 ? 3.676 34.906 4.773 1 55.75 90 THR B O 1
ATOM 3107 N N . ASN B 1 91 ? 2.029 34.844 3.158 1 55.28 91 ASN B N 1
ATOM 3108 C CA . ASN B 1 91 ? 1.598 33.469 3.184 1 55.28 91 ASN B CA 1
ATOM 3109 C C . ASN B 1 91 ? 2.779 32.5 3.053 1 55.28 91 ASN B C 1
ATOM 3111 O O . ASN B 1 91 ? 2.619 31.281 3.184 1 55.28 91 ASN B O 1
ATOM 3115 N N . GLN B 1 92 ? 3.928 33.062 2.879 1 60.41 92 GLN B N 1
ATOM 3116 C CA . GLN B 1 92 ? 5.082 32.219 2.592 1 60.41 92 GLN B CA 1
ATOM 3117 C C . GLN B 1 92 ? 6.012 32.125 3.797 1 60.41 92 GLN B C 1
ATOM 3119 O O . GLN B 1 92 ? 7.094 31.531 3.711 1 60.41 92 GLN B O 1
ATOM 3124 N N . SER B 1 93 ? 5.371 32.562 4.961 1 78.88 93 SER B N 1
ATOM 3125 C CA . SER B 1 93 ? 6.262 32.625 6.113 1 78.88 93 SER B CA 1
ATOM 3126 C C . SER B 1 93 ? 5.961 31.484 7.09 1 78.88 93 SER B C 1
ATOM 3128 O O . SER B 1 93 ? 4.871 30.906 7.062 1 78.88 93 SER B O 1
ATOM 3130 N N . VAL B 1 94 ? 6.934 31 7.785 1 83.81 94 VAL B N 1
ATOM 3131 C CA . VAL B 1 94 ? 6.914 29.922 8.766 1 83.81 94 VAL B CA 1
ATOM 3132 C C . VAL B 1 94 ? 5.711 30.078 9.688 1 83.81 94 VAL B C 1
ATOM 3134 O O . VAL B 1 94 ? 5.105 29.094 10.109 1 83.81 94 VAL B O 1
ATOM 3137 N N . PRO B 1 95 ? 5.246 31.328 9.906 1 79.75 95 PRO B N 1
ATOM 3138 C CA . PRO B 1 95 ? 4.059 31.453 10.758 1 79.75 95 PRO B CA 1
ATOM 3139 C C . PRO B 1 95 ? 2.811 30.844 10.125 1 79.75 95 PRO B C 1
ATOM 3141 O O . PRO B 1 95 ? 1.876 30.469 10.836 1 79.75 95 PRO B O 1
ATOM 3144 N N . ASN B 1 96 ? 2.803 30.734 8.828 1 89.12 96 ASN B N 1
ATOM 3145 C CA . ASN B 1 96 ? 1.707 30.094 8.102 1 89.12 96 ASN B CA 1
ATOM 3146 C C . ASN B 1 96 ? 2.111 28.734 7.562 1 89.12 96 ASN B C 1
ATOM 3148 O O . ASN B 1 96 ? 1.734 28.359 6.449 1 89.12 96 ASN B O 1
ATOM 3152 N N . PHE B 1 97 ? 2.85 28.031 8.352 1 93.94 97 PHE B N 1
ATOM 3153 C CA . PHE B 1 97 ? 3.496 26.781 7.953 1 93.94 97 PHE B CA 1
ATOM 3154 C C . PHE B 1 97 ? 2.479 25.812 7.371 1 93.94 97 PHE B C 1
ATOM 3156 O O . PHE B 1 97 ? 2.621 25.359 6.234 1 93.94 97 PHE B O 1
ATOM 3163 N N . TRP B 1 98 ? 1.412 25.484 8.125 1 94.88 98 TRP B N 1
ATOM 3164 C CA . TRP B 1 98 ? 0.491 24.438 7.719 1 94.88 98 TRP B CA 1
ATOM 3165 C C . TRP B 1 98 ? -0.386 24.891 6.559 1 94.88 98 TRP B C 1
ATOM 3167 O O . TRP B 1 98 ? -0.778 24.078 5.711 1 94.88 98 TRP B O 1
ATOM 3177 N N . LEU B 1 99 ? -0.745 26.188 6.551 1 92.69 99 LEU B N 1
ATOM 3178 C CA . LEU B 1 99 ? -1.449 26.703 5.379 1 92.69 99 LEU B CA 1
ATOM 3179 C C . LEU B 1 99 ? -0.636 26.469 4.109 1 92.69 99 LEU B C 1
ATOM 3181 O O . LEU B 1 99 ? -1.164 25.969 3.113 1 92.69 99 LEU B O 1
ATOM 3185 N N . ARG B 1 100 ? 0.636 26.781 4.176 1 90.5 100 ARG B N 1
ATOM 3186 C CA . ARG B 1 100 ? 1.513 26.578 3.025 1 90.5 100 ARG B CA 1
ATOM 3187 C C . ARG B 1 100 ? 1.642 25.094 2.682 1 90.5 100 ARG B C 1
ATOM 3189 O O . ARG B 1 100 ? 1.655 24.734 1.506 1 90.5 100 ARG B O 1
ATOM 3196 N N . VAL B 1 101 ? 1.787 24.281 3.709 1 93.25 101 VAL B N 1
ATOM 3197 C CA . VAL B 1 101 ? 1.896 22.844 3.506 1 93.25 101 VAL B CA 1
ATOM 3198 C C . VAL B 1 101 ? 0.649 22.328 2.789 1 93.25 101 VAL B C 1
ATOM 3200 O O . VAL B 1 101 ? 0.75 21.578 1.821 1 93.25 101 VAL B O 1
ATOM 3203 N N . LEU B 1 102 ? -0.519 22.719 3.26 1 92 102 LEU B N 1
ATOM 3204 C CA . LEU B 1 102 ? -1.77 22.266 2.664 1 92 102 LEU B CA 1
ATOM 3205 C C . LEU B 1 102 ? -1.896 22.75 1.225 1 92 102 LEU B C 1
ATOM 3207 O O . LEU B 1 102 ? -2.326 22 0.345 1 92 102 LEU B O 1
ATOM 3211 N N . LYS B 1 103 ? -1.519 23.906 0.939 1 88.19 103 LYS B N 1
ATOM 3212 C CA . LYS B 1 103 ? -1.593 24.469 -0.407 1 88.19 103 LYS B CA 1
ATOM 3213 C C . LYS B 1 103 ? -0.651 23.734 -1.36 1 88.19 103 LYS B C 1
ATOM 3215 O O . LYS B 1 103 ? -0.944 23.594 -2.551 1 88.19 103 LYS B O 1
ATOM 3220 N N . ALA B 1 104 ? 0.474 23.328 -0.797 1 85.81 104 ALA B N 1
ATOM 3221 C CA . ALA B 1 104 ? 1.464 22.625 -1.608 1 85.81 104 ALA B CA 1
ATOM 3222 C C . ALA B 1 104 ? 1.035 21.188 -1.871 1 85.81 104 ALA B C 1
ATOM 3224 O O . ALA B 1 104 ? 1.493 20.562 -2.83 1 85.81 104 ALA B O 1
ATOM 3225 N N . SER B 1 105 ? 0.248 20.578 -1.003 1 82.31 105 SER B N 1
ATOM 3226 C CA . SER B 1 105 ? -0.107 19.156 -1.085 1 82.31 105 SER B CA 1
ATOM 3227 C C . SER B 1 105 ? -1.417 18.969 -1.841 1 82.31 105 SER B C 1
ATOM 3229 O O . SER B 1 105 ? -1.55 18.031 -2.627 1 82.31 105 SER B O 1
ATOM 3231 N N . TYR B 1 106 ? -2.635 19.625 -1.45 1 70.62 106 TYR B N 1
ATOM 3232 C CA . TYR B 1 106 ? -3.971 19.391 -1.988 1 70.62 106 TYR B CA 1
ATOM 3233 C C . TYR B 1 106 ? -4.578 20.688 -2.521 1 70.62 106 TYR B C 1
ATOM 3235 O O . TYR B 1 106 ? -4.781 21.641 -1.769 1 70.62 106 TYR B O 1
ATOM 3243 N N . THR B 1 107 ? -4.355 21.062 -3.744 1 58.47 107 THR B N 1
ATOM 3244 C CA . THR B 1 107 ? -4.672 22.406 -4.195 1 58.47 107 THR B CA 1
ATOM 3245 C C . THR B 1 107 ? -6.16 22.547 -4.508 1 58.47 107 THR B C 1
ATOM 3247 O O . THR B 1 107 ? -6.719 23.641 -4.449 1 58.47 107 THR B O 1
ATOM 3250 N N . GLU B 1 108 ? -6.934 21.594 -4.746 1 60.41 108 GLU B N 1
ATOM 3251 C CA . GLU B 1 108 ? -8.055 21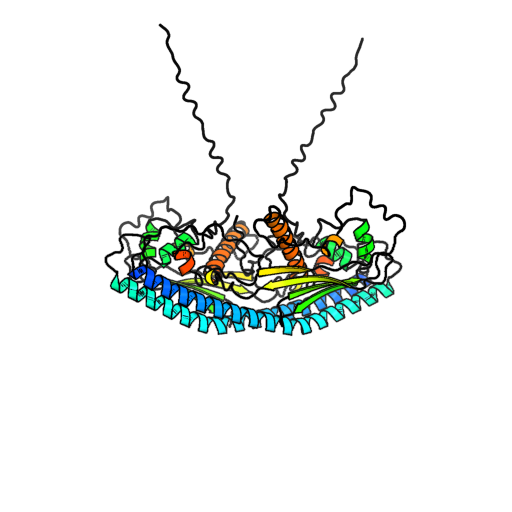.969 -5.602 1 60.41 108 GLU B CA 1
ATOM 3252 C C . GLU B 1 108 ? -9.133 22.703 -4.809 1 60.41 108 GLU B C 1
ATOM 3254 O O . GLU B 1 108 ? -9.906 23.484 -5.371 1 60.41 108 GLU B O 1
ATOM 3259 N N . PHE B 1 109 ? -8.938 22.938 -3.402 1 70.12 109 PHE B N 1
ATOM 3260 C CA . PHE B 1 109 ? -10.219 23.391 -2.875 1 70.12 109 PHE B CA 1
ATOM 3261 C C . PHE B 1 109 ? -10.008 24.391 -1.739 1 70.12 109 PHE B C 1
ATOM 3263 O O . PHE B 1 109 ? -10.867 24.531 -0.866 1 70.12 109 PHE B O 1
ATOM 3270 N N . ILE B 1 110 ? -8.953 25.141 -1.802 1 86.12 110 ILE B N 1
ATOM 3271 C CA . ILE B 1 110 ? -8.781 26.109 -0.722 1 86.12 110 ILE B CA 1
ATOM 3272 C C . ILE B 1 110 ? -9.094 27.516 -1.235 1 86.12 110 ILE B C 1
ATOM 3274 O O . ILE B 1 110 ? -8.312 28.094 -1.999 1 86.12 110 ILE B O 1
ATOM 3278 N N . SER B 1 111 ? -10.25 28.031 -0.829 1 84.88 111 SER B N 1
ATOM 3279 C CA . SER B 1 111 ? -10.664 29.375 -1.22 1 84.88 111 SER B CA 1
ATOM 3280 C C . SER B 1 111 ? -9.898 30.438 -0.441 1 84.88 111 SER B C 1
ATOM 3282 O O . SER B 1 111 ? -9.172 30.125 0.503 1 84.88 111 SER B O 1
ATOM 3284 N N . LYS B 1 112 ? -10.062 31.734 -0.875 1 85.81 112 LYS B N 1
ATOM 3285 C CA . LYS B 1 112 ? -9.438 32.844 -0.166 1 85.81 112 LYS B CA 1
ATOM 3286 C C . LYS B 1 112 ? -9.953 32.938 1.266 1 85.81 112 LYS B C 1
ATOM 3288 O O . LYS B 1 112 ? -9.195 33.281 2.184 1 85.81 112 LYS B O 1
ATOM 3293 N N . ARG B 1 113 ? -11.25 32.781 1.433 1 87.56 113 ARG B N 1
ATOM 3294 C CA . ARG B 1 113 ? -11.836 32.781 2.77 1 87.56 113 ARG B CA 1
ATOM 3295 C C . ARG B 1 113 ? -11.234 31.672 3.631 1 87.56 113 ARG B C 1
ATOM 3297 O O . ARG B 1 113 ? -10.93 31.891 4.805 1 87.56 113 ARG B O 1
ATOM 3304 N N . ASP B 1 114 ? -11.062 30.484 3.084 1 92.06 114 ASP B N 1
ATOM 3305 C CA . ASP B 1 114 ? -10.469 29.359 3.809 1 92.06 114 ASP B CA 1
ATOM 3306 C C . ASP B 1 114 ? -9.039 29.688 4.246 1 92.06 114 ASP B C 1
ATOM 3308 O O . ASP B 1 114 ? -8.617 29.297 5.336 1 92.06 114 ASP B O 1
ATOM 3312 N N . GLU B 1 115 ? -8.344 30.375 3.344 1 91.12 115 GLU B N 1
ATOM 3313 C CA . GLU B 1 115 ? -6.957 30.703 3.648 1 91.12 115 GLU B CA 1
ATOM 3314 C C . GLU B 1 115 ? -6.855 31.531 4.93 1 91.12 115 GLU B C 1
ATOM 3316 O O . GLU B 1 115 ? -5.973 31.281 5.758 1 91.12 115 GLU B O 1
ATOM 3321 N N . LYS B 1 116 ? -7.723 32.5 5.07 1 90.69 116 LYS B N 1
ATOM 3322 C CA . LYS B 1 116 ? -7.715 33.344 6.262 1 90.69 116 LYS B CA 1
ATOM 3323 C C . LYS B 1 116 ? -7.941 32.531 7.523 1 90.69 116 LYS B C 1
ATOM 3325 O O . LYS B 1 116 ? -7.305 32.75 8.555 1 90.69 116 LYS B O 1
ATOM 3330 N N . ILE B 1 117 ? -8.82 31.609 7.41 1 93.38 117 ILE B N 1
ATOM 3331 C CA . ILE B 1 117 ? -9.117 30.75 8.547 1 93.38 117 ILE B CA 1
ATOM 3332 C C . ILE B 1 117 ? -7.934 29.812 8.812 1 93.38 117 ILE B C 1
ATOM 3334 O O . ILE B 1 117 ? -7.516 29.641 9.961 1 93.38 117 ILE B O 1
ATOM 3338 N N . LEU B 1 118 ? -7.375 29.266 7.742 1 94.06 118 LEU B N 1
ATOM 3339 C CA . LEU B 1 118 ? -6.316 28.281 7.836 1 94.06 118 LEU B CA 1
ATOM 3340 C C . LEU B 1 118 ? -5.008 28.906 8.297 1 94.06 118 LEU B C 1
ATOM 3342 O O . LEU B 1 118 ? -4.074 28.219 8.688 1 94.06 118 LEU B O 1
ATOM 3346 N N . GLU B 1 119 ? -4.871 30.188 8.273 1 91.94 119 GLU B N 1
ATOM 3347 C CA . GLU B 1 119 ? -3.74 30.875 8.891 1 91.94 119 GLU B CA 1
ATOM 3348 C C . GLU B 1 119 ? -3.674 30.578 10.391 1 91.94 119 GLU B C 1
ATOM 3350 O O . GLU B 1 119 ? -2.615 30.703 11.008 1 91.94 119 GLU B O 1
ATOM 3355 N N . CYS B 1 120 ? -4.859 30.234 10.984 1 93.81 120 CYS B N 1
ATOM 3356 C CA . CYS B 1 120 ? -4.926 29.953 12.414 1 93.81 120 CYS B CA 1
ATOM 3357 C C . CYS B 1 120 ? -4.656 28.469 12.688 1 93.81 120 CYS B C 1
ATOM 3359 O O . CYS B 1 120 ? -4.684 28.031 13.836 1 93.81 120 CYS B O 1
ATOM 3361 N N . LEU B 1 121 ? -4.395 27.703 11.633 1 96 121 LEU B N 1
ATOM 3362 C CA . LEU B 1 121 ? -4.078 26.281 11.773 1 96 121 LEU B CA 1
ATOM 3363 C C . LEU B 1 121 ? -2.678 26.094 12.344 1 96 121 LEU B C 1
ATOM 3365 O O . LEU B 1 121 ? -1.688 26.484 11.719 1 96 121 LEU B O 1
ATOM 3369 N N . SER B 1 122 ? -2.555 25.469 13.508 1 95.94 122 SER B N 1
ATOM 3370 C CA . SER B 1 122 ? -1.277 25.406 14.219 1 95.94 122 SER B CA 1
ATOM 3371 C C . SER B 1 122 ? -0.652 24.031 14.125 1 95.94 122 SER B C 1
ATOM 3373 O O . SER B 1 122 ? 0.556 23.875 14.312 1 95.94 122 SER B O 1
ATOM 3375 N N . ASP B 1 123 ? -1.488 22.984 13.898 1 97.62 123 ASP B N 1
ATOM 3376 C CA . ASP B 1 123 ? -0.965 21.625 13.852 1 97.62 123 ASP B CA 1
ATOM 3377 C C . ASP B 1 123 ? -1.942 20.688 13.148 1 97.62 123 ASP B C 1
ATOM 3379 O O . ASP B 1 123 ? -3.154 20.906 13.18 1 97.62 123 ASP B O 1
ATOM 3383 N N . ILE B 1 124 ? -1.448 19.719 12.453 1 97.62 124 ILE B N 1
ATOM 3384 C CA . ILE B 1 124 ? -2.225 18.594 11.922 1 97.62 124 ILE B CA 1
ATOM 3385 C C . ILE B 1 124 ? -1.642 17.281 12.43 1 97.62 124 ILE B C 1
ATOM 3387 O O . ILE B 1 124 ? -0.427 17.078 12.375 1 97.62 124 ILE B O 1
ATOM 3391 N N . ARG B 1 125 ? -2.537 16.406 12.938 1 97.81 125 ARG B N 1
ATOM 3392 C CA . ARG B 1 125 ? -2.111 15.133 13.516 1 97.81 125 ARG B CA 1
ATOM 3393 C C . ARG B 1 125 ? -2.971 13.984 13.008 1 97.81 125 ARG B C 1
ATOM 3395 O O . ARG B 1 125 ? -4.121 14.188 12.609 1 97.81 125 ARG B O 1
ATOM 3402 N N . SER B 1 126 ? -2.344 12.859 12.969 1 97.25 126 SER B N 1
ATOM 3403 C CA . SER B 1 126 ? -3.102 11.625 12.75 1 97.25 126 SER B CA 1
ATOM 3404 C C . SER B 1 126 ? -3.057 10.727 13.984 1 97.25 126 SER B C 1
ATOM 3406 O O . SER B 1 126 ? -2.051 10.695 14.695 1 97.25 126 SER B O 1
ATOM 3408 N N . ARG B 1 127 ? -4.105 10.055 14.273 1 96.94 127 ARG B N 1
ATOM 3409 C CA . ARG B 1 127 ? -4.184 9.109 15.391 1 96.94 127 ARG B CA 1
ATOM 3410 C C . ARG B 1 127 ? -4.793 7.789 14.938 1 96.94 127 ARG B C 1
ATOM 3412 O O . ARG B 1 127 ? -5.836 7.77 14.281 1 96.94 127 ARG B O 1
ATOM 3419 N N . LEU B 1 128 ? -4.145 6.738 15.328 1 96 128 LEU B N 1
ATOM 3420 C CA . LEU B 1 128 ? -4.586 5.395 14.969 1 96 128 LEU B CA 1
ATOM 3421 C C . LEU B 1 128 ? -5.27 4.711 16.141 1 96 128 LEU B C 1
ATOM 3423 O O . LEU B 1 128 ? -4.809 4.824 17.281 1 96 128 LEU B O 1
ATOM 3427 N N . TYR B 1 129 ? -6.324 4.008 15.828 1 95.69 129 TYR B N 1
ATOM 3428 C CA . TYR B 1 129 ? -7.016 3.168 16.797 1 95.69 129 TYR B CA 1
ATOM 3429 C C . TYR B 1 129 ? -7.172 1.746 16.266 1 95.69 129 TYR B C 1
ATOM 3431 O O . TYR B 1 129 ? -7.633 1.54 15.148 1 95.69 129 TYR B O 1
ATOM 3439 N N . ASN B 1 130 ? -6.844 0.748 17.047 1 92.38 130 ASN B N 1
ATOM 3440 C CA . ASN B 1 130 ? -6.934 -0.638 16.594 1 92.38 130 ASN B CA 1
ATOM 3441 C C . ASN B 1 130 ? -8.016 -1.404 17.344 1 92.38 130 ASN B C 1
ATOM 3443 O O . ASN B 1 130 ? -8.453 -2.465 16.906 1 92.38 130 ASN B O 1
ATOM 3447 N N . GLU B 1 131 ? -8.352 -1.021 18.547 1 88.88 131 GLU B N 1
ATOM 3448 C CA . GLU B 1 131 ? -9.398 -1.641 19.344 1 88.88 131 GLU B CA 1
ATOM 3449 C C . GLU B 1 131 ? -10.336 -0.589 19.938 1 88.88 131 GLU B C 1
ATOM 3451 O O . GLU B 1 131 ? -9.898 0.498 20.312 1 88.88 131 GLU B O 1
ATOM 3456 N N . PRO B 1 132 ? -11.586 -0.924 19.906 1 89.62 132 PRO B N 1
ATOM 3457 C CA . PRO B 1 132 ? -12.281 -2.137 19.469 1 89.62 132 PRO B CA 1
ATOM 3458 C C . PRO B 1 132 ? -12.461 -2.205 17.953 1 89.62 132 PRO B C 1
ATOM 3460 O O . PRO B 1 132 ? -12.711 -3.283 17.406 1 89.62 132 PRO B O 1
ATOM 3463 N N . VAL B 1 133 ? -12.445 -0.993 17.328 1 90.25 133 VAL B N 1
ATOM 3464 C CA . VAL B 1 133 ? -12.555 -0.926 15.875 1 90.25 133 VAL B CA 1
ATOM 3465 C C . VAL B 1 133 ? -11.297 -0.279 15.297 1 90.25 133 VAL B C 1
ATOM 3467 O O . VAL B 1 133 ? -10.688 0.586 15.93 1 90.25 133 VAL B O 1
ATOM 3470 N N . VAL B 1 134 ? -10.938 -0.754 14.125 1 93 134 VAL B N 1
ATOM 3471 C CA . VAL B 1 134 ? -9.797 -0.144 13.453 1 93 134 VAL B CA 1
ATOM 3472 C C . VAL B 1 134 ? -10.227 1.151 12.766 1 93 134 VAL B C 1
ATOM 3474 O O . VAL B 1 134 ? -11.133 1.146 11.93 1 93 134 VAL B O 1
ATOM 3477 N N . LYS B 1 135 ? -9.633 2.236 13.164 1 95.88 135 LYS B N 1
ATOM 3478 C CA . LYS B 1 135 ? -9.922 3.537 12.57 1 95.88 135 LYS B CA 1
ATOM 3479 C C . LYS B 1 135 ? -8.742 4.492 12.734 1 95.88 135 LYS B C 1
ATOM 3481 O O . LYS B 1 135 ? -7.801 4.199 13.477 1 95.88 135 LYS B O 1
ATOM 3486 N N . PHE B 1 136 ? -8.734 5.57 11.961 1 96.5 136 PHE B N 1
ATOM 3487 C CA . PHE B 1 136 ? -7.766 6.633 12.211 1 96.5 136 PHE B CA 1
ATOM 3488 C C . PHE B 1 136 ? -8.422 8 12.086 1 96.5 136 PHE B C 1
ATOM 3490 O O . PHE B 1 136 ? -9.383 8.164 11.336 1 96.5 136 PHE B O 1
ATOM 3497 N N . ASP B 1 137 ? -7.859 8.898 12.836 1 97.69 137 ASP B N 1
ATOM 3498 C CA . ASP B 1 137 ? -8.297 10.297 12.828 1 97.69 137 ASP B CA 1
ATOM 3499 C C . ASP B 1 137 ? -7.281 11.188 12.125 1 97.69 137 ASP B C 1
ATOM 3501 O O . ASP B 1 137 ? -6.074 10.93 12.18 1 97.69 137 ASP B O 1
ATOM 3505 N N . ILE B 1 138 ? -7.816 12.148 11.477 1 97.56 138 ILE B N 1
ATOM 3506 C CA . ILE B 1 138 ? -7.043 13.328 11.117 1 97.56 138 ILE B CA 1
ATOM 3507 C C . ILE B 1 138 ? -7.531 14.531 11.914 1 97.56 138 ILE B C 1
ATOM 3509 O O . ILE B 1 138 ? -8.703 14.906 11.836 1 97.56 138 ILE B O 1
ATOM 3513 N N . GLU B 1 139 ? -6.613 15.117 12.648 1 98.5 139 GLU B N 1
ATOM 3514 C CA . GLU B 1 139 ? -6.957 16.219 13.547 1 98.5 139 GLU B CA 1
ATOM 3515 C C . GLU B 1 139 ? -6.312 17.516 13.094 1 98.5 139 GLU B C 1
ATOM 3517 O O . GLU B 1 139 ? -5.094 17.578 12.906 1 98.5 139 GLU B O 1
ATOM 3522 N N . PHE B 1 140 ? -7.109 18.547 12.914 1 98.06 140 PHE B N 1
ATOM 3523 C CA . PHE B 1 140 ? -6.641 19.891 12.633 1 98.06 140 PHE B CA 1
ATOM 3524 C C . PHE B 1 140 ? -6.754 20.781 13.867 1 98.06 140 PHE B C 1
ATOM 3526 O O . PHE B 1 140 ? -7.859 21.047 14.344 1 98.06 140 PHE B O 1
ATOM 3533 N N . HIS B 1 141 ? -5.621 21.203 14.398 1 98.31 141 HIS B N 1
ATOM 3534 C CA . HIS B 1 141 ? -5.586 22.031 15.594 1 98.31 141 HIS B CA 1
ATOM 3535 C C . HIS B 1 141 ? -5.496 23.516 15.234 1 98.31 141 HIS B C 1
ATOM 3537 O O . HIS B 1 141 ? -4.637 23.906 14.453 1 98.31 141 HIS B O 1
ATOM 3543 N N . PHE B 1 142 ? -6.375 24.297 15.82 1 96.94 142 PHE B N 1
ATOM 3544 C CA . PHE B 1 142 ? -6.438 25.719 15.508 1 96.94 142 PHE B CA 1
ATOM 3545 C C . PHE B 1 142 ? -6.164 26.562 16.75 1 96.94 142 PHE B C 1
ATOM 3547 O O . PHE B 1 142 ? -6.613 26.219 17.844 1 96.94 142 PHE B O 1
ATOM 3554 N N . ASP B 1 143 ? -5.418 27.578 16.562 1 94.38 143 ASP B N 1
ATOM 3555 C CA . ASP B 1 143 ? -5.352 28.625 17.562 1 94.38 143 ASP B CA 1
ATOM 3556 C C . ASP B 1 143 ? -6.68 29.375 17.672 1 94.38 143 ASP B C 1
ATOM 3558 O O . ASP B 1 143 ? -7.508 29.312 16.766 1 94.38 143 ASP B O 1
ATOM 3562 N N . PRO B 1 144 ? -6.875 30.047 18.812 1 94.12 144 PRO B N 1
ATOM 3563 C CA . PRO B 1 144 ? -8.094 30.844 18.891 1 94.12 144 PRO B CA 1
ATOM 3564 C C . PRO B 1 144 ? -8.273 31.781 17.703 1 94.12 144 PRO B C 1
ATOM 3566 O O . PRO B 1 144 ? -7.305 32.375 17.219 1 94.12 144 PRO B O 1
ATOM 3569 N N . ASN B 1 145 ? -9.492 31.844 17.188 1 93.31 145 ASN B N 1
ATOM 3570 C CA . ASN B 1 145 ? -9.773 32.625 15.992 1 93.31 145 ASN B CA 1
ATOM 3571 C C . ASN B 1 145 ? -11.195 33.188 16.016 1 93.31 145 ASN B C 1
ATOM 3573 O O . ASN B 1 145 ? -11.961 32.906 16.938 1 93.31 145 ASN B O 1
ATOM 3577 N N . ASP B 1 146 ? -11.523 33.969 15 1 93.44 146 ASP B N 1
ATOM 3578 C CA . ASP B 1 146 ? -12.797 34.688 15.016 1 93.44 146 ASP B CA 1
ATOM 3579 C C . ASP B 1 146 ? -13.852 33.938 14.195 1 93.44 146 ASP B C 1
ATOM 3581 O O . ASP B 1 146 ? -14.953 34.469 13.992 1 93.44 146 ASP B O 1
ATOM 3585 N N . TYR B 1 147 ? -13.578 32.781 13.797 1 93.88 147 TYR B N 1
ATOM 3586 C CA . TYR B 1 147 ? -14.469 32.125 12.844 1 93.88 147 TYR B CA 1
ATOM 3587 C C . TYR B 1 147 ? -15.266 31.016 13.516 1 93.88 147 TYR B C 1
ATOM 3589 O O . TYR B 1 147 ? -16.469 30.859 13.258 1 93.88 147 TYR B O 1
ATOM 3597 N N . PHE B 1 148 ? -14.703 30.219 14.367 1 96.44 148 PHE B N 1
ATOM 3598 C CA . PHE B 1 148 ? -15.398 29.156 15.086 1 96.44 148 PHE B CA 1
ATOM 3599 C C . PHE B 1 148 ? -14.773 28.938 16.453 1 96.44 148 PHE B C 1
ATOM 3601 O O . PHE B 1 148 ? -13.695 29.438 16.75 1 96.44 148 PHE B O 1
ATOM 3608 N N . THR B 1 149 ? -15.453 28.172 17.375 1 96.94 149 THR B N 1
ATOM 3609 C CA . THR B 1 149 ? -15 28 18.75 1 96.94 149 THR B CA 1
ATOM 3610 C C . THR B 1 149 ? -14.227 26.703 18.906 1 96.94 149 THR B C 1
ATOM 3612 O O . THR B 1 149 ? -13.539 26.5 19.922 1 96.94 149 THR B O 1
ATOM 3615 N N . ASN B 1 150 ? -14.328 25.844 17.891 1 97.31 150 ASN B N 1
ATOM 3616 C CA . ASN B 1 150 ? -13.609 24.578 17.969 1 97.31 150 ASN B CA 1
ATOM 3617 C C . ASN B 1 150 ? -12.102 24.797 18.094 1 97.31 150 ASN B C 1
ATOM 3619 O O . ASN B 1 150 ? -11.539 25.672 17.438 1 97.31 150 ASN B O 1
ATOM 3623 N N . THR B 1 151 ? -11.43 24.031 18.891 1 98 151 THR B N 1
ATOM 3624 C CA . THR B 1 151 ? -9.977 24.078 18.953 1 98 151 THR B CA 1
ATOM 3625 C C . THR B 1 151 ? -9.367 23 18.047 1 98 151 THR B C 1
ATOM 3627 O O . THR B 1 151 ? -8.219 23.125 17.625 1 98 151 THR B O 1
ATOM 3630 N N . VAL B 1 152 ? -10.164 21.938 17.875 1 98.5 152 VAL B N 1
ATOM 3631 C CA . VAL B 1 152 ? -9.727 20.844 17.016 1 98.5 152 VAL B CA 1
ATOM 3632 C C . VAL B 1 152 ? -10.875 20.422 16.109 1 98.5 152 VAL B C 1
ATOM 3634 O O . VAL B 1 152 ? -12 20.219 16.562 1 98.5 152 VAL B O 1
ATOM 3637 N N . LEU B 1 153 ? -10.664 20.406 14.812 1 98.12 153 LEU B N 1
ATOM 3638 C CA . LEU B 1 153 ? -11.57 19.766 13.859 1 98.12 153 LEU B CA 1
ATOM 3639 C C . LEU B 1 153 ? -11.062 18.375 13.477 1 98.12 153 LEU B C 1
ATOM 3641 O O . LEU B 1 153 ? -9.875 18.203 13.188 1 98.12 153 LEU B O 1
ATOM 3645 N N . THR B 1 154 ? -11.906 17.391 13.477 1 98.31 154 THR B N 1
ATOM 3646 C CA . THR B 1 154 ? -11.469 16 13.328 1 98.31 154 THR B CA 1
ATOM 3647 C C . THR B 1 154 ? -12.234 15.312 12.203 1 98.31 154 THR B C 1
ATOM 3649 O O . THR B 1 154 ? -13.445 15.492 12.07 1 98.31 154 THR B O 1
ATOM 3652 N N . LYS B 1 155 ? -11.539 14.633 11.367 1 97.19 155 LYS B N 1
ATOM 3653 C CA . LYS B 1 155 ? -12.07 13.68 10.398 1 97.19 155 LYS B CA 1
ATOM 3654 C C . LYS B 1 155 ? -11.695 12.25 10.766 1 97.19 155 LYS B C 1
ATOM 3656 O O . LYS B 1 155 ? -10.516 11.953 10.992 1 97.19 155 LYS B O 1
ATOM 3661 N N . THR B 1 156 ? -12.672 11.305 10.812 1 97.5 156 THR B N 1
ATOM 3662 C CA . THR B 1 156 ? -12.414 9.93 11.234 1 97.5 156 THR B CA 1
ATOM 3663 C C . THR B 1 156 ? -12.766 8.945 10.117 1 97.5 156 THR B C 1
ATOM 3665 O O . THR B 1 156 ? -13.812 9.078 9.477 1 97.5 156 THR B O 1
ATOM 3668 N N . TYR B 1 157 ? -11.891 8.008 9.867 1 95.62 157 TYR B N 1
ATOM 3669 C CA . TYR B 1 157 ? -12.117 6.941 8.898 1 95.62 157 TYR B CA 1
ATOM 3670 C C . TYR B 1 157 ? -12.125 5.578 9.586 1 95.62 157 TYR B C 1
ATOM 3672 O O . TYR B 1 157 ? -11.203 5.25 10.336 1 95.62 157 TYR B O 1
ATOM 3680 N N . PHE B 1 158 ? -13.172 4.785 9.336 1 93.5 158 PHE B N 1
ATOM 3681 C CA . PHE B 1 158 ? -13.305 3.457 9.93 1 93.5 158 PHE B CA 1
ATOM 3682 C C . PHE B 1 158 ? -12.992 2.373 8.906 1 93.5 158 PHE B C 1
ATOM 3684 O O . PHE B 1 158 ? -13.484 2.422 7.773 1 93.5 158 PHE B O 1
ATOM 3691 N N . LEU B 1 159 ? -12.227 1.435 9.289 1 92.25 159 LEU B N 1
ATOM 3692 C CA . LEU B 1 159 ? -11.773 0.37 8.398 1 92.25 159 LEU B CA 1
ATOM 3693 C C . LEU B 1 159 ? -12.32 -0.981 8.852 1 92.25 159 LEU B C 1
ATOM 3695 O O . LEU B 1 159 ? -12.305 -1.295 10.039 1 92.25 159 LEU B O 1
ATOM 3699 N N . ASN B 1 160 ? -12.859 -1.691 7.969 1 91.62 160 ASN B N 1
ATOM 3700 C CA . ASN B 1 160 ? -13.203 -3.094 8.188 1 91.62 160 ASN B CA 1
ATOM 3701 C C . ASN B 1 160 ? -12.086 -4.023 7.723 1 91.62 160 ASN B C 1
ATOM 3703 O O . ASN B 1 160 ? -11.797 -4.098 6.527 1 91.62 160 ASN B O 1
ATOM 3707 N N . CYS B 1 161 ? -11.484 -4.762 8.633 1 91.5 161 CYS B N 1
ATOM 3708 C CA . CYS B 1 161 ? -10.336 -5.609 8.32 1 91.5 161 CYS B CA 1
ATOM 3709 C C . CYS B 1 161 ? -10.75 -7.07 8.219 1 91.5 161 CYS B C 1
ATOM 3711 O O . CYS B 1 161 ? -9.922 -7.938 7.945 1 91.5 161 CYS B O 1
ATOM 3713 N N . LEU B 1 162 ? -11.977 -7.371 8.461 1 93.62 162 LEU B N 1
ATOM 3714 C CA . LEU B 1 162 ? -12.461 -8.75 8.469 1 93.62 162 LEU B CA 1
ATOM 3715 C C . LEU B 1 162 ? -13.18 -9.078 7.172 1 93.62 162 LEU B C 1
ATOM 3717 O O . LEU B 1 162 ? -13.797 -8.211 6.559 1 93.62 162 LEU B O 1
ATOM 3721 N N . PRO B 1 163 ? -13.078 -10.344 6.746 1 93.81 163 PRO B N 1
ATOM 3722 C CA . PRO B 1 163 ? -13.867 -10.766 5.586 1 93.81 163 PRO B CA 1
ATOM 3723 C C . PRO B 1 163 ? -15.375 -10.695 5.844 1 93.81 163 PRO B C 1
ATOM 3725 O O . PRO B 1 163 ? -15.812 -10.859 6.984 1 93.81 163 PRO B O 1
ATOM 3728 N N . ASP B 1 164 ? -16.109 -10.406 4.773 1 90.88 164 ASP B N 1
ATOM 3729 C CA . ASP B 1 164 ? -17.562 -10.5 4.859 1 90.88 164 ASP B CA 1
ATOM 3730 C C . ASP B 1 164 ? -18 -11.922 5.176 1 90.88 164 ASP B C 1
ATOM 3732 O O . ASP B 1 164 ? -17.688 -12.859 4.438 1 90.88 164 ASP B O 1
ATOM 3736 N N . PRO B 1 165 ? -18.719 -12.086 6.234 1 91.94 165 PRO B N 1
ATOM 3737 C CA . PRO B 1 165 ? -19.156 -13.438 6.586 1 91.94 165 PRO B CA 1
ATOM 3738 C C . PRO B 1 165 ? -20 -14.086 5.492 1 91.94 165 PRO B C 1
ATOM 3740 O O . PRO B 1 165 ? -19.969 -15.312 5.344 1 91.94 165 PRO B O 1
ATOM 3743 N N . ASP B 1 166 ? -20.719 -13.32 4.664 1 91.19 166 ASP B N 1
ATOM 3744 C CA . ASP B 1 166 ? -21.594 -13.844 3.621 1 91.19 166 ASP B CA 1
ATOM 3745 C C . ASP B 1 166 ? -20.797 -14.172 2.355 1 91.19 166 ASP B C 1
ATOM 3747 O O . ASP B 1 166 ? -21.266 -14.914 1.495 1 91.19 166 ASP B O 1
ATOM 3751 N N . ASP B 1 167 ? -19.625 -13.633 2.217 1 91.62 167 ASP B N 1
ATOM 3752 C CA . ASP B 1 167 ? -18.766 -13.891 1.064 1 91.62 167 ASP B CA 1
ATOM 3753 C C . ASP B 1 167 ? -17.297 -13.727 1.431 1 91.62 167 ASP B C 1
ATOM 3755 O O . ASP B 1 167 ? -16.609 -12.859 0.889 1 91.62 167 ASP B O 1
ATOM 3759 N N . PRO B 1 168 ? -16.859 -14.625 2.281 1 93.69 168 PRO B N 1
ATOM 3760 C CA . PRO B 1 168 ? -15.5 -14.461 2.809 1 93.69 168 PRO B CA 1
ATOM 3761 C C . PRO B 1 168 ? -14.43 -14.57 1.726 1 93.69 168 PRO B C 1
ATOM 3763 O O . PRO B 1 168 ? -13.352 -13.984 1.859 1 93.69 168 PRO B O 1
ATOM 3766 N N . LEU B 1 169 ? -14.68 -15.242 0.631 1 93.75 169 LEU B N 1
ATOM 3767 C CA . LEU B 1 169 ? -13.688 -15.477 -0.412 1 93.75 169 LEU B CA 1
ATOM 3768 C C . LEU B 1 169 ? -13.453 -14.219 -1.238 1 93.75 169 LEU B C 1
ATOM 3770 O O . LEU B 1 169 ? -12.477 -14.133 -1.989 1 93.75 169 LEU B O 1
ATOM 3774 N N . ALA B 1 170 ? -14.289 -13.273 -1.063 1 89 170 ALA B N 1
ATOM 3775 C CA . ALA B 1 170 ? -14.156 -12.016 -1.788 1 89 170 ALA B CA 1
ATOM 3776 C C . ALA B 1 170 ? -13.25 -11.047 -1.035 1 89 170 ALA B C 1
ATOM 3778 O O . ALA B 1 170 ? -13.039 -9.914 -1.478 1 89 170 ALA B O 1
ATOM 3779 N N . TYR B 1 171 ? -12.758 -11.477 0.029 1 91.12 171 TYR B N 1
ATOM 3780 C CA . TYR B 1 171 ? -11.906 -10.641 0.868 1 91.12 171 TYR B CA 1
ATOM 3781 C C . TYR B 1 171 ? -10.711 -10.109 0.08 1 91.12 171 TYR B C 1
ATOM 3783 O O . TYR B 1 171 ? -10.008 -10.883 -0.58 1 91.12 171 TYR B O 1
ATOM 3791 N N . ASP B 1 172 ? -10.484 -8.852 0.19 1 86.88 172 ASP B N 1
ATOM 3792 C CA . ASP B 1 172 ? -9.391 -8.219 -0.539 1 86.88 172 ASP B CA 1
ATOM 3793 C C . ASP B 1 172 ? -8.641 -7.223 0.342 1 86.88 172 ASP B C 1
ATOM 3795 O O . ASP B 1 172 ? -8.195 -6.18 -0.136 1 86.88 172 ASP B O 1
ATOM 3799 N N . GLY B 1 173 ? -8.594 -7.457 1.611 1 88.81 173 GLY B N 1
ATOM 3800 C CA . GLY B 1 173 ? -7.906 -6.566 2.529 1 88.81 173 GLY B CA 1
ATOM 3801 C C . GLY B 1 173 ? -8.844 -5.629 3.268 1 88.81 173 GLY B C 1
ATOM 3802 O O . GLY B 1 173 ? -10.062 -5.781 3.199 1 88.81 173 GLY B O 1
ATOM 3803 N N . ALA B 1 174 ? -8.234 -4.723 4.012 1 87.19 174 ALA B N 1
ATOM 3804 C CA . ALA B 1 174 ? -9.016 -3.766 4.793 1 87.19 174 ALA B CA 1
ATOM 3805 C C . ALA B 1 174 ? -9.758 -2.793 3.883 1 87.19 174 ALA B C 1
ATOM 3807 O O . ALA B 1 174 ? -9.219 -2.344 2.869 1 87.19 174 ALA B O 1
ATOM 3808 N N . GLU B 1 175 ? -10.984 -2.494 4.242 1 84.5 175 GLU B N 1
ATOM 3809 C CA . GLU B 1 175 ? -11.812 -1.563 3.477 1 84.5 175 GLU B CA 1
ATOM 3810 C C . GLU B 1 175 ? -12.383 -0.471 4.371 1 84.5 175 GLU B C 1
ATOM 3812 O O . GLU B 1 175 ? -12.789 -0.739 5.508 1 84.5 175 GLU B O 1
ATOM 3817 N N . ILE B 1 176 ? -12.359 0.731 3.822 1 86.31 176 ILE B N 1
ATOM 3818 C CA . ILE B 1 176 ? -13.031 1.807 4.539 1 86.31 176 ILE B CA 1
ATOM 3819 C C . ILE B 1 176 ? -14.547 1.629 4.43 1 86.31 176 ILE B C 1
ATOM 3821 O O . ILE B 1 176 ? -15.07 1.375 3.346 1 86.31 176 ILE B O 1
ATOM 3825 N N . TYR B 1 177 ? -15.281 1.688 5.484 1 84.44 177 TYR B N 1
ATOM 3826 C CA . TYR B 1 177 ? -16.719 1.458 5.379 1 84.44 177 TYR B CA 1
ATOM 3827 C C . TYR B 1 177 ? -17.5 2.623 5.969 1 84.44 177 TYR B C 1
ATOM 3829 O O . TYR B 1 177 ? -18.719 2.732 5.766 1 84.44 177 TYR B O 1
ATOM 3837 N N . LYS B 1 178 ? -16.828 3.527 6.641 1 87.62 178 LYS B N 1
ATOM 3838 C CA . LYS B 1 178 ? -17.5 4.656 7.281 1 87.62 178 LYS B CA 1
ATOM 3839 C C . LYS B 1 178 ? -16.547 5.832 7.461 1 87.62 178 LYS B C 1
ATOM 3841 O O . LYS B 1 178 ? -15.344 5.641 7.664 1 87.62 178 LYS B O 1
ATOM 3846 N N . CYS B 1 179 ? -17.062 6.953 7.238 1 92.75 179 CYS B N 1
ATOM 3847 C CA . CYS B 1 179 ? -16.344 8.203 7.465 1 92.75 179 CYS B CA 1
ATOM 3848 C C . CYS B 1 179 ? -17.172 9.164 8.297 1 92.75 179 CYS B C 1
ATOM 3850 O O . CYS B 1 179 ? -18.375 9.297 8.086 1 92.75 179 CYS B O 1
ATOM 3852 N N . GLU B 1 180 ? -16.547 9.75 9.281 1 94.75 180 GLU B N 1
ATOM 3853 C CA . GLU B 1 180 ? -17.234 10.711 10.133 1 94.75 180 GLU B CA 1
ATOM 3854 C C . GLU B 1 180 ? -16.469 12.023 10.219 1 94.75 180 GLU B C 1
ATOM 3856 O O . GLU B 1 180 ? -15.25 12.031 10.391 1 94.75 180 GLU B O 1
ATOM 3861 N N . GLY B 1 181 ? -17.172 13.086 9.984 1 96 181 GLY B N 1
ATOM 3862 C CA . GLY B 1 181 ? -16.594 14.406 10.219 1 96 181 GLY B CA 1
ATOM 3863 C C . GLY B 1 181 ? -16.938 14.969 11.586 1 96 181 GLY B C 1
ATOM 3864 O O . GLY B 1 181 ? -17 14.227 12.57 1 96 181 GLY B O 1
ATOM 3865 N N . CYS B 1 182 ? -16.875 16.281 11.68 1 95 182 CYS B N 1
ATOM 3866 C CA . CYS B 1 182 ? -17.25 16.906 12.945 1 95 182 CYS B CA 1
ATOM 3867 C C . CYS B 1 182 ? -18.031 18.203 12.695 1 95 182 CYS B C 1
ATOM 3869 O O . CYS B 1 182 ? -17.938 18.781 11.617 1 95 182 CYS B O 1
ATOM 3871 N N . VAL B 1 183 ? -18.797 18.578 13.672 1 95.69 183 VAL B N 1
ATOM 3872 C CA . VAL B 1 183 ? -19.594 19.812 13.602 1 95.69 183 VAL B CA 1
ATOM 3873 C C . VAL B 1 183 ? -18.703 21.016 13.906 1 95.69 183 VAL B C 1
ATOM 3875 O O . VAL B 1 183 ? -17.969 21.016 14.891 1 95.69 183 VAL B O 1
ATOM 3878 N N . ILE B 1 184 ? -18.688 21.922 13.031 1 96.56 184 ILE B N 1
ATOM 3879 C CA . ILE B 1 184 ? -17.953 23.172 13.258 1 96.56 184 ILE B CA 1
ATOM 3880 C C . ILE B 1 184 ? -18.875 24.203 13.922 1 96.56 184 ILE B C 1
ATOM 3882 O O . ILE B 1 184 ? -19.953 24.5 13.398 1 96.56 184 ILE B O 1
ATOM 3886 N N . ASP B 1 185 ? -18.5 24.688 15.062 1 96.12 185 ASP B N 1
ATOM 3887 C CA . ASP B 1 185 ? -19.25 25.703 15.797 1 96.12 185 ASP B CA 1
ATOM 3888 C C . ASP B 1 185 ? -18.891 27.109 15.328 1 96.12 185 ASP B C 1
ATOM 3890 O O . ASP B 1 185 ? -18.234 27.859 16.062 1 96.12 185 ASP B O 1
ATOM 3894 N N . TRP B 1 186 ? -19.406 27.516 14.234 1 94.69 186 TRP B N 1
ATOM 3895 C CA . TRP B 1 186 ? -19.094 28.797 13.609 1 94.69 186 TRP B CA 1
ATOM 3896 C C . TRP B 1 186 ? -19.562 29.953 14.477 1 94.69 186 TRP B C 1
ATOM 3898 O O . TRP B 1 186 ? -20.656 29.922 15.047 1 94.69 186 TRP B O 1
ATOM 3908 N N . LYS B 1 187 ? -18.672 30.922 14.609 1 91.69 187 LYS B N 1
ATOM 3909 C CA . LYS B 1 187 ? -19.062 32.156 15.297 1 91.69 187 LYS B CA 1
ATOM 3910 C C . LYS B 1 187 ? -19.953 33 14.422 1 91.69 187 LYS B C 1
ATOM 3912 O O . LYS B 1 187 ? -19.844 32.969 13.195 1 91.69 187 LYS B O 1
ATOM 3917 N N . GLN B 1 188 ? -21.141 33.469 14.961 1 71.5 188 GLN B N 1
ATOM 3918 C CA . GLN B 1 188 ? -22.172 34.25 14.273 1 71.5 188 GLN B CA 1
ATOM 3919 C C . GLN B 1 188 ? -21.562 35.406 13.461 1 71.5 188 GLN B C 1
ATOM 3921 O O . GLN B 1 188 ? -20.766 36.188 13.984 1 71.5 188 GLN B O 1
ATOM 3926 N N . THR B 1 189 ? -20.922 35.094 12.398 1 58.75 189 THR B N 1
ATOM 3927 C CA . THR B 1 189 ? -20.609 36.281 11.633 1 58.75 189 THR B CA 1
ATOM 3928 C C . THR B 1 189 ? -21.875 36.938 11.07 1 58.75 189 THR B C 1
ATOM 3930 O O . THR B 1 189 ? -22.828 36.219 10.719 1 58.75 189 THR B O 1
ATOM 3933 N N . LYS B 1 190 ? -22.062 38.188 11.391 1 51.16 190 LYS B N 1
ATOM 3934 C CA . LYS B 1 190 ? -23.141 39.031 10.859 1 51.16 190 LYS B CA 1
ATOM 3935 C C . LYS B 1 190 ? -23.484 38.656 9.422 1 51.16 190 LYS B C 1
ATOM 3937 O O . LYS B 1 190 ? -24.656 38.656 9.039 1 51.16 190 LYS B O 1
ATOM 3942 N N . ASP B 1 191 ? -22.547 38.719 8.461 1 47.22 191 ASP B N 1
ATOM 3943 C CA . ASP B 1 191 ? -22.781 38.656 7.023 1 47.22 191 ASP B CA 1
ATOM 3944 C C . ASP B 1 191 ? -22.938 37.219 6.535 1 47.22 191 ASP B C 1
ATOM 3946 O O . ASP B 1 191 ? -22.156 36.75 5.703 1 47.22 191 ASP B O 1
ATOM 3950 N N . GLN B 1 192 ? -23.156 36.281 7.391 1 48.84 192 GLN B N 1
ATOM 3951 C CA . GLN B 1 192 ? -23.328 34.969 6.809 1 48.84 192 GLN B CA 1
ATOM 3952 C C . GLN B 1 192 ? -24.531 34.938 5.875 1 48.84 192 GLN B C 1
ATOM 3954 O O . GLN B 1 192 ? -25.609 34.438 6.25 1 48.84 192 GLN B O 1
ATOM 3959 N N . THR B 1 193 ? -24.859 36 5.32 1 39.94 193 THR B N 1
ATOM 3960 C CA . THR B 1 193 ? -25.859 35.781 4.277 1 39.94 193 THR B CA 1
ATOM 3961 C C . THR B 1 193 ? -25.5 34.562 3.439 1 39.94 193 THR B C 1
ATOM 3963 O O . THR B 1 193 ? -24.391 34.469 2.906 1 39.94 193 THR B O 1
ATOM 3966 N N . LYS B 1 194 ? -26.094 33.531 3.643 1 45.34 194 LYS B N 1
ATOM 3967 C CA . LYS B 1 194 ? -26.125 32.375 2.736 1 45.34 194 LYS B CA 1
ATOM 3968 C C . LYS B 1 194 ? -26.047 32.844 1.28 1 45.34 194 LYS B C 1
ATOM 3970 O O . LYS B 1 194 ? -27.062 33.156 0.667 1 45.34 194 LYS B O 1
ATOM 3975 N N . THR B 1 195 ? -25.312 33.781 0.822 1 42.59 195 THR B N 1
ATOM 3976 C CA . THR B 1 195 ? -25.484 33.906 -0.619 1 42.59 195 THR B CA 1
ATOM 3977 C C . THR B 1 195 ? -25.359 32.562 -1.314 1 42.59 195 THR B C 1
ATOM 3979 O O . THR B 1 195 ? -24.5 31.75 -0.948 1 42.59 195 THR B O 1
ATOM 3982 N N . GLU B 1 196 ? -26.219 32.156 -2.191 1 47.69 196 GLU B N 1
ATOM 3983 C CA . GLU B 1 196 ? -26.531 31.016 -3.051 1 47.69 196 GLU B CA 1
ATOM 3984 C C . GLU B 1 196 ? -25.266 30.344 -3.566 1 47.69 196 GLU B C 1
ATOM 3986 O O . GLU B 1 196 ? -25.234 29.125 -3.783 1 47.69 196 GLU B O 1
ATOM 3991 N N . ASN B 1 197 ? -24.266 31.094 -4.227 1 50.22 197 ASN B N 1
ATOM 3992 C CA . ASN B 1 197 ? -23.234 30.531 -5.082 1 50.22 197 ASN B CA 1
ATOM 3993 C C . ASN B 1 197 ? -22 30.109 -4.27 1 50.22 197 ASN B C 1
ATOM 3995 O O . ASN B 1 197 ? -20.984 30.812 -4.266 1 50.22 197 ASN B O 1
ATOM 3999 N N . GLN B 1 198 ? -22.188 29.391 -3.244 1 57.31 198 GLN B N 1
ATOM 4000 C CA . GLN B 1 198 ? -21.125 29.188 -2.254 1 57.31 198 GLN B CA 1
ATOM 4001 C C . GLN B 1 198 ? -19.969 28.375 -2.84 1 57.31 198 GLN B C 1
ATOM 4003 O O . GLN B 1 198 ? -20.188 27.297 -3.391 1 57.31 198 GLN B O 1
ATOM 4008 N N . GLU B 1 199 ? -18.875 29.031 -3.213 1 66.5 199 GLU B N 1
ATOM 4009 C CA . GLU B 1 199 ? -17.625 28.391 -3.602 1 66.5 199 GLU B CA 1
ATOM 4010 C C . GLU B 1 199 ? -17.281 27.234 -2.676 1 66.5 199 GLU B C 1
ATOM 4012 O O . GLU B 1 199 ? -17.594 27.266 -1.485 1 66.5 199 GLU B O 1
ATOM 4017 N N . PRO B 1 200 ? -16.938 26.188 -3.324 1 79.38 200 PRO B N 1
ATOM 4018 C CA . PRO B 1 200 ? -16.516 25.062 -2.488 1 79.38 200 PRO B CA 1
ATOM 4019 C C . PRO B 1 200 ? -15.516 25.469 -1.409 1 79.38 200 PRO B C 1
ATOM 4021 O O . PRO B 1 200 ? -14.664 26.328 -1.644 1 79.38 200 PRO B O 1
ATOM 4024 N N . SER B 1 201 ? -15.75 25.109 -0.168 1 88.06 201 SER B N 1
ATOM 4025 C CA . SER B 1 201 ? -14.914 25.422 0.986 1 88.06 201 SER B CA 1
ATOM 4026 C C . SER B 1 201 ? -14.109 24.203 1.433 1 88.06 201 SER B C 1
ATOM 4028 O O . SER B 1 201 ? -14.609 23.078 1.404 1 88.06 201 SER B O 1
ATOM 4030 N N . PHE B 1 202 ? -12.898 24.422 1.831 1 91 202 PHE B N 1
ATOM 4031 C CA . PHE B 1 202 ? -12.047 23.391 2.426 1 91 202 PHE B CA 1
ATOM 4032 C C . PHE B 1 202 ? -12.75 22.719 3.596 1 91 202 PHE B C 1
ATOM 4034 O O . PHE B 1 202 ? -12.578 21.516 3.82 1 91 202 PHE B O 1
ATOM 4041 N N . PHE B 1 203 ? -13.523 23.438 4.324 1 93.62 203 PHE B N 1
ATOM 4042 C CA . PHE B 1 203 ? -14.07 22.969 5.594 1 93.62 203 PHE B CA 1
ATOM 4043 C C . PHE B 1 203 ? -15.219 22 5.367 1 93.62 203 PHE B C 1
ATOM 4045 O O . PHE B 1 203 ? -15.68 21.344 6.309 1 93.62 203 PHE B O 1
ATOM 4052 N N . GLU B 1 204 ? -15.648 21.844 4.102 1 89.56 204 GLU B N 1
ATOM 4053 C CA . GLU B 1 204 ? -16.594 20.766 3.758 1 89.56 204 GLU B CA 1
ATOM 4054 C C . GLU B 1 204 ? -15.953 19.391 3.963 1 89.56 204 GLU B C 1
ATOM 4056 O O . GLU B 1 204 ? -16.656 18.391 4.027 1 89.56 204 GLU B O 1
ATOM 4061 N N . PHE B 1 205 ? -14.672 19.422 4.043 1 91.62 205 PHE B N 1
ATOM 4062 C CA . PHE B 1 205 ? -13.922 18.219 4.344 1 91.62 205 PHE B CA 1
ATOM 4063 C C . PHE B 1 205 ? -14.461 17.547 5.602 1 91.62 205 PHE B C 1
ATOM 4065 O O . PHE B 1 205 ? -14.477 16.312 5.699 1 91.62 205 PHE B O 1
ATOM 4072 N N . PHE B 1 206 ? -14.938 18.297 6.57 1 95.5 206 PHE B N 1
ATOM 4073 C CA . PHE B 1 206 ? -15.367 17.797 7.867 1 95.5 206 PHE B CA 1
ATOM 4074 C C . PHE B 1 206 ? -16.844 17.438 7.848 1 95.5 206 PHE B C 1
ATOM 4076 O O . PHE B 1 206 ? -17.422 17.125 8.891 1 95.5 206 PHE B O 1
ATOM 4083 N N . SER B 1 207 ? -17.438 17.547 6.695 1 92.62 207 SER B N 1
ATOM 4084 C CA . SER B 1 207 ? -18.844 17.203 6.527 1 92.62 207 SER B CA 1
ATOM 4085 C C . SER B 1 207 ? -19.047 16.219 5.375 1 92.62 207 SER B C 1
ATOM 4087 O O . SER B 1 207 ? -19.672 16.547 4.371 1 92.62 207 SER B O 1
ATOM 4089 N N . PRO B 1 208 ? -18.594 14.984 5.566 1 91.75 208 PRO B N 1
ATOM 4090 C CA . PRO B 1 208 ? -18.766 14 4.492 1 91.75 208 PRO B CA 1
ATOM 4091 C C . PRO B 1 208 ? -20.234 13.602 4.293 1 91.75 208 PRO B C 1
ATOM 4093 O O . PRO B 1 208 ? -21.016 13.656 5.238 1 91.75 208 PRO B O 1
ATOM 4096 N N . PRO B 1 209 ? -20.469 13.227 3.096 1 87.75 209 PRO B N 1
ATOM 4097 C CA . PRO B 1 209 ? -21.828 12.742 2.861 1 87.75 209 PRO B CA 1
ATOM 4098 C C . PRO B 1 209 ? -22.094 11.398 3.521 1 87.75 209 PRO B C 1
ATOM 4100 O O . PRO B 1 209 ? -21.156 10.672 3.865 1 87.75 209 PRO B O 1
ATOM 4103 N N . LEU B 1 210 ? -23.312 11.172 3.742 1 84.19 210 LEU B N 1
ATOM 4104 C CA . LEU B 1 210 ? -23.703 9.891 4.316 1 84.19 210 LEU B CA 1
ATOM 4105 C C . LEU B 1 210 ? -23.984 8.867 3.223 1 84.19 210 LEU B C 1
ATOM 4107 O O . LEU B 1 210 ? -24.703 9.164 2.266 1 84.19 210 LEU B O 1
ATOM 4111 N N . LEU B 1 211 ? -23.312 7.738 3.357 1 83.88 211 LEU B N 1
ATOM 4112 C CA . LEU B 1 211 ? -23.594 6.668 2.408 1 83.88 211 LEU B CA 1
ATOM 4113 C C . LEU B 1 211 ? -24.969 6.082 2.648 1 83.88 211 LEU B C 1
ATOM 4115 O O . LEU B 1 211 ? -25.312 5.707 3.773 1 83.88 211 LEU B O 1
ATOM 4119 N N . PRO B 1 212 ? -25.703 6.02 1.616 1 84.81 212 PRO B N 1
ATOM 4120 C CA . PRO B 1 212 ? -27.016 5.379 1.781 1 84.81 212 PRO B CA 1
ATOM 4121 C C . PRO B 1 212 ? -26.906 3.924 2.229 1 84.81 212 PRO B C 1
ATOM 4123 O O . PRO B 1 212 ? -26 3.211 1.806 1 84.81 212 PRO B O 1
ATOM 4126 N N . GLU B 1 213 ? -27.75 3.531 3.051 1 81.12 213 GLU B N 1
ATOM 4127 C CA . GLU B 1 213 ? -27.734 2.158 3.545 1 81.12 213 GLU B CA 1
ATOM 4128 C C . GLU B 1 213 ? -28.109 1.172 2.443 1 81.12 213 GLU B C 1
ATOM 4130 O O . GLU B 1 213 ? -27.531 0.081 2.359 1 81.12 213 GLU B O 1
ATOM 4135 N N . ASP B 1 214 ? -29.094 1.634 1.604 1 83.38 214 ASP B N 1
ATOM 4136 C CA . ASP B 1 214 ? -29.578 0.796 0.511 1 83.38 214 ASP B CA 1
ATOM 4137 C C . ASP B 1 214 ? -28.688 0.942 -0.724 1 83.38 214 ASP B C 1
ATOM 4139 O O . ASP B 1 214 ? -28.641 2.01 -1.338 1 83.38 214 ASP B O 1
ATOM 4143 N N . THR B 1 215 ? -28.016 -0.111 -1.101 1 82 215 THR B N 1
ATOM 4144 C CA . THR B 1 215 ? -27.125 -0.093 -2.258 1 82 215 THR B CA 1
ATOM 4145 C C . THR B 1 215 ? -27.922 0.182 -3.537 1 82 215 THR B C 1
ATOM 4147 O O . THR B 1 215 ? -27.328 0.542 -4.562 1 82 215 THR B O 1
ATOM 4150 N N . LEU B 1 216 ? -29.25 0.011 -3.525 1 86.88 216 LEU B N 1
ATOM 4151 C CA . LEU B 1 216 ? -30.078 0.25 -4.695 1 86.88 216 LEU B CA 1
ATOM 4152 C C . LEU B 1 216 ? -30.453 1.724 -4.805 1 86.88 216 LEU B C 1
ATOM 4154 O O . LEU B 1 216 ? -31.016 2.154 -5.816 1 86.88 216 LEU B O 1
ATOM 4158 N N . ASP B 1 217 ? -30.062 2.467 -3.807 1 89.25 217 ASP B N 1
ATOM 4159 C CA . ASP B 1 217 ? -30.266 3.91 -3.867 1 89.25 217 ASP B CA 1
ATOM 4160 C C . ASP B 1 217 ? -29.531 4.52 -5.055 1 89.25 217 ASP B C 1
ATOM 4162 O O . ASP B 1 217 ? -28.344 4.23 -5.273 1 89.25 217 ASP B O 1
ATOM 4166 N N . PRO B 1 218 ? -30.203 5.297 -5.902 1 89.44 218 PRO B N 1
ATOM 4167 C CA . PRO B 1 218 ? -29.594 5.859 -7.109 1 89.44 218 PRO B CA 1
ATOM 4168 C C . PRO B 1 218 ? -28.344 6.68 -6.812 1 89.44 218 PRO B C 1
ATOM 4170 O O . PRO B 1 218 ? -27.484 6.844 -7.684 1 89.44 218 PRO B O 1
ATOM 4173 N N . ASN B 1 219 ? -28.25 7.191 -5.609 1 88.88 219 ASN B N 1
ATOM 4174 C CA . ASN B 1 219 ? -27.109 8.039 -5.27 1 88.88 219 ASN B CA 1
ATOM 4175 C C . ASN B 1 219 ? -25.969 7.227 -4.656 1 88.88 219 ASN B C 1
ATOM 4177 O O . ASN B 1 219 ? -24.906 7.77 -4.359 1 88.88 219 ASN B O 1
ATOM 4181 N N . TYR B 1 220 ? -26.203 5.992 -4.512 1 87.19 220 TYR B N 1
ATOM 4182 C CA . TYR B 1 220 ? -25.25 5.152 -3.793 1 87.19 220 TYR B CA 1
ATOM 4183 C C . TYR B 1 220 ? -23.875 5.195 -4.453 1 87.19 220 TYR B C 1
ATOM 4185 O O . TYR B 1 220 ? -22.859 5.457 -3.793 1 87.19 220 TYR B O 1
ATOM 4193 N N . CYS B 1 221 ? -23.859 4.992 -5.715 1 84.56 221 CYS B N 1
ATOM 4194 C CA . CYS B 1 221 ? -22.594 4.902 -6.434 1 84.56 221 CYS B CA 1
ATOM 4195 C C . CYS B 1 221 ? -21.844 6.23 -6.395 1 84.56 221 CYS B C 1
ATOM 4197 O O . CYS B 1 221 ? -20.641 6.262 -6.195 1 84.56 221 CYS B O 1
ATOM 4199 N N . ASP B 1 222 ? -22.578 7.258 -6.562 1 87.81 222 ASP B N 1
ATOM 4200 C CA . ASP B 1 222 ? -21.969 8.578 -6.555 1 87.81 222 ASP B CA 1
ATOM 4201 C C . ASP B 1 222 ? -21.375 8.906 -5.18 1 87.81 222 ASP B C 1
ATOM 4203 O O . ASP B 1 222 ? -20.25 9.383 -5.078 1 87.81 222 ASP B O 1
ATOM 4207 N N . VAL B 1 223 ? -22.156 8.688 -4.184 1 86.69 223 VAL B N 1
ATOM 4208 C CA . VAL B 1 223 ? -21.719 8.977 -2.824 1 86.69 223 VAL B CA 1
ATOM 4209 C C . VAL B 1 223 ? -20.531 8.086 -2.463 1 86.69 223 VAL B C 1
ATOM 4211 O O . VAL B 1 223 ? -19.578 8.547 -1.827 1 86.69 223 VAL B O 1
ATOM 4214 N N . ASN B 1 224 ? -20.578 6.918 -2.941 1 85.88 224 ASN B N 1
ATOM 4215 C CA . ASN B 1 224 ? -19.484 5.996 -2.684 1 85.88 224 ASN B CA 1
ATOM 4216 C C . ASN B 1 224 ? -18.188 6.48 -3.318 1 85.88 224 ASN B C 1
ATOM 4218 O O . ASN B 1 224 ? -17.109 6.371 -2.717 1 85.88 224 ASN B O 1
ATOM 4222 N N . ALA B 1 225 ? -18.297 6.922 -4.445 1 84.75 225 ALA B N 1
ATOM 4223 C CA . ALA B 1 225 ? -17.141 7.461 -5.137 1 84.75 225 ALA B CA 1
ATOM 4224 C C . ALA B 1 225 ? -16.562 8.664 -4.398 1 84.75 225 ALA B C 1
ATOM 4226 O O . ALA B 1 225 ? -15.344 8.805 -4.27 1 84.75 225 ALA B O 1
ATOM 4227 N N . MET B 1 226 ? -17.469 9.5 -3.926 1 85.44 226 MET B N 1
ATOM 4228 C CA . MET B 1 226 ? -17.047 10.672 -3.164 1 85.44 226 MET B CA 1
ATOM 4229 C C . MET B 1 226 ? -16.328 10.258 -1.886 1 85.44 226 MET B C 1
ATOM 4231 O O . MET B 1 226 ? -15.297 10.836 -1.535 1 85.44 226 MET B O 1
ATOM 4235 N N . LEU B 1 227 ? -16.875 9.305 -1.319 1 86.12 227 LEU B N 1
ATOM 4236 C CA . LEU B 1 227 ? -16.297 8.828 -0.066 1 86.12 227 LEU B CA 1
ATOM 4237 C C . LEU B 1 227 ? -14.938 8.188 -0.305 1 86.12 227 LEU B C 1
ATOM 4239 O O . LEU B 1 227 ? -14.031 8.336 0.511 1 86.12 227 LEU B O 1
ATOM 4243 N N . GLN B 1 228 ? -14.805 7.52 -1.385 1 85.06 228 GLN B N 1
ATOM 4244 C CA . GLN B 1 228 ? -13.516 6.926 -1.737 1 85.06 228 GLN B CA 1
ATOM 4245 C C . GLN B 1 228 ? -12.453 8 -1.94 1 85.06 228 GLN B C 1
ATOM 4247 O O . GLN B 1 228 ? -11.328 7.871 -1.453 1 85.06 228 GLN B O 1
ATOM 4252 N N . ASN B 1 229 ? -12.844 8.953 -2.639 1 85.19 229 ASN B N 1
ATOM 4253 C CA . ASN B 1 229 ? -11.922 10.062 -2.846 1 85.19 229 ASN B CA 1
ATOM 4254 C C . ASN B 1 229 ? -11.562 10.742 -1.528 1 85.19 229 ASN B C 1
ATOM 4256 O O . ASN B 1 229 ? -10.398 11.086 -1.299 1 85.19 229 ASN B O 1
ATOM 4260 N N . ASP B 1 230 ? -12.562 10.977 -0.769 1 89.69 230 ASP B N 1
ATOM 4261 C CA . ASP B 1 230 ? -12.367 11.57 0.551 1 89.69 230 ASP B CA 1
ATOM 4262 C C . ASP B 1 230 ? -11.359 10.758 1.369 1 89.69 230 ASP B C 1
ATOM 4264 O O . ASP B 1 230 ? -10.461 11.328 1.987 1 89.69 230 ASP B O 1
ATOM 4268 N N . PHE B 1 231 ? -11.531 9.5 1.241 1 89.38 231 PHE B N 1
ATOM 4269 C CA . PHE B 1 231 ? -10.617 8.617 1.962 1 89.38 231 PHE B CA 1
ATOM 4270 C C . PHE B 1 231 ? -9.203 8.742 1.415 1 89.38 231 PHE B C 1
ATOM 4272 O O . PHE B 1 231 ? -8.234 8.75 2.18 1 89.38 231 PHE B O 1
ATOM 4279 N N . GLU B 1 232 ? -9.039 8.766 0.185 1 88.19 232 GLU B N 1
ATOM 4280 C CA . GLU B 1 232 ? -7.715 8.914 -0.419 1 88.19 232 GLU B CA 1
ATOM 4281 C C . GLU B 1 232 ? -7.012 10.164 0.094 1 88.19 232 GLU B C 1
ATOM 4283 O O . GLU B 1 232 ? -5.805 10.141 0.36 1 88.19 232 GLU B O 1
ATOM 4288 N N . VAL B 1 233 ? -7.723 11.195 0.257 1 89.12 233 VAL B N 1
ATOM 4289 C CA . VAL B 1 233 ? -7.168 12.438 0.774 1 89.12 233 VAL B CA 1
ATOM 4290 C C . VAL B 1 233 ? -6.723 12.242 2.223 1 89.12 233 VAL B C 1
ATOM 4292 O O . VAL B 1 233 ? -5.609 12.625 2.59 1 89.12 233 VAL B O 1
ATOM 4295 N N . GLY B 1 234 ? -7.629 11.672 3.037 1 92.62 234 GLY B N 1
ATOM 4296 C CA . GLY B 1 234 ? -7.277 11.406 4.422 1 92.62 234 GLY B CA 1
ATOM 4297 C C . GLY B 1 234 ? -6.031 10.555 4.566 1 92.62 234 GLY B C 1
ATOM 4298 O O . GLY B 1 234 ? -5.16 10.852 5.391 1 92.62 234 GLY B O 1
ATOM 4299 N N . PHE B 1 235 ? -6 9.602 3.736 1 90.75 235 PHE B N 1
ATOM 4300 C CA . PHE B 1 235 ? -4.848 8.711 3.766 1 90.75 235 PHE B CA 1
ATOM 4301 C C . PHE B 1 235 ? -3.584 9.438 3.324 1 90.75 235 PHE B C 1
ATOM 4303 O O . PHE B 1 235 ? -2.512 9.234 3.898 1 90.75 235 PHE B O 1
ATOM 4310 N N . TYR B 1 236 ? -3.666 10.188 2.402 1 90.88 236 TYR B N 1
ATOM 4311 C CA . TYR B 1 236 ? -2.543 10.977 1.908 1 90.88 236 TYR B CA 1
ATOM 4312 C C . TYR B 1 236 ? -2.031 11.93 2.982 1 90.88 236 TYR B C 1
ATOM 4314 O O . TYR B 1 236 ? -0.82 12.047 3.188 1 90.88 236 TYR B O 1
ATOM 4322 N N . LEU B 1 237 ? -2.9 12.594 3.631 1 94.25 237 LEU B N 1
ATOM 4323 C CA . LEU B 1 237 ? -2.523 13.469 4.734 1 94.25 237 LEU B CA 1
ATOM 4324 C C . LEU B 1 237 ? -1.761 12.695 5.805 1 94.25 237 LEU B C 1
ATOM 4326 O O . LEU B 1 237 ? -0.692 13.125 6.246 1 94.25 237 LEU B O 1
ATOM 4330 N N . LYS B 1 238 ? -2.312 11.539 6.117 1 94.94 238 LYS B N 1
ATOM 4331 C CA . LYS B 1 238 ? -1.763 10.719 7.188 1 94.94 238 LYS B CA 1
ATOM 4332 C C . LYS B 1 238 ? -0.376 10.195 6.824 1 94.94 238 LYS B C 1
ATOM 4334 O O . LYS B 1 238 ? 0.561 10.297 7.621 1 94.94 238 LYS B O 1
ATOM 4339 N N . GLU B 1 239 ? -0.252 9.75 5.621 1 91.81 239 GLU B N 1
ATOM 4340 C CA . GLU B 1 239 ? 0.932 8.969 5.273 1 91.81 239 GLU B CA 1
ATOM 4341 C C . GLU B 1 239 ? 2.021 9.859 4.68 1 91.81 239 GLU B C 1
ATOM 4343 O O . GLU B 1 239 ? 3.207 9.531 4.754 1 91.81 239 GLU B O 1
ATOM 4348 N N . ARG B 1 240 ? 1.618 10.984 4.148 1 92.38 240 ARG B N 1
ATOM 4349 C CA . ARG B 1 240 ? 2.604 11.75 3.387 1 92.38 240 ARG B CA 1
ATOM 4350 C C . ARG B 1 240 ? 2.701 13.18 3.9 1 92.38 240 ARG B C 1
ATOM 4352 O O . ARG B 1 240 ? 3.771 13.617 4.328 1 92.38 240 ARG B O 1
ATOM 4359 N N . VAL B 1 241 ? 1.641 13.82 3.936 1 94 241 VAL B N 1
ATOM 4360 C CA . VAL B 1 241 ? 1.669 15.258 4.188 1 94 241 VAL B CA 1
ATOM 4361 C C . VAL B 1 241 ? 2.158 15.523 5.609 1 94 241 VAL B C 1
ATOM 4363 O O . VAL B 1 241 ? 3.064 16.328 5.816 1 94 241 VAL B O 1
ATOM 4366 N N . ILE B 1 242 ? 1.616 14.852 6.602 1 96.62 242 ILE B N 1
ATOM 4367 C CA . ILE B 1 242 ? 1.926 15.102 8.008 1 96.62 242 ILE B CA 1
ATOM 4368 C C . ILE B 1 242 ? 3.385 14.742 8.281 1 96.62 242 ILE B C 1
ATOM 4370 O O . ILE B 1 242 ? 4.141 15.562 8.812 1 96.62 242 ILE B O 1
ATOM 4374 N N . PRO B 1 243 ? 3.84 13.633 7.816 1 96.06 243 PRO B N 1
ATOM 4375 C CA . PRO B 1 243 ? 5.234 13.289 8.094 1 96.06 243 PRO B CA 1
ATOM 4376 C C . PRO B 1 243 ? 6.223 14.156 7.316 1 96.06 243 PRO B C 1
ATOM 4378 O O . PRO B 1 243 ? 7.309 14.461 7.812 1 96.06 243 PRO B O 1
ATOM 4381 N N . LYS B 1 244 ? 5.832 14.602 6.102 1 95.56 244 LYS B N 1
ATOM 4382 C CA . LYS B 1 244 ? 6.758 15.305 5.211 1 95.56 244 LYS B CA 1
ATOM 4383 C C . LYS B 1 244 ? 6.449 16.797 5.164 1 95.56 244 LYS B C 1
ATOM 4385 O O . LYS B 1 244 ? 6.789 17.469 4.195 1 95.56 244 LYS B O 1
ATOM 4390 N N . ALA B 1 245 ? 5.816 17.25 6.141 1 95.81 245 ALA B N 1
ATOM 4391 C CA . ALA B 1 245 ? 5.27 18.609 6.133 1 95.81 245 ALA B CA 1
ATOM 4392 C C . ALA B 1 245 ? 6.34 19.625 5.754 1 95.81 245 ALA B C 1
ATOM 4394 O O . ALA B 1 245 ? 6.102 20.5 4.922 1 95.81 245 ALA B O 1
ATOM 4395 N N . VAL B 1 246 ? 7.551 19.594 6.305 1 95.94 246 VAL B N 1
ATOM 4396 C CA . VAL B 1 246 ? 8.594 20.594 6.082 1 95.94 246 VAL B CA 1
ATOM 4397 C C . VAL B 1 246 ? 9.031 20.562 4.621 1 95.94 246 VAL B C 1
ATOM 4399 O O . VAL B 1 246 ? 9.367 21.594 4.047 1 95.94 246 VAL B O 1
ATOM 4402 N N . ILE B 1 247 ? 9.016 19.406 4.047 1 93.75 247 ILE B N 1
ATOM 4403 C CA . ILE B 1 247 ? 9.438 19.281 2.658 1 93.75 247 ILE B CA 1
ATOM 4404 C C . ILE B 1 247 ? 8.383 19.891 1.737 1 93.75 247 ILE B C 1
ATOM 4406 O O . ILE B 1 247 ? 8.727 20.531 0.735 1 93.75 247 ILE B O 1
ATOM 4410 N N . PHE B 1 248 ? 7.148 19.688 2.061 1 91.62 248 PHE B N 1
ATOM 4411 C CA . PHE B 1 248 ? 6.09 20.391 1.341 1 91.62 248 PHE B CA 1
ATOM 4412 C C . PHE B 1 248 ? 6.234 21.891 1.487 1 91.62 248 PHE B C 1
ATOM 4414 O O . PHE B 1 248 ? 6.078 22.641 0.516 1 91.62 248 PHE B O 1
ATOM 4421 N N . PHE B 1 249 ? 6.535 22.297 2.699 1 93 249 PHE B N 1
ATOM 4422 C CA . PHE B 1 249 ? 6.66 23.719 2.996 1 93 249 PHE B CA 1
ATOM 4423 C C . PHE B 1 249 ? 7.77 24.359 2.162 1 93 249 PHE B C 1
ATOM 4425 O O . PHE B 1 249 ? 7.594 25.438 1.604 1 93 249 PHE B O 1
ATOM 4432 N N . THR B 1 250 ? 8.891 23.656 2.086 1 91.44 250 THR B N 1
ATOM 4433 C CA . THR B 1 250 ? 10.047 24.203 1.387 1 91.44 250 THR B CA 1
ATOM 4434 C C . THR B 1 250 ? 9.906 24.016 -0.122 1 91.44 250 THR B C 1
ATOM 4436 O O . THR B 1 250 ? 10.672 24.594 -0.898 1 91.44 250 THR B O 1
ATOM 4439 N N . GLY B 1 251 ? 8.953 23.172 -0.583 1 86.12 251 GLY B N 1
ATOM 4440 C CA . GLY B 1 251 ? 8.703 22.953 -2 1 86.12 251 GLY B CA 1
ATOM 4441 C C . GLY B 1 251 ? 9.625 21.922 -2.617 1 86.12 251 GLY B C 1
ATOM 4442 O O . GLY B 1 251 ? 9.711 21.812 -3.842 1 86.12 251 GLY B O 1
ATOM 4443 N N . GLU B 1 252 ? 10.406 21.281 -1.868 1 82.56 252 GLU B N 1
ATOM 4444 C CA . GLU B 1 252 ? 11.312 20.266 -2.373 1 82.56 252 GLU B CA 1
ATOM 4445 C C . GLU B 1 252 ? 10.539 19.062 -2.926 1 82.56 252 GLU B C 1
ATOM 4447 O O . GLU B 1 252 ? 11.078 18.281 -3.707 1 82.56 252 GLU B O 1
ATOM 4452 N N . ILE B 1 253 ? 9.398 18.797 -2.438 1 70.69 253 ILE B N 1
ATOM 4453 C CA . ILE B 1 253 ? 8.453 17.844 -3.02 1 70.69 253 ILE B CA 1
ATOM 4454 C C . ILE B 1 253 ? 7.273 18.594 -3.623 1 70.69 253 ILE B C 1
ATOM 4456 O O . ILE B 1 253 ? 6.809 19.594 -3.064 1 70.69 253 ILE B O 1
ATOM 4460 N N . ALA B 1 254 ? 7.152 18.797 -4.984 1 55.75 254 ALA B N 1
ATOM 4461 C CA . ALA B 1 254 ? 5.863 19.312 -5.438 1 55.75 254 ALA B CA 1
ATOM 4462 C C . ALA B 1 254 ? 4.961 18.188 -5.926 1 55.75 254 ALA B C 1
ATOM 4464 O O . ALA B 1 254 ? 5.316 17.469 -6.855 1 55.75 254 ALA B O 1
ATOM 4465 N N . ASP B 1 255 ? 4.445 17.453 -5.07 1 55.5 255 ASP B N 1
ATOM 4466 C CA . ASP B 1 255 ? 3.52 16.391 -5.445 1 55.5 255 ASP B CA 1
ATOM 4467 C C . ASP B 1 255 ? 2.08 16.891 -5.457 1 55.5 255 ASP B C 1
ATOM 4469 O O . ASP B 1 255 ? 1.553 17.312 -4.422 1 55.5 255 ASP B O 1
ATOM 4473 N N . CYS B 1 256 ? 1.736 17.719 -6.516 1 47.84 256 CYS B N 1
ATOM 4474 C CA . CYS B 1 256 ? 0.338 18.125 -6.512 1 47.84 256 CYS B CA 1
ATOM 4475 C C . CYS B 1 256 ? -0.585 16.922 -6.688 1 47.84 256 CYS B C 1
ATOM 4477 O O . CYS B 1 256 ? -0.509 16.219 -7.695 1 47.84 256 CYS B O 1
ATOM 4479 N N . GLN B 1 257 ? -0.845 16.266 -5.715 1 48.59 257 GLN B N 1
ATOM 4480 C CA . GLN B 1 257 ? -1.91 15.273 -5.879 1 48.59 257 GLN B CA 1
ATOM 4481 C C . GLN B 1 257 ? -3.174 15.922 -6.441 1 48.59 257 GLN B C 1
ATOM 4483 O O . GLN B 1 257 ? -3.809 16.734 -5.777 1 48.59 257 GLN B O 1
ATOM 4488 N N . SER B 1 258 ? -3.115 16.375 -7.75 1 42.22 258 SER B N 1
ATOM 4489 C CA . SER B 1 258 ? -4.418 16.766 -8.281 1 42.22 258 SER B CA 1
ATOM 4490 C C . SER B 1 258 ? -5.438 15.641 -8.125 1 42.22 258 SER B C 1
ATOM 4492 O O . SER B 1 258 ? -5.078 14.461 -8.148 1 42.22 258 SER B O 1
ATOM 4494 N N . SER B 1 259 ? -6.441 15.891 -7.266 1 41.47 259 SER B N 1
ATOM 4495 C CA . SER B 1 259 ? -7.574 14.984 -7.445 1 41.47 259 SER B CA 1
ATOM 4496 C C . SER B 1 259 ? -7.801 14.672 -8.922 1 41.47 259 SER B C 1
ATOM 4498 O O . SER B 1 259 ? -8.062 15.578 -9.719 1 41.47 259 SER B O 1
ATOM 4500 N N . SER B 1 260 ? -7.117 13.984 -9.562 1 36.03 260 SER B N 1
ATOM 4501 C CA . SER B 1 260 ? -7.453 13.633 -10.938 1 36.03 260 SER B CA 1
ATOM 4502 C C . SER B 1 260 ? -8.961 13.539 -11.133 1 36.03 260 SER B C 1
ATOM 4504 O O . SER B 1 260 ? -9.594 12.562 -10.719 1 36.03 260 SER B O 1
ATOM 4506 N N . GLY B 1 261 ? -9.93 14.461 -10.852 1 32.16 261 GLY B N 1
ATOM 4507 C CA . GLY B 1 261 ? -10.977 14.5 -11.852 1 32.16 261 GLY B CA 1
ATOM 4508 C C . GLY B 1 261 ? -10.461 14.32 -13.266 1 32.16 261 GLY B C 1
ATOM 4509 O O . GLY B 1 261 ? -9.258 14.383 -13.508 1 32.16 261 GLY B O 1
ATOM 4510 N N . SER B 1 262 ? -11.43 13.984 -14.328 1 32.25 262 SER B N 1
ATOM 4511 C CA . SER B 1 262 ? -11.25 14.039 -15.773 1 32.25 262 SER B CA 1
ATOM 4512 C C . SER B 1 262 ? -10.445 15.266 -16.188 1 32.25 262 SER B C 1
ATOM 4514 O O . SER B 1 262 ? -10.812 16.391 -15.867 1 32.25 262 SER B O 1
ATOM 4516 N N . GLU B 1 263 ? -9.195 15.25 -16.094 1 31.56 263 GLU B N 1
ATOM 4517 C CA . GLU B 1 263 ? -8.547 16.297 -16.875 1 31.56 263 GLU B CA 1
ATOM 4518 C C . GLU B 1 263 ? -9.336 16.625 -18.141 1 31.56 263 GLU B C 1
ATOM 4520 O O . GLU B 1 263 ? -9.398 15.805 -19.062 1 31.56 263 GLU B O 1
ATOM 4525 N N . THR B 1 264 ? -10.562 17.141 -17.969 1 27.88 264 THR B N 1
ATOM 4526 C CA . THR B 1 264 ? -11.047 17.906 -19.125 1 27.88 264 THR B CA 1
ATOM 4527 C C . THR B 1 264 ? -9.961 18.812 -19.672 1 27.88 264 THR B C 1
ATOM 4529 O O . THR B 1 264 ? -9.406 19.641 -18.938 1 27.88 264 THR B O 1
ATOM 4532 N N . GLU B 1 265 ? -9.133 18.234 -20.531 1 28.98 265 GLU B N 1
ATOM 4533 C CA . GLU B 1 265 ? -8.383 19.062 -21.484 1 28.98 265 GLU B CA 1
ATOM 4534 C C . GLU B 1 265 ? -9.164 20.312 -21.859 1 28.98 265 GLU B C 1
ATOM 4536 O O . GLU B 1 265 ? -10.195 20.234 -22.516 1 28.98 265 GLU B O 1
ATOM 4541 N N . SER B 1 266 ? -9.32 21.172 -20.906 1 27.73 266 SER B N 1
ATO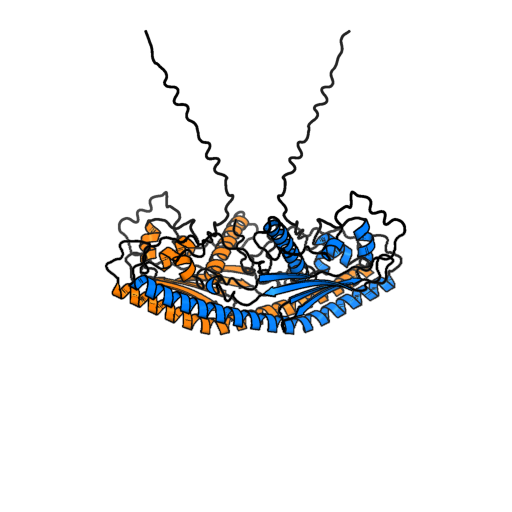M 4542 C CA . SER B 1 266 ? -9.789 22.453 -21.391 1 27.73 266 SER B CA 1
ATOM 4543 C C . SER B 1 266 ? -8.992 22.906 -22.609 1 27.73 266 SER B C 1
ATOM 4545 O O . SER B 1 266 ? -7.77 23.062 -22.547 1 27.73 266 SER B O 1
ATOM 4547 N N . GLU B 1 267 ? -9.312 22.266 -23.781 1 27.69 267 GLU B N 1
ATOM 4548 C CA . GLU B 1 267 ? -9.008 22.859 -25.078 1 27.69 267 GLU B CA 1
ATOM 4549 C C . GLU B 1 267 ? -9.203 24.375 -25.047 1 27.69 267 GLU B C 1
ATOM 4551 O O . GLU B 1 267 ? -10.32 24.859 -24.859 1 27.69 267 GLU B O 1
ATOM 4556 N N . ASP B 1 268 ? -8.281 24.984 -24.297 1 28.12 268 ASP B N 1
ATOM 4557 C CA . ASP B 1 268 ? -8.234 26.438 -24.531 1 28.12 268 ASP B CA 1
ATOM 4558 C C . ASP B 1 268 ? -8.438 26.75 -26.016 1 28.12 268 ASP B C 1
ATOM 4560 O O . ASP B 1 268 ? -7.578 26.453 -26.844 1 28.12 268 ASP B O 1
ATOM 4564 N N . THR B 1 269 ? -9.625 26.328 -26.453 1 28.33 269 THR B N 1
ATOM 4565 C CA . THR B 1 269 ? -10.023 26.875 -27.75 1 28.33 269 THR B CA 1
ATOM 4566 C C . THR B 1 269 ? -9.727 28.375 -27.812 1 28.33 269 THR B C 1
ATOM 4568 O O . THR B 1 269 ? -10.266 29.141 -27.016 1 28.33 269 THR B O 1
ATOM 4571 N N . GLU B 1 270 ? -8.367 28.656 -27.938 1 28.81 270 GLU B N 1
ATOM 4572 C CA . GLU B 1 270 ? -7.984 29.984 -28.375 1 28.81 270 GLU B CA 1
ATOM 4573 C C . GLU B 1 270 ? -8.992 30.547 -29.375 1 28.81 270 GLU B C 1
ATOM 4575 O O . GLU B 1 270 ? -9.148 30.016 -30.469 1 28.81 270 GLU B O 1
ATOM 4580 N N . ASP B 1 271 ? -10.219 30.75 -28.844 1 28.88 271 ASP B N 1
ATOM 4581 C CA . ASP B 1 271 ? -11.156 31.531 -29.641 1 28.88 271 ASP B CA 1
ATOM 4582 C C . ASP B 1 271 ? -10.469 32.781 -30.234 1 28.88 271 ASP B C 1
ATOM 4584 O O . ASP B 1 271 ? -10.078 33.688 -29.5 1 28.88 271 ASP B O 1
ATOM 4588 N N . GLU B 1 272 ? -9.477 32.469 -31.172 1 29.91 272 GLU B N 1
ATOM 4589 C CA . GLU B 1 272 ? -8.977 33.531 -32.062 1 29.91 272 GLU B CA 1
ATOM 4590 C C . 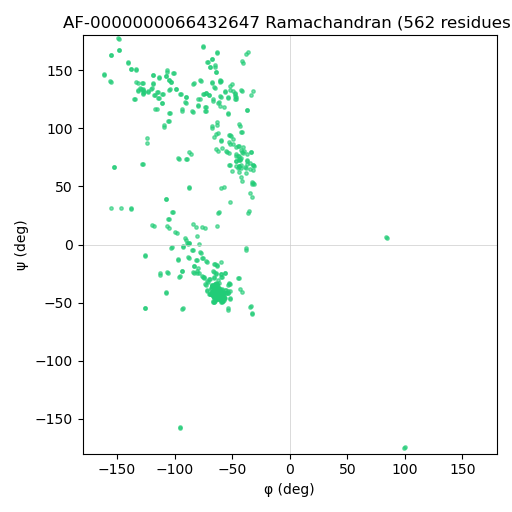GLU B 1 272 ? -10.117 34.406 -32.562 1 29.91 272 GLU B C 1
ATOM 4592 O O . GLU B 1 272 ? -10.922 34 -33.406 1 29.91 272 GLU B O 1
ATOM 4597 N N . SER B 1 273 ? -10.906 34.969 -31.609 1 28.41 273 SER B N 1
ATOM 4598 C CA . SER B 1 273 ? -11.883 36 -32 1 28.41 273 SER B CA 1
ATOM 4599 C C . SER B 1 273 ? -11.266 36.969 -33 1 28.41 273 SER B C 1
ATOM 4601 O O . SER B 1 273 ? -10.312 37.688 -32.656 1 28.41 273 SER B O 1
ATOM 4603 N N . ASP B 1 274 ? -11.102 36.531 -34.25 1 28.91 274 ASP 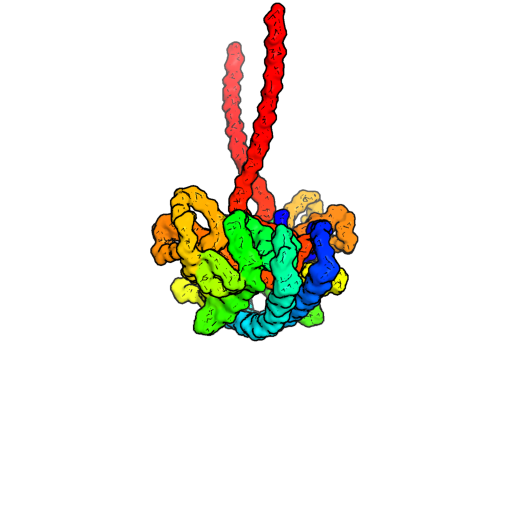B N 1
ATOM 4604 C CA . ASP B 1 274 ? -10.789 37.375 -35.406 1 28.91 274 ASP B CA 1
ATOM 4605 C C . ASP B 1 274 ? -11.648 38.656 -35.406 1 28.91 274 ASP B C 1
ATOM 4607 O O . ASP B 1 274 ? -12.875 38.562 -35.5 1 28.91 274 ASP B O 1
ATOM 4611 N N . ALA B 1 275 ? -11.312 39.656 -34.531 1 28.45 275 ALA B N 1
ATOM 4612 C CA . ALA B 1 275 ? -11.852 41 -34.562 1 28.45 275 ALA B CA 1
ATOM 4613 C C . ALA B 1 275 ? -11.945 41.531 -35.969 1 28.45 275 ALA B C 1
ATOM 4615 O O . ALA B 1 275 ? -10.922 41.844 -36.594 1 28.45 275 ALA B O 1
ATOM 4616 N N . GLU B 1 276 ? -12.812 40.938 -36.875 1 28.27 276 GLU B N 1
ATOM 4617 C CA . GLU B 1 276 ? -13.055 41.562 -38.188 1 28.27 276 GLU B CA 1
ATOM 4618 C C . GLU B 1 276 ? -13.391 43.031 -38.031 1 28.27 276 GLU B C 1
ATOM 4620 O O . GLU B 1 276 ? -14.32 43.406 -37.312 1 28.27 276 GLU B O 1
ATOM 4625 N N . GLU B 1 277 ? -12.367 43.906 -37.969 1 29.02 277 GLU B N 1
ATOM 4626 C CA . GLU B 1 277 ? -12.438 45.344 -38.094 1 29.02 277 GLU B CA 1
ATOM 4627 C C . GLU B 1 277 ? -13.344 45.781 -39.25 1 29.02 277 GLU B C 1
ATOM 4629 O O . GLU B 1 277 ? -13.055 45.469 -40.406 1 29.02 277 GLU B O 1
ATOM 4634 N N . GLU B 1 278 ? -14.727 45.5 -39.125 1 26.98 278 GLU B N 1
ATOM 4635 C CA . GLU B 1 278 ? -15.641 45.969 -40.156 1 26.98 278 GLU B CA 1
ATOM 4636 C C . GLU B 1 278 ? -15.445 47.469 -40.406 1 26.98 278 GLU B C 1
ATOM 4638 O O . GLU B 1 278 ? -15.531 48.281 -39.5 1 26.98 278 GLU B O 1
ATOM 4643 N N . ASP B 1 279 ? -14.648 47.844 -41.375 1 32.5 279 ASP B N 1
ATOM 4644 C CA . ASP B 1 279 ? -14.461 49.125 -42.031 1 32.5 279 ASP B CA 1
ATOM 4645 C C . ASP B 1 279 ? -15.797 49.719 -42.469 1 32.5 279 ASP B C 1
ATOM 4647 O O . ASP B 1 279 ? -16.484 49.156 -43.312 1 32.5 279 ASP B O 1
ATOM 4651 N N . GLY B 1 280 ? -16.781 50.062 -41.531 1 24.45 280 GLY B N 1
ATOM 4652 C CA . GLY B 1 280 ? -17.938 50.812 -41.969 1 24.45 280 GLY B CA 1
ATOM 4653 C C . GLY B 1 280 ? -17.562 52 -42.844 1 24.45 280 GLY B C 1
ATOM 4654 O O . GLY B 1 280 ? -17.031 53 -42.344 1 24.45 280 GLY B O 1
ATOM 4655 N N . VAL B 1 281 ? -17.047 51.75 -44.062 1 27.03 281 VAL B N 1
ATOM 4656 C CA . VAL B 1 281 ? -16.844 52.719 -45.125 1 27.03 281 VAL B CA 1
ATOM 4657 C C . VAL B 1 281 ? -18.188 53.281 -45.562 1 27.03 281 VAL B C 1
ATOM 4659 O O . VAL B 1 281 ? -18.266 54.062 -46.5 1 27.03 281 VAL B O 1
ATOM 4662 N N . ASP B 1 282 ? -19.391 53.281 -45.031 1 24.88 282 ASP B N 1
ATOM 4663 C CA . ASP B 1 282 ? -20.391 53.844 -45.938 1 24.88 282 ASP B CA 1
ATOM 4664 C C . ASP B 1 282 ? -20.031 55.281 -46.312 1 24.88 282 ASP B C 1
ATOM 4666 O O . ASP B 1 282 ? -19.953 56.156 -45.438 1 24.88 282 ASP B O 1
ATOM 4670 N N . LYS B 1 283 ? -19.109 55.219 -47.375 1 21.14 283 LYS B N 1
ATOM 4671 C CA . LYS B 1 283 ? -19.422 56.125 -48.5 1 21.14 283 LYS B CA 1
ATOM 4672 C C . LYS B 1 283 ? -20.656 55.656 -49.25 1 21.14 283 LYS B C 1
ATOM 4674 O O . LYS B 1 283 ? -20.797 54.5 -49.562 1 21.14 283 LYS B O 1
#

Organism: Drosophila melanogaster (NCBI:txid7227)

Nearest PDB structures (foldseek):
  8xaa-assembly2_G  TM=7.991E-01  e=5.630E-16  Caenorhabditis elegans
  6k0c-assembly1_B  TM=7.944E-01  e=2.028E-15  Caenorhabditis elegans
  6k02-assembly1_A-2  TM=7.989E-01  e=5.148E-15  Caenorhabditis elegans
  8xaa-assembly2_H  TM=7.813E-01  e=3.848E-15  Caenorhabditis elegans
  6k09-assembly1_B  TM=7.853E-01  e=6.888E-15  Caenorhabditis elegans

Radius of gyration: 28.7 Å; Cα contacts (8 Å, |Δi|>4): 726; chains: 2; bounding box: 55×95×91 Å